Protein AF-0000000072478598 (afdb_homodimer)

Structure (mmCIF, N/CA/C/O backbone):
data_AF-0000000072478598-model_v1
#
loop_
_entity.id
_entity.type
_entity.pdbx_description
1 polymer 'Membrane-associated protein'
#
loop_
_atom_site.group_PDB
_atom_site.id
_atom_site.type_symbol
_atom_site.label_atom_id
_atom_site.label_alt_id
_atom_site.label_comp_id
_atom_site.label_asym_id
_atom_site.label_entity_id
_atom_site.label_seq_id
_atom_site.pdbx_PDB_ins_code
_atom_site.Cartn_x
_atom_site.Cartn_y
_atom_site.Cartn_z
_atom_site.occupancy
_atom_site.B_iso_or_equiv
_atom_site.auth_seq_id
_atom_site.auth_comp_id
_atom_site.auth_asym_id
_atom_site.auth_atom_id
_atom_site.pdbx_PDB_model_num
ATOM 1 N N . MET A 1 1 ? 16.234 22.516 2.055 1 81.19 1 MET A N 1
ATOM 2 C CA . MET A 1 1 ? 16.641 22.328 0.666 1 81.19 1 MET A CA 1
ATOM 3 C C . MET A 1 1 ? 17.406 21.031 0.493 1 81.19 1 MET A C 1
ATOM 5 O O . MET A 1 1 ? 17.125 20.234 -0.407 1 81.19 1 MET A O 1
ATOM 9 N N . LEU A 1 2 ? 18.25 20.688 1.484 1 88.19 2 LEU A N 1
ATOM 10 C CA . LEU A 1 2 ? 19.094 19.516 1.339 1 88.19 2 LEU A CA 1
ATOM 11 C C . LEU A 1 2 ? 18.25 18.234 1.327 1 88.19 2 LEU A C 1
ATOM 13 O O . LEU A 1 2 ? 18.422 17.391 0.451 1 88.19 2 LEU A O 1
ATOM 17 N N . PHE A 1 3 ? 17.344 18.141 2.213 1 93.06 3 PHE A N 1
ATOM 18 C CA . PHE A 1 3 ? 16.5 16.953 2.287 1 93.06 3 PHE A CA 1
ATOM 19 C C . PHE A 1 3 ? 15.719 16.766 0.992 1 93.06 3 PHE A C 1
ATOM 21 O O . PHE A 1 3 ? 15.641 15.656 0.467 1 93.06 3 PHE A O 1
ATOM 28 N N . THR A 1 4 ? 15.273 17.812 0.487 1 92.06 4 THR A N 1
ATOM 29 C CA . THR A 1 4 ? 14.453 17.781 -0.721 1 92.06 4 THR A CA 1
ATOM 30 C C . THR A 1 4 ? 15.289 17.344 -1.924 1 92.06 4 THR A C 1
ATOM 32 O O . THR A 1 4 ? 14.836 16.547 -2.744 1 92.06 4 THR A O 1
ATOM 35 N N . PHE A 1 5 ? 16.406 17.906 -1.977 1 94.06 5 PHE A N 1
ATOM 36 C CA . PHE A 1 5 ? 17.266 17.609 -3.109 1 94.06 5 PHE A CA 1
ATOM 37 C C . PHE A 1 5 ? 17.672 16.141 -3.098 1 94.06 5 PHE A C 1
ATOM 39 O O . PHE A 1 5 ? 17.609 15.461 -4.129 1 94.06 5 PHE A O 1
ATOM 46 N N . ILE A 1 6 ? 18.047 15.625 -2.006 1 96.31 6 ILE A N 1
ATOM 47 C CA . ILE A 1 6 ? 18.484 14.234 -1.904 1 96.31 6 ILE A CA 1
ATOM 48 C C . ILE A 1 6 ? 17.312 13.305 -2.191 1 96.31 6 ILE A C 1
ATOM 50 O O . ILE A 1 6 ? 17.453 12.312 -2.912 1 96.31 6 ILE A O 1
ATOM 54 N N . ALA A 1 7 ? 16.172 13.602 -1.598 1 96.44 7 ALA A N 1
ATOM 55 C CA . ALA A 1 7 ? 14.984 12.797 -1.851 1 96.44 7 ALA A CA 1
ATOM 56 C C . ALA A 1 7 ? 14.656 12.75 -3.34 1 96.44 7 ALA A C 1
ATOM 58 O O . ALA A 1 7 ? 14.297 11.695 -3.875 1 96.44 7 ALA A O 1
ATOM 59 N N . PHE A 1 8 ? 14.828 13.883 -3.98 1 96.25 8 PHE A N 1
ATOM 60 C CA . PHE A 1 8 ? 14.531 13.977 -5.402 1 96.25 8 PHE A CA 1
ATOM 61 C C . PHE A 1 8 ? 15.469 13.078 -6.211 1 96.25 8 PHE A C 1
ATOM 63 O O . PHE A 1 8 ? 15.023 12.336 -7.082 1 96.25 8 PHE A O 1
ATOM 70 N N . ILE A 1 9 ? 16.703 13.156 -5.906 1 96.12 9 ILE A N 1
ATOM 71 C CA . ILE A 1 9 ? 17.703 12.367 -6.629 1 96.12 9 ILE A CA 1
ATOM 72 C C . ILE A 1 9 ? 17.422 10.875 -6.422 1 96.12 9 ILE A C 1
ATOM 74 O O . ILE A 1 9 ? 17.484 10.086 -7.367 1 96.12 9 ILE A O 1
ATOM 78 N N . ILE A 1 10 ? 17.156 10.477 -5.223 1 96.81 10 ILE A N 1
ATOM 79 C CA . ILE A 1 10 ? 16.891 9.078 -4.898 1 96.81 10 ILE A CA 1
ATOM 80 C C . ILE A 1 10 ? 15.68 8.586 -5.691 1 96.81 10 ILE A C 1
ATOM 82 O O . ILE A 1 10 ? 15.711 7.504 -6.277 1 96.81 10 ILE A O 1
ATOM 86 N N . LEU A 1 11 ? 14.656 9.398 -5.824 1 95.88 11 LEU A N 1
ATOM 87 C CA . LEU A 1 11 ? 13.438 9 -6.523 1 95.88 11 LEU A CA 1
ATOM 88 C C . LEU A 1 11 ? 13.688 8.867 -8.023 1 95.88 11 LEU A C 1
ATOM 90 O O . LEU A 1 11 ? 13.18 7.949 -8.664 1 95.88 11 LEU A O 1
ATOM 94 N N . VAL A 1 12 ? 14.477 9.758 -8.508 1 94.38 12 VAL A N 1
ATOM 95 C CA . VAL A 1 12 ? 14.82 9.68 -9.93 1 94.38 12 VAL A CA 1
ATOM 96 C C . VAL A 1 12 ? 15.609 8.406 -10.203 1 94.38 12 VAL A C 1
ATOM 98 O O . VAL A 1 12 ? 15.352 7.703 -11.18 1 94.38 12 VAL A O 1
ATOM 101 N N . PHE A 1 13 ? 16.516 8.117 -9.328 1 93.69 13 PHE A N 1
ATOM 102 C CA . PHE A 1 13 ? 17.312 6.906 -9.484 1 93.69 13 PHE A CA 1
ATOM 103 C C . PHE A 1 13 ? 16.438 5.664 -9.383 1 93.69 13 PHE A C 1
ATOM 105 O O . PHE A 1 13 ? 16.672 4.676 -10.078 1 93.69 13 PHE A O 1
ATOM 112 N N . LEU A 1 14 ? 15.523 5.699 -8.523 1 93.94 14 LEU A N 1
ATOM 113 C CA . LEU A 1 14 ? 14.586 4.59 -8.391 1 93.94 14 LEU A CA 1
ATOM 114 C C . LEU A 1 14 ? 13.805 4.375 -9.68 1 93.94 14 LEU A C 1
ATOM 116 O O . LEU A 1 14 ? 13.594 3.238 -10.109 1 93.94 14 LEU A O 1
ATOM 120 N N . LEU A 1 15 ? 13.43 5.438 -10.367 1 93 15 LEU A N 1
ATOM 121 C CA . LEU A 1 15 ? 12.664 5.359 -11.602 1 93 15 LEU A CA 1
ATOM 122 C C . LEU A 1 15 ? 13.531 4.855 -12.75 1 93 15 LEU A C 1
ATOM 124 O O . LEU A 1 15 ? 13.039 4.168 -13.648 1 93 15 LEU A O 1
ATOM 128 N N . LEU A 1 16 ? 14.727 5.168 -12.609 1 92.06 16 LEU A N 1
ATOM 129 C CA . LEU A 1 16 ? 15.633 4.809 -13.695 1 92.06 16 LEU A CA 1
ATOM 130 C C . LEU A 1 16 ? 16.25 3.439 -13.453 1 92.06 16 LEU A C 1
ATOM 132 O O . LEU A 1 16 ? 17.047 2.967 -14.266 1 92.06 16 LEU A O 1
ATOM 136 N N . GLY A 1 17 ? 15.906 2.795 -12.367 1 91.94 17 GLY A N 1
ATOM 137 C CA . GLY A 1 17 ? 16.375 1.438 -12.148 1 91.94 17 GLY A CA 1
ATOM 138 C C . GLY A 1 17 ? 16.016 0.491 -13.281 1 91.94 17 GLY A C 1
ATOM 139 O O . GLY A 1 17 ? 14.891 0.534 -13.789 1 91.94 17 GLY A O 1
ATOM 140 N N . GLN A 1 18 ? 17 -0.318 -13.711 1 92.81 18 GLN A N 1
ATOM 141 C CA . GLN A 1 18 ? 16.828 -1.372 -14.703 1 92.81 18 GLN A CA 1
ATOM 142 C C . GLN A 1 18 ? 16.672 -0.787 -16.109 1 92.81 18 GLN A C 1
ATOM 144 O O . GLN A 1 18 ? 16.141 -1.448 -17 1 92.81 18 GLN A O 1
ATOM 149 N N . CYS A 1 19 ? 16.953 0.55 -16.297 1 90.06 19 CYS A N 1
ATOM 150 C CA . CYS A 1 19 ? 16.844 1.161 -17.609 1 90.06 19 CYS A CA 1
ATOM 151 C C . CYS A 1 19 ? 18.156 1.045 -18.375 1 90.06 19 CYS A C 1
ATOM 153 O O . CYS A 1 19 ? 18.219 1.382 -19.562 1 90.06 19 CYS A O 1
ATOM 155 N N . HIS A 1 20 ? 19.156 0.624 -17.734 1 91.5 20 HIS A N 1
ATOM 156 C CA . HIS A 1 20 ? 20.469 0.483 -18.359 1 91.5 20 HIS A CA 1
ATOM 157 C C . HIS A 1 20 ? 21.234 -0.701 -17.781 1 91.5 20 HIS A C 1
ATOM 159 O O . HIS A 1 20 ? 21.047 -1.048 -16.609 1 91.5 20 HIS A O 1
ATOM 165 N N . THR A 1 21 ? 22.156 -1.268 -18.609 1 91.94 21 THR A N 1
ATOM 166 C CA . THR A 1 21 ? 22.859 -2.484 -18.219 1 91.94 21 THR A CA 1
ATOM 167 C C . THR A 1 21 ? 23.953 -2.18 -17.203 1 91.94 21 THR A C 1
ATOM 169 O O . THR A 1 21 ? 24.422 -3.078 -16.5 1 91.94 21 THR A O 1
ATOM 172 N N . ASN A 1 22 ? 24.25 -0.976 -17.109 1 92.44 22 ASN A N 1
ATOM 173 C CA . ASN A 1 22 ? 25.25 -0.607 -16.125 1 92.44 22 ASN A CA 1
ATOM 174 C C . ASN A 1 22 ? 24.828 -1.017 -14.711 1 92.44 22 ASN A C 1
ATOM 176 O O . ASN A 1 22 ? 23.656 -0.875 -14.352 1 92.44 22 ASN A O 1
ATOM 180 N N . SER A 1 23 ? 25.781 -1.518 -13.898 1 90.31 23 SER A N 1
ATOM 181 C CA . SER A 1 23 ? 25.531 -2.068 -12.57 1 90.31 23 SER A CA 1
ATOM 182 C C . SER A 1 23 ? 24.891 -1.024 -11.656 1 90.31 23 SER A C 1
ATOM 184 O O . SER A 1 23 ? 24.141 -1.366 -10.75 1 90.31 23 SER A O 1
ATOM 186 N N . THR A 1 24 ? 25.234 0.254 -11.859 1 88.31 24 THR A N 1
ATOM 187 C CA . THR A 1 24 ? 24.656 1.343 -11.086 1 88.31 24 THR A CA 1
ATOM 188 C C . THR A 1 24 ? 23.141 1.36 -11.219 1 88.31 24 THR A C 1
ATOM 190 O O . THR A 1 24 ? 22.422 1.641 -10.258 1 88.31 24 THR A O 1
ATOM 193 N N . PHE A 1 25 ? 22.656 0.998 -12.328 1 90.69 25 PHE A N 1
ATOM 194 C CA . PHE A 1 25 ? 21.234 1.042 -12.609 1 90.69 25 PHE A CA 1
ATOM 195 C C . PHE A 1 25 ? 20.609 -0.346 -12.492 1 90.69 25 PHE A C 1
ATOM 197 O O . PHE A 1 25 ? 19.547 -0.505 -11.906 1 90.69 25 PHE A O 1
ATOM 204 N N . SER A 1 26 ? 21.328 -1.357 -12.938 1 91.69 26 SER A N 1
ATOM 205 C CA . SER A 1 26 ? 20.781 -2.707 -12.992 1 91.69 26 SER A CA 1
ATOM 206 C C . SER A 1 26 ? 20.719 -3.332 -11.602 1 91.69 26 SER A C 1
ATOM 208 O O . SER A 1 26 ? 20 -4.316 -11.391 1 91.69 26 SER A O 1
ATOM 210 N N . ASN A 1 27 ? 21.375 -2.727 -10.633 1 92.62 27 ASN A N 1
ATOM 211 C CA . ASN A 1 27 ? 21.344 -3.254 -9.273 1 92.62 27 ASN A CA 1
ATOM 212 C C . ASN A 1 27 ? 20.234 -2.623 -8.453 1 92.62 27 ASN A C 1
ATOM 214 O O . ASN A 1 27 ? 20 -3.016 -7.305 1 92.62 27 ASN A O 1
ATOM 218 N N . VAL A 1 28 ? 19.562 -1.73 -9.016 1 95.06 28 VAL A N 1
ATOM 219 C CA . VAL A 1 28 ? 18.391 -1.12 -8.375 1 95.06 28 VAL A CA 1
ATOM 220 C C . VAL A 1 28 ? 17.109 -1.715 -8.953 1 95.06 28 VAL A C 1
ATOM 222 O O . VAL A 1 28 ? 16.594 -1.229 -9.961 1 95.06 28 VAL A O 1
ATOM 225 N N . TYR A 1 29 ? 16.703 -2.758 -8.352 1 96.19 29 TYR A N 1
ATOM 226 C CA . TYR A 1 29 ? 15.484 -3.439 -8.797 1 96.19 29 TYR A CA 1
ATOM 227 C C . TYR A 1 29 ? 14.516 -3.623 -7.633 1 96.19 29 TYR A C 1
ATOM 229 O O . TYR A 1 29 ? 14.93 -3.717 -6.477 1 96.19 29 TYR A O 1
ATOM 237 N N . LEU A 1 30 ? 13.281 -3.602 -7.93 1 96.12 30 LEU A N 1
ATOM 238 C CA . LEU A 1 30 ? 12.234 -3.746 -6.918 1 96.12 30 LEU A CA 1
ATOM 239 C C . LEU A 1 30 ? 12.094 -5.203 -6.488 1 96.12 30 LEU A C 1
ATOM 241 O O . LEU A 1 30 ? 11.906 -5.488 -5.305 1 96.12 30 LEU A O 1
ATOM 245 N N . ALA A 1 31 ? 12.133 -6.078 -7.418 1 96.56 31 ALA A N 1
ATOM 246 C CA . ALA A 1 31 ? 11.992 -7.512 -7.176 1 96.56 31 ALA A CA 1
ATOM 247 C C . ALA A 1 31 ? 12.773 -8.32 -8.211 1 96.56 31 ALA A C 1
ATOM 249 O O . ALA A 1 31 ? 13.078 -7.828 -9.297 1 96.56 31 ALA A O 1
ATOM 250 N N . GLU A 1 32 ? 13.125 -9.484 -7.812 1 96.19 32 GLU A N 1
ATOM 251 C CA . GLU A 1 32 ? 13.805 -10.43 -8.688 1 96.19 32 GLU A CA 1
ATOM 252 C C . GLU A 1 32 ? 13.086 -11.773 -8.719 1 96.19 32 GLU A C 1
ATOM 254 O O . GLU A 1 32 ? 12.742 -12.328 -7.668 1 96.19 32 GLU A O 1
ATOM 259 N N . VAL A 1 33 ? 12.805 -12.188 -9.938 1 93.94 33 VAL A N 1
ATOM 260 C CA . VAL A 1 33 ? 12.172 -13.5 -10.094 1 93.94 33 VAL A CA 1
ATOM 261 C C . VAL A 1 33 ? 13.156 -14.477 -10.727 1 93.94 33 VAL A C 1
ATOM 263 O O . VAL A 1 33 ? 13.883 -14.117 -11.656 1 93.94 33 VAL A O 1
ATOM 266 N N . HIS A 1 34 ? 13.211 -15.648 -10.188 1 90.44 34 HIS A N 1
ATOM 267 C CA . HIS A 1 34 ? 14.102 -16.688 -10.703 1 90.44 34 HIS A CA 1
ATOM 268 C C . HIS A 1 34 ? 13.492 -18.078 -10.531 1 90.44 34 HIS A C 1
ATOM 270 O O . HIS A 1 34 ? 12.562 -18.25 -9.742 1 90.44 34 HIS A O 1
ATOM 276 N N . TYR A 1 35 ? 13.953 -19.016 -11.258 1 87.5 35 TYR A N 1
ATOM 277 C CA . TYR A 1 35 ? 13.539 -20.406 -11.102 1 87.5 35 TYR A CA 1
ATOM 278 C C . TYR A 1 35 ? 14.164 -21.031 -9.859 1 87.5 35 TYR A C 1
ATOM 280 O O . TYR A 1 35 ? 15.328 -20.766 -9.547 1 87.5 35 TYR A O 1
ATOM 288 N N . ASN A 1 36 ? 13.266 -21.828 -9.188 1 82 36 ASN A N 1
ATOM 289 C CA . ASN A 1 36 ? 13.789 -22.547 -8.023 1 82 36 ASN A CA 1
ATOM 290 C C . ASN A 1 36 ? 14.617 -23.766 -8.438 1 82 36 ASN A C 1
ATOM 292 O O . ASN A 1 36 ? 14.266 -24.469 -9.383 1 82 36 ASN A O 1
ATOM 296 N N . GLN A 1 37 ? 15.867 -23.922 -8.055 1 67.19 37 GLN A N 1
ATOM 297 C CA . GLN A 1 37 ? 16.844 -24.953 -8.391 1 67.19 37 GLN A CA 1
ATOM 298 C C . GLN A 1 37 ? 16.281 -26.359 -8.164 1 67.19 37 GLN A C 1
ATOM 300 O O . GLN A 1 37 ? 16.641 -27.297 -8.883 1 67.19 37 GLN A O 1
ATOM 305 N N . THR A 1 38 ? 15.531 -26.453 -7.09 1 59.94 38 THR A N 1
ATOM 306 C CA . THR A 1 38 ? 15.164 -27.828 -6.715 1 59.94 38 THR A CA 1
ATOM 307 C C . THR A 1 38 ? 14.211 -28.422 -7.742 1 59.94 38 THR A C 1
ATOM 309 O O . THR A 1 38 ? 14.094 -29.656 -7.836 1 59.94 38 THR A O 1
ATOM 312 N N . THR A 1 39 ? 13.461 -27.672 -8.312 1 54.19 39 THR A N 1
ATOM 313 C CA . THR A 1 39 ? 12.438 -28.312 -9.133 1 54.19 39 THR A CA 1
ATOM 314 C C . THR A 1 39 ? 12.906 -28.438 -10.578 1 54.19 39 THR A C 1
ATOM 316 O O . THR A 1 39 ? 12.383 -29.25 -11.336 1 54.19 39 THR A O 1
ATOM 319 N N . THR A 1 40 ? 13.586 -27.359 -11.086 1 53.84 40 THR A N 1
ATOM 320 C CA . THR A 1 40 ? 13.883 -27.516 -12.508 1 53.84 40 THR A CA 1
ATOM 321 C C . THR A 1 40 ? 15.164 -28.328 -12.703 1 53.84 40 THR A C 1
ATOM 323 O O . THR A 1 40 ? 16.156 -28.094 -12.008 1 53.84 40 THR A O 1
ATOM 326 N N . ALA A 1 41 ? 14.945 -29.438 -13.109 1 49.31 41 ALA A N 1
ATOM 327 C CA . ALA A 1 41 ? 16.047 -30.188 -13.688 1 49.31 41 ALA A CA 1
ATOM 328 C C . ALA A 1 41 ? 17.047 -29.266 -14.375 1 49.31 41 ALA A C 1
ATOM 330 O O . ALA A 1 41 ? 18.094 -29.734 -14.867 1 49.31 41 ALA A O 1
ATOM 331 N N . LEU A 1 42 ? 16.641 -28.062 -14.633 1 49.47 42 LEU A N 1
ATOM 332 C CA . LEU A 1 42 ? 17.422 -27.203 -15.492 1 49.47 42 LEU A CA 1
ATOM 333 C C . LEU A 1 42 ? 18.562 -26.547 -14.719 1 49.47 42 LEU A C 1
ATOM 335 O O . LEU A 1 42 ? 18.391 -26.141 -13.562 1 49.47 42 LEU A O 1
ATOM 339 N N . ASN A 1 43 ? 19.625 -26.969 -14.828 1 49.09 43 ASN A N 1
ATOM 340 C CA . ASN A 1 43 ? 20.875 -26.25 -14.539 1 49.09 43 ASN A CA 1
ATOM 341 C C . ASN A 1 43 ? 20.75 -24.766 -14.82 1 49.09 43 ASN A C 1
ATOM 343 O O . ASN A 1 43 ? 21.75 -24.062 -14.953 1 49.09 43 ASN A O 1
ATOM 347 N N . ASP A 1 44 ? 19.594 -24.297 -15.336 1 54.19 44 ASP A N 1
ATOM 348 C CA . ASP A 1 44 ? 19.5 -22.922 -15.805 1 54.19 44 ASP A CA 1
ATOM 349 C C . ASP A 1 44 ? 19.266 -21.969 -14.633 1 54.19 44 ASP A C 1
ATOM 351 O O . ASP A 1 44 ? 18.562 -20.953 -14.781 1 54.19 44 ASP A O 1
ATOM 355 N N . THR A 1 45 ? 19.594 -22.312 -13.414 1 59.81 45 THR A N 1
ATOM 356 C CA . THR A 1 45 ? 19.5 -21.594 -12.156 1 59.81 45 THR A CA 1
ATOM 357 C C . THR A 1 45 ? 20.234 -20.25 -12.258 1 59.81 45 THR A C 1
ATOM 359 O O . THR A 1 45 ? 20.109 -19.406 -11.367 1 59.81 45 THR A O 1
ATOM 362 N N . ALA A 1 46 ? 20.766 -20.031 -13.547 1 72.94 46 ALA A N 1
ATOM 363 C CA . ALA A 1 46 ? 21.594 -18.828 -13.562 1 72.94 46 ALA A CA 1
ATOM 364 C C . ALA A 1 46 ? 20.844 -17.656 -14.18 1 72.94 46 ALA A C 1
ATOM 366 O O . ALA A 1 46 ? 21.328 -16.516 -14.148 1 72.94 46 ALA A O 1
ATOM 367 N N . THR A 1 47 ? 19.547 -17.969 -14.539 1 83.19 47 THR A N 1
ATOM 368 C CA . THR A 1 47 ? 18.844 -16.875 -15.195 1 83.19 47 THR A CA 1
ATOM 369 C C . THR A 1 47 ? 17.781 -16.281 -14.266 1 83.19 47 THR A C 1
ATOM 371 O O . THR A 1 47 ? 16.984 -17.016 -13.672 1 83.19 47 THR A O 1
ATOM 374 N N . SER A 1 48 ? 17.891 -15.039 -14.078 1 91.25 48 SER A N 1
ATOM 375 C CA . SER A 1 48 ? 16.922 -14.312 -13.281 1 91.25 48 SER A CA 1
ATOM 376 C C . SER A 1 48 ? 16.453 -13.047 -14 1 91.25 48 SER A C 1
ATOM 378 O O . SER A 1 48 ? 17.078 -12.617 -14.977 1 91.25 48 SER A O 1
ATOM 380 N N . LEU A 1 49 ? 15.383 -12.648 -13.602 1 94.12 49 LEU A N 1
ATOM 381 C CA . LEU A 1 49 ? 14.82 -11.414 -14.133 1 94.12 49 LEU A CA 1
ATOM 382 C C . LEU A 1 49 ? 14.609 -10.391 -13.023 1 94.12 49 LEU A C 1
ATOM 384 O O . LEU A 1 49 ? 13.906 -10.664 -12.055 1 94.12 49 LEU A O 1
ATOM 388 N N . ARG A 1 50 ? 15.258 -9.297 -13.164 1 96.19 50 ARG A N 1
ATOM 389 C CA . ARG A 1 50 ? 15.125 -8.195 -12.219 1 96.19 50 ARG A CA 1
ATOM 390 C C . ARG A 1 50 ? 14.164 -7.137 -12.75 1 96.19 50 ARG A C 1
ATOM 392 O O . ARG A 1 50 ? 14.273 -6.707 -13.898 1 96.19 50 ARG A O 1
ATOM 399 N N . MET A 1 51 ? 13.297 -6.777 -11.875 1 95.94 51 MET A N 1
ATOM 400 C CA . MET A 1 51 ? 12.195 -5.91 -12.289 1 95.94 51 MET A CA 1
ATOM 401 C C . MET A 1 51 ? 12.289 -4.551 -11.602 1 95.94 51 MET A C 1
ATOM 403 O O . MET A 1 51 ? 12.461 -4.48 -10.383 1 95.94 51 MET A O 1
ATOM 407 N N . GLY A 1 52 ? 12.188 -3.525 -12.414 1 94.94 52 GLY A N 1
ATOM 408 C CA . GLY A 1 52 ? 12.094 -2.16 -11.922 1 94.94 52 GLY A CA 1
ATOM 409 C C . GLY A 1 52 ? 10.781 -1.484 -12.281 1 94.94 52 GLY A C 1
ATOM 410 O O . GLY A 1 52 ? 9.82 -2.15 -12.664 1 94.94 52 GLY A O 1
ATOM 411 N N . PHE A 1 53 ? 10.648 -0.163 -12.102 1 93.62 53 PHE A N 1
ATOM 412 C CA . PHE A 1 53 ? 9.43 0.584 -12.383 1 93.62 53 PHE A CA 1
ATOM 413 C C . PHE A 1 53 ? 9.219 0.711 -13.891 1 93.62 53 PHE A C 1
ATOM 415 O O . PHE A 1 53 ? 8.102 0.537 -14.375 1 93.62 53 PHE A O 1
ATOM 422 N N . ARG A 1 54 ? 10.297 0.935 -14.539 1 90.5 54 ARG A N 1
ATOM 423 C CA . ARG A 1 54 ? 10.109 1.239 -15.953 1 90.5 54 ARG A CA 1
ATOM 424 C C . ARG A 1 54 ? 10.617 0.101 -16.828 1 90.5 54 ARG A C 1
ATOM 426 O O . ARG A 1 54 ? 10.195 -0.038 -17.984 1 90.5 54 ARG A O 1
ATOM 433 N N . GLY A 1 55 ? 11.5 -0.674 -16.266 1 92.31 55 GLY A N 1
ATOM 434 C CA . GLY A 1 55 ? 12.078 -1.741 -17.078 1 92.31 55 GLY A CA 1
ATOM 435 C C . GLY A 1 55 ? 12.484 -2.949 -16.25 1 92.31 55 GLY A C 1
ATOM 436 O O . GLY A 1 55 ? 12.281 -2.979 -15.039 1 92.31 55 GLY A O 1
ATOM 437 N N . ALA A 1 56 ? 12.945 -3.941 -17.016 1 95.69 56 ALA A N 1
ATOM 438 C CA . ALA A 1 56 ? 13.43 -5.18 -16.406 1 95.69 56 ALA A CA 1
ATOM 439 C C . ALA A 1 56 ? 14.711 -5.66 -17.078 1 95.69 56 ALA A C 1
ATOM 441 O O . ALA A 1 56 ? 14.961 -5.34 -18.25 1 95.69 56 ALA A O 1
ATOM 442 N N . CYS A 1 57 ? 15.5 -6.352 -16.328 1 95.19 57 CYS A N 1
ATOM 443 C CA . CYS A 1 57 ? 16.75 -6.871 -16.859 1 95.19 57 CYS A CA 1
ATOM 444 C C . CYS A 1 57 ? 16.828 -8.383 -16.703 1 95.19 57 CYS A C 1
ATOM 446 O O . CYS A 1 57 ? 16.578 -8.906 -15.609 1 95.19 57 CYS A O 1
ATOM 448 N N . ILE A 1 58 ? 17.141 -9.039 -17.812 1 92.75 58 ILE A N 1
ATOM 449 C CA . ILE A 1 58 ? 17.438 -10.469 -17.781 1 92.75 58 ILE A CA 1
ATOM 450 C C . ILE A 1 58 ? 18.891 -10.695 -17.375 1 92.75 58 ILE A C 1
ATOM 452 O O . ILE A 1 58 ? 19.812 -10.172 -18.016 1 92.75 58 ILE A O 1
ATOM 456 N N . ILE A 1 59 ? 19.078 -11.344 -16.281 1 92.06 59 ILE A N 1
ATOM 457 C CA . ILE A 1 59 ? 20.406 -11.625 -15.773 1 92.06 59 ILE A CA 1
ATOM 458 C C . ILE A 1 59 ? 20.75 -13.094 -16.016 1 92.06 59 ILE A C 1
ATOM 460 O O . ILE A 1 59 ? 20.078 -13.992 -15.508 1 92.06 59 ILE A O 1
ATOM 464 N N . THR A 1 60 ? 21.734 -13.336 -16.828 1 87.25 60 THR A N 1
ATOM 465 C CA . THR A 1 60 ? 22.266 -14.672 -17.047 1 87.25 60 THR A CA 1
ATOM 466 C C . THR A 1 60 ? 23.703 -14.766 -16.562 1 87.25 60 THR A C 1
ATOM 468 O O . THR A 1 60 ? 24.266 -13.789 -16.031 1 87.25 60 THR A O 1
ATOM 471 N N . ALA A 1 61 ? 24.297 -15.977 -16.531 1 82.94 61 ALA A N 1
ATOM 472 C CA . ALA A 1 61 ? 25.688 -16.172 -16.156 1 82.94 61 ALA A CA 1
ATOM 473 C C . ALA A 1 61 ? 26.625 -15.359 -17.047 1 82.94 61 ALA A C 1
ATOM 475 O O . ALA A 1 61 ? 27.703 -14.945 -16.625 1 82.94 61 ALA A O 1
ATOM 476 N N . LYS A 1 62 ? 26.234 -14.992 -18.25 1 82.56 62 LYS A N 1
ATOM 477 C CA . LYS A 1 62 ? 27.125 -14.414 -19.25 1 82.56 62 LYS A CA 1
ATOM 478 C C . LYS A 1 62 ? 26.875 -12.914 -19.391 1 82.56 62 LYS A C 1
ATOM 480 O O . LYS A 1 62 ? 27.812 -12.148 -19.609 1 82.56 62 LYS A O 1
ATOM 485 N N . GLU A 1 63 ? 25.609 -12.602 -19.312 1 85.94 63 GLU A N 1
ATOM 486 C CA . GLU A 1 63 ? 25.344 -11.203 -19.656 1 85.94 63 GLU A CA 1
ATOM 487 C C . GLU A 1 63 ? 24.078 -10.703 -18.953 1 85.94 63 GLU A C 1
ATOM 489 O O . GLU A 1 63 ? 23.266 -11.508 -18.469 1 85.94 63 GLU A O 1
ATOM 494 N N . THR A 1 64 ? 24.016 -9.383 -18.906 1 91.19 64 THR A N 1
ATOM 495 C CA . THR A 1 64 ? 22.844 -8.656 -18.453 1 91.19 64 THR A CA 1
ATOM 496 C C . THR A 1 64 ? 22.219 -7.875 -19.609 1 91.19 64 THR A C 1
ATOM 498 O O . THR A 1 64 ? 22.891 -7.098 -20.281 1 91.19 64 THR A O 1
ATOM 501 N N . ASN A 1 65 ? 20.969 -8.156 -19.875 1 92.31 65 ASN A N 1
ATOM 502 C CA . ASN A 1 65 ? 20.234 -7.441 -20.906 1 92.31 65 ASN A CA 1
ATOM 503 C C . ASN A 1 65 ? 18.969 -6.777 -20.344 1 92.31 65 ASN A C 1
ATOM 505 O O . ASN A 1 65 ? 18.125 -7.449 -19.75 1 92.31 65 ASN A O 1
ATOM 509 N N . CYS A 1 66 ? 18.891 -5.48 -20.562 1 94.12 66 CYS A N 1
ATOM 510 C CA . CYS A 1 66 ? 17.766 -4.73 -20.016 1 94.12 66 CYS A CA 1
ATOM 511 C C . CYS A 1 66 ? 16.844 -4.254 -21.125 1 94.12 66 CYS A C 1
ATOM 513 O O . CYS A 1 66 ? 17.281 -3.982 -22.234 1 94.12 66 CYS A O 1
ATOM 515 N N . SER A 1 67 ? 15.523 -4.211 -20.875 1 92.62 67 SER A N 1
ATOM 516 C CA . SER A 1 67 ? 14.516 -3.744 -21.812 1 92.62 67 SER A CA 1
ATOM 517 C C . SER A 1 67 ? 13.289 -3.205 -21.094 1 92.62 67 SER A C 1
ATOM 519 O O . SER A 1 67 ? 13.148 -3.387 -19.875 1 92.62 67 SER A O 1
ATOM 521 N N . ASP A 1 68 ? 12.469 -2.457 -21.828 1 93.06 68 ASP A N 1
ATOM 522 C CA . ASP A 1 68 ? 11.164 -2.064 -21.297 1 93.06 68 ASP A CA 1
ATOM 523 C C . ASP A 1 68 ? 10.219 -3.262 -21.219 1 93.06 68 ASP A C 1
ATOM 525 O O . ASP A 1 68 ? 10.461 -4.289 -21.859 1 93.06 68 ASP A O 1
ATOM 529 N N . TYR A 1 69 ? 9.188 -3.178 -20.453 1 93.12 69 TYR A N 1
ATOM 530 C CA . TYR A 1 69 ? 8.258 -4.289 -20.266 1 93.12 69 TYR A CA 1
ATOM 531 C C . TYR A 1 69 ? 7.531 -4.621 -21.562 1 93.12 69 TYR A C 1
ATOM 533 O O . TYR A 1 69 ? 7.152 -5.77 -21.797 1 93.12 69 TYR A O 1
ATOM 541 N N . GLY A 1 70 ? 7.371 -3.689 -22.438 1 90.94 70 GLY A N 1
ATOM 542 C CA . GLY A 1 70 ? 6.727 -3.938 -23.719 1 90.94 70 GLY A CA 1
ATOM 543 C C . GLY A 1 70 ? 7.508 -4.883 -24.609 1 90.94 70 GLY A C 1
ATOM 544 O O . GLY A 1 70 ? 6.926 -5.633 -25.391 1 90.94 70 GLY A O 1
ATOM 545 N N . SER A 1 71 ? 8.812 -4.953 -24.484 1 92.19 71 SER A N 1
ATOM 546 C CA . SER A 1 71 ? 9.672 -5.773 -25.344 1 92.19 71 SER A CA 1
ATOM 547 C C . SER A 1 71 ? 10.258 -6.949 -24.562 1 92.19 71 SER A C 1
ATOM 549 O O . SER A 1 71 ? 11 -7.758 -25.125 1 92.19 71 SER A O 1
ATOM 551 N N . LEU A 1 72 ? 9.914 -7.039 -23.359 1 92.19 72 LEU A N 1
ATOM 552 C CA . LEU A 1 72 ? 10.531 -8.023 -22.484 1 92.19 72 LEU A CA 1
ATOM 553 C C . LEU A 1 72 ? 10.195 -9.445 -22.922 1 92.19 72 LEU A C 1
ATOM 555 O O . LEU A 1 72 ? 11.062 -10.312 -22.969 1 92.19 72 LEU A O 1
ATOM 559 N N . GLN A 1 73 ? 8.984 -9.672 -23.281 1 87.94 73 GLN A N 1
ATOM 560 C CA . GLN A 1 73 ? 8.531 -11 -23.672 1 87.94 73 GLN A CA 1
ATOM 561 C C . GLN A 1 73 ? 9.234 -11.469 -24.953 1 87.94 73 GLN A C 1
ATOM 563 O O . GLN A 1 73 ? 9.539 -12.648 -25.094 1 87.94 73 GLN A O 1
ATOM 568 N N . GLN A 1 74 ? 9.492 -10.594 -25.844 1 87.19 74 GLN A N 1
ATOM 569 C CA . GLN A 1 74 ? 10.164 -10.922 -27.094 1 87.19 74 GLN A CA 1
ATOM 570 C C . GLN A 1 74 ? 11.633 -11.258 -26.844 1 87.19 74 GLN A C 1
ATOM 572 O O . GLN A 1 74 ? 12.219 -12.07 -27.578 1 87.19 74 GLN A O 1
ATOM 577 N N . ARG A 1 75 ? 12.148 -10.734 -25.844 1 83.81 75 ARG A N 1
ATOM 578 C CA . ARG A 1 75 ? 13.57 -10.906 -25.562 1 83.81 75 ARG A CA 1
ATOM 579 C C . ARG A 1 75 ? 13.812 -12.117 -24.672 1 83.81 75 ARG A C 1
ATOM 581 O O . ARG A 1 75 ? 14.938 -12.625 -24.594 1 83.81 75 ARG A O 1
ATOM 588 N N . TRP A 1 76 ? 12.766 -12.461 -24.094 1 83.69 76 TRP A N 1
ATOM 589 C CA . TRP A 1 76 ? 12.867 -13.594 -23.172 1 83.69 76 TRP A CA 1
ATOM 590 C C . TRP A 1 76 ? 12.93 -14.914 -23.953 1 83.69 76 TRP A C 1
ATOM 592 O O . TRP A 1 76 ? 12.07 -15.18 -24.797 1 83.69 76 TRP A O 1
ATOM 602 N N . THR A 1 77 ? 13.93 -15.672 -23.828 1 71.56 77 THR A N 1
ATOM 603 C CA . THR A 1 77 ? 14.047 -17.016 -24.391 1 71.56 77 THR A CA 1
ATOM 604 C C . THR A 1 77 ? 13.812 -18.078 -23.328 1 71.56 77 THR A C 1
ATOM 606 O O . THR A 1 77 ? 14.586 -18.188 -22.375 1 71.56 77 THR A O 1
ATOM 609 N N . ALA A 1 78 ? 12.531 -18.562 -23.359 1 64.62 78 ALA A N 1
ATOM 610 C CA . ALA A 1 78 ? 12.141 -19.578 -22.375 1 64.62 78 ALA A CA 1
ATOM 611 C C . ALA A 1 78 ? 12.883 -20.891 -22.625 1 64.62 78 ALA A C 1
ATOM 613 O O . ALA A 1 78 ? 13.195 -21.234 -23.766 1 64.62 78 ALA A O 1
ATOM 614 N N . THR A 1 79 ? 13.344 -21.375 -21.578 1 61.84 79 THR A N 1
ATOM 615 C CA . THR A 1 79 ? 13.789 -22.75 -21.734 1 61.84 79 THR A CA 1
ATOM 616 C C . THR A 1 79 ? 12.602 -23.703 -21.859 1 61.84 79 THR A C 1
ATOM 618 O O . THR A 1 79 ? 11.617 -23.562 -21.125 1 61.84 79 THR A O 1
ATOM 621 N N . PRO A 1 80 ? 12.609 -24.562 -22.844 1 59.34 80 PRO A N 1
ATOM 622 C CA . PRO A 1 80 ? 11.523 -25.516 -23.094 1 59.34 80 PRO A CA 1
ATOM 623 C C . PRO A 1 80 ? 11.117 -26.297 -21.859 1 59.34 80 PRO A C 1
ATOM 625 O O . PRO A 1 80 ? 10.008 -26.844 -21.797 1 59.34 80 PRO A O 1
ATOM 628 N N . LEU A 1 81 ? 11.906 -26.234 -20.844 1 58.47 81 LEU A N 1
ATOM 629 C CA . LEU A 1 81 ? 11.688 -27.156 -19.719 1 58.47 81 LEU A CA 1
ATOM 630 C C . LEU A 1 81 ? 10.812 -26.5 -18.656 1 58.47 81 LEU A C 1
ATOM 632 O O . LEU A 1 81 ? 10.352 -27.172 -17.734 1 58.47 81 LEU A O 1
ATOM 636 N N . THR A 1 82 ? 10.531 -25.172 -18.953 1 64.81 82 THR A N 1
ATOM 637 C CA . THR A 1 82 ? 9.773 -24.562 -17.859 1 64.81 82 THR A CA 1
ATOM 638 C C . THR A 1 82 ? 8.367 -24.203 -18.312 1 64.81 82 THR A C 1
ATOM 640 O O . THR A 1 82 ? 8.172 -23.766 -19.453 1 64.81 82 THR A O 1
ATOM 643 N N . GLN A 1 83 ? 7.465 -24.562 -17.469 1 72.44 83 GLN A N 1
ATOM 644 C CA . GLN A 1 83 ? 6.07 -24.281 -17.781 1 72.44 83 GLN A CA 1
ATOM 645 C C . GLN A 1 83 ? 5.738 -22.812 -17.5 1 72.44 83 GLN A C 1
ATOM 647 O O . GLN A 1 83 ? 4.797 -22.266 -18.078 1 72.44 83 GLN A O 1
ATOM 652 N N . VAL A 1 84 ? 6.609 -22.25 -16.75 1 83.31 84 VAL A N 1
ATOM 653 C CA . VAL A 1 84 ? 6.293 -20.875 -16.344 1 83.31 84 VAL A CA 1
ATOM 654 C C . VAL A 1 84 ? 7.309 -19.906 -16.953 1 83.31 84 VAL A C 1
ATOM 656 O O . VAL A 1 84 ? 8.516 -20.109 -16.828 1 83.31 84 VAL A O 1
ATOM 659 N N . SER A 1 85 ? 6.82 -18.938 -17.672 1 88.75 85 SER A N 1
ATOM 660 C CA . SER A 1 85 ? 7.66 -17.875 -18.234 1 88.75 85 SER A CA 1
ATOM 661 C C . SER A 1 85 ? 7.918 -16.781 -17.219 1 88.75 85 SER A C 1
ATOM 663 O O . SER A 1 85 ? 6.984 -16.109 -16.766 1 88.75 85 SER A O 1
ATOM 665 N N . LEU A 1 86 ? 9.18 -16.516 -16.922 1 91.31 86 LEU A N 1
ATOM 666 C CA . LEU A 1 86 ? 9.523 -15.453 -16 1 91.31 86 LEU A CA 1
ATOM 667 C C . LEU A 1 86 ? 9.125 -14.094 -16.562 1 91.31 86 LEU A C 1
ATOM 669 O O . LEU A 1 86 ? 8.727 -13.195 -15.82 1 91.31 86 LEU A O 1
ATOM 673 N N . ALA A 1 87 ? 9.25 -13.969 -17.844 1 92.69 87 ALA A N 1
ATOM 674 C CA . ALA A 1 87 ? 8.891 -12.703 -18.484 1 92.69 87 ALA A CA 1
ATOM 675 C C . ALA A 1 87 ? 7.398 -12.422 -18.344 1 92.69 87 ALA A C 1
ATOM 677 O O . ALA A 1 87 ? 6.996 -11.281 -18.094 1 92.69 87 ALA A O 1
ATOM 678 N N . ASP A 1 88 ? 6.574 -13.438 -18.469 1 92.31 88 ASP A N 1
ATOM 679 C CA . ASP A 1 88 ? 5.133 -13.25 -18.328 1 92.31 88 ASP A CA 1
ATOM 680 C C . ASP A 1 88 ? 4.766 -12.852 -16.906 1 92.31 88 ASP A C 1
ATOM 682 O O . ASP A 1 88 ? 3.914 -11.984 -16.688 1 92.31 88 ASP A O 1
ATOM 686 N N . VAL A 1 89 ? 5.449 -13.523 -15.992 1 92.81 89 VAL A N 1
ATOM 687 C CA . VAL A 1 89 ? 5.219 -13.203 -14.586 1 92.81 89 VAL A CA 1
ATOM 688 C C . VAL A 1 89 ? 5.641 -11.766 -14.305 1 92.81 89 VAL A C 1
ATOM 690 O O . VAL A 1 89 ? 4.914 -11.016 -13.648 1 92.81 89 VAL A O 1
ATOM 693 N N . ALA A 1 90 ? 6.742 -11.359 -14.852 1 94 90 ALA A N 1
ATOM 694 C CA . ALA A 1 90 ? 7.27 -10.008 -14.648 1 94 90 ALA A CA 1
ATOM 695 C C . ALA A 1 90 ? 6.34 -8.961 -15.242 1 94 90 ALA A C 1
ATOM 697 O O . ALA A 1 90 ? 6.023 -7.961 -14.586 1 94 90 ALA A O 1
ATOM 698 N N . VAL A 1 91 ? 5.934 -9.18 -16.438 1 93.38 91 VAL A N 1
ATOM 699 C CA . VAL A 1 91 ? 5.062 -8.227 -17.125 1 93.38 91 VAL A CA 1
ATOM 700 C C . VAL A 1 91 ? 3.736 -8.109 -16.375 1 93.38 91 VAL A C 1
ATOM 702 O O . VAL A 1 91 ? 3.211 -7.008 -16.203 1 93.38 91 VAL A O 1
ATOM 705 N N . SER A 1 92 ? 3.24 -9.195 -15.961 1 92.75 92 SER A N 1
ATOM 706 C CA . SER A 1 92 ? 1.981 -9.188 -15.219 1 92.75 92 SER A CA 1
ATOM 707 C C . SER A 1 92 ? 2.129 -8.477 -13.883 1 92.75 92 SER A C 1
ATOM 709 O O . SER A 1 92 ? 1.271 -7.676 -13.5 1 92.75 92 SER A O 1
ATOM 711 N N . TRP A 1 93 ? 3.164 -8.781 -13.18 1 92.56 93 TRP A N 1
ATOM 712 C CA . TRP A 1 93 ? 3.428 -8.125 -11.906 1 92.56 93 TRP A CA 1
ATOM 713 C C . TRP A 1 93 ? 3.549 -6.617 -12.086 1 92.56 93 TRP A C 1
ATOM 715 O O . TRP A 1 93 ? 3.098 -5.844 -11.234 1 92.56 93 TRP A O 1
ATOM 725 N N . HIS A 1 94 ? 4.152 -6.18 -13.148 1 92.94 94 HIS A N 1
ATOM 726 C CA . HIS A 1 94 ? 4.355 -4.762 -13.43 1 92.94 94 HIS A CA 1
ATOM 727 C C . HIS A 1 94 ? 3.029 -4.012 -13.461 1 92.94 94 HIS A C 1
ATOM 729 O O . HIS A 1 94 ? 2.959 -2.85 -13.055 1 92.94 94 HIS A O 1
ATOM 735 N N . LYS A 1 95 ? 2.002 -4.641 -13.836 1 89.19 95 LYS A N 1
ATOM 736 C CA . LYS A 1 95 ? 0.683 -4.02 -13.906 1 89.19 95 LYS A CA 1
ATOM 737 C C . LYS A 1 95 ? 0.187 -3.615 -12.523 1 89.19 95 LYS A C 1
ATOM 739 O O . LYS A 1 95 ? -0.667 -2.736 -12.398 1 89.19 95 LYS A O 1
ATOM 744 N N . SER A 1 96 ? 0.782 -4.203 -11.562 1 87.5 96 SER A N 1
ATOM 745 C CA . SER A 1 96 ? 0.337 -3.941 -10.195 1 87.5 96 SER A CA 1
ATOM 746 C C . SER A 1 96 ? 1.15 -2.822 -9.555 1 87.5 96 SER A C 1
ATOM 748 O O . SER A 1 96 ? 0.806 -2.338 -8.477 1 87.5 96 SER A O 1
ATOM 750 N N . THR A 1 97 ? 2.314 -2.295 -10.008 1 84.62 97 THR A N 1
ATOM 751 C CA . THR A 1 97 ? 3.248 -1.388 -9.352 1 84.62 97 THR A CA 1
ATOM 752 C C . THR A 1 97 ? 2.789 0.06 -9.5 1 84.62 97 THR A C 1
ATOM 754 O O . THR A 1 97 ? 3.277 0.946 -8.797 1 84.62 97 THR A O 1
ATOM 757 N N . HIS A 1 98 ? 1.774 0.339 -10.055 1 81.06 98 HIS A N 1
ATOM 758 C CA . HIS A 1 98 ? 1.28 1.703 -10.203 1 81.06 98 HIS A CA 1
ATOM 759 C C . HIS A 1 98 ? 2.432 2.697 -10.32 1 81.06 98 HIS A C 1
ATOM 761 O O . HIS A 1 98 ? 2.457 3.709 -9.617 1 81.06 98 HIS A O 1
ATOM 767 N N . TYR A 1 99 ? 3.398 2.492 -11.156 1 85.75 99 TYR A N 1
ATOM 768 C CA . TYR A 1 99 ? 4.609 3.301 -11.25 1 85.75 99 TYR A CA 1
ATOM 769 C C . TYR A 1 99 ? 4.27 4.758 -11.539 1 85.75 99 TYR A C 1
ATOM 771 O O . TYR A 1 99 ? 5.043 5.66 -11.211 1 85.75 99 TYR A O 1
ATOM 779 N N . HIS A 1 100 ? 3.084 5.098 -12 1 90.75 100 HIS A N 1
ATOM 780 C CA . HIS A 1 100 ? 2.684 6.465 -12.312 1 90.75 100 HIS A CA 1
ATOM 781 C C . HIS A 1 100 ? 2.582 7.312 -11.047 1 90.75 100 HIS A C 1
ATOM 783 O O . HIS A 1 100 ? 2.787 8.523 -11.094 1 90.75 100 HIS A O 1
ATOM 789 N N . VAL A 1 101 ? 2.244 6.727 -9.992 1 91.75 101 VAL A N 1
ATOM 790 C CA . VAL A 1 101 ? 2.148 7.469 -8.742 1 91.75 101 VAL A CA 1
ATOM 791 C C . VAL A 1 101 ? 3.531 7.961 -8.328 1 91.75 101 VAL A C 1
ATOM 793 O O . VAL A 1 101 ? 3.678 9.094 -7.863 1 91.75 101 VAL A O 1
ATOM 796 N N . VAL A 1 102 ? 4.523 7.141 -8.531 1 92.25 102 VAL A N 1
ATOM 797 C CA . VAL A 1 102 ? 5.895 7.543 -8.234 1 92.25 102 VAL A CA 1
ATOM 798 C C . VAL A 1 102 ? 6.32 8.664 -9.172 1 92.25 102 VAL A C 1
ATOM 800 O O . VAL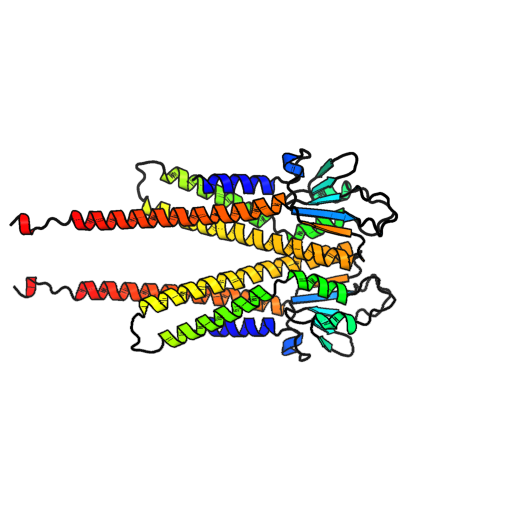 A 1 102 ? 6.938 9.641 -8.75 1 92.25 102 VAL A O 1
ATOM 803 N N . LEU A 1 103 ? 5.941 8.555 -10.398 1 94.5 103 LEU A N 1
ATOM 804 C CA . LEU A 1 103 ? 6.281 9.57 -11.391 1 94.5 103 LEU A CA 1
ATOM 805 C C . LEU A 1 103 ? 5.684 10.922 -11.008 1 94.5 103 LEU A C 1
ATOM 807 O O . LEU A 1 103 ? 6.367 11.945 -11.07 1 94.5 103 LEU A O 1
ATOM 811 N N . VAL A 1 104 ? 4.48 10.914 -10.617 1 95.69 104 VAL A N 1
ATOM 812 C CA . VAL A 1 104 ? 3.834 12.148 -10.195 1 95.69 104 VAL A CA 1
ATOM 813 C C . VAL A 1 104 ? 4.523 12.695 -8.945 1 95.69 104 VAL A C 1
ATOM 815 O O . VAL A 1 104 ? 4.703 13.906 -8.805 1 95.69 104 VAL A O 1
ATOM 818 N N . GLY A 1 105 ? 4.902 11.766 -8.023 1 94.81 105 GLY A N 1
ATOM 819 C CA . GLY A 1 105 ? 5.664 12.195 -6.855 1 94.81 105 GLY A CA 1
ATOM 820 C C . GLY A 1 105 ? 6.945 12.922 -7.215 1 94.81 105 GLY A C 1
ATOM 821 O O . GLY A 1 105 ? 7.281 13.938 -6.605 1 94.81 105 GLY A O 1
ATOM 822 N N . VAL A 1 106 ? 7.598 12.438 -8.195 1 95.5 106 VAL A N 1
ATOM 823 C CA . VAL A 1 106 ? 8.844 13.055 -8.656 1 95.5 106 VAL A CA 1
ATOM 824 C C . VAL A 1 106 ? 8.547 14.43 -9.25 1 95.5 106 VAL A C 1
ATOM 826 O O . VAL A 1 106 ? 9.266 15.391 -8.977 1 95.5 106 VAL A O 1
ATOM 829 N N . LEU A 1 107 ? 7.492 14.555 -10 1 97 107 LEU A N 1
ATOM 830 C CA . LEU A 1 107 ? 7.129 15.828 -10.617 1 97 107 LEU A CA 1
ATOM 831 C C . LEU A 1 107 ? 6.758 16.859 -9.555 1 97 107 LEU A C 1
ATOM 833 O O . LEU A 1 107 ? 7.152 18.016 -9.648 1 97 107 LEU A O 1
ATOM 837 N N . VAL A 1 108 ? 6.035 16.438 -8.648 1 96.38 108 VAL A N 1
ATOM 838 C CA . VAL A 1 108 ? 5.676 17.328 -7.543 1 96.38 108 VAL A CA 1
ATOM 839 C C . VAL A 1 108 ? 6.934 17.75 -6.793 1 96.38 108 VAL A C 1
ATOM 841 O O . VAL A 1 108 ? 7.047 18.906 -6.367 1 96.38 108 VAL A O 1
ATOM 844 N N . GLY A 1 109 ? 7.828 16.797 -6.609 1 94.62 109 GLY A N 1
ATOM 845 C CA . GLY A 1 109 ? 9.102 17.141 -6 1 94.62 109 GLY A CA 1
ATOM 846 C C . GLY A 1 109 ? 9.867 18.203 -6.77 1 94.62 109 GLY A C 1
ATOM 847 O O . GLY A 1 109 ? 10.477 19.094 -6.176 1 94.62 109 GLY A O 1
ATOM 848 N N . LEU A 1 110 ? 9.773 18.156 -8.047 1 95.12 110 LEU A N 1
ATOM 849 C CA . LEU A 1 110 ? 10.43 19.141 -8.891 1 95.12 110 LEU A CA 1
ATOM 850 C C . LEU A 1 110 ? 9.797 20.516 -8.703 1 95.12 110 LEU A C 1
ATOM 852 O O . LEU A 1 110 ? 10.5 21.516 -8.594 1 95.12 110 LEU A O 1
ATOM 856 N N . VAL A 1 111 ? 8.5 20.516 -8.68 1 94.19 111 VAL A N 1
ATOM 857 C CA . VAL A 1 111 ? 7.77 21.766 -8.461 1 94.19 111 VAL A CA 1
ATOM 858 C C . VAL A 1 111 ? 8.148 22.344 -7.102 1 94.19 111 VAL A C 1
ATOM 860 O O . VAL A 1 111 ? 8.398 23.547 -6.98 1 94.19 111 VAL A O 1
ATOM 863 N N . LYS A 1 112 ? 8.203 21.484 -6.141 1 93.56 112 LYS A N 1
ATOM 864 C CA . LYS A 1 112 ? 8.57 21.922 -4.793 1 93.56 112 LYS A CA 1
ATOM 865 C C . LYS A 1 112 ? 9.969 22.531 -4.77 1 93.56 112 LYS A C 1
ATOM 867 O O . LYS A 1 112 ? 10.195 23.547 -4.109 1 93.56 112 LYS A O 1
ATOM 872 N N . MET A 1 113 ? 10.883 21.922 -5.43 1 92.25 113 MET A N 1
ATOM 873 C CA . MET A 1 113 ? 12.242 22.453 -5.488 1 92.25 113 MET A CA 1
ATOM 874 C C . MET A 1 113 ? 12.266 23.828 -6.141 1 92.25 113 MET A C 1
ATOM 876 O O . MET A 1 113 ? 12.969 24.734 -5.672 1 92.25 113 MET A O 1
ATOM 880 N N . GLY A 1 114 ? 11.492 24.047 -7.121 1 90.25 114 GLY A N 1
ATOM 881 C CA . GLY A 1 114 ? 11.375 25.344 -7.758 1 90.25 114 GLY A CA 1
ATOM 882 C C . GLY A 1 114 ? 10.805 26.406 -6.836 1 90.25 114 GLY A C 1
ATOM 883 O O . GLY A 1 114 ? 11.289 27.547 -6.816 1 90.25 114 GLY A O 1
ATOM 884 N N . LEU A 1 115 ? 9.82 26.031 -6.09 1 88.75 115 LEU A N 1
ATOM 885 C CA . LEU A 1 115 ? 9.195 26.953 -5.156 1 88.75 115 LEU A CA 1
ATOM 886 C C . LEU A 1 115 ? 10.172 27.359 -4.055 1 88.75 115 LEU A C 1
ATOM 888 O O . LEU A 1 115 ? 10.211 28.531 -3.654 1 88.75 115 LEU A O 1
ATOM 892 N N . ILE A 1 116 ? 10.914 26.375 -3.578 1 85.94 116 ILE A N 1
ATOM 893 C CA . ILE A 1 116 ? 11.891 26.672 -2.533 1 85.94 116 ILE A CA 1
ATOM 894 C C . ILE A 1 116 ? 12.945 27.641 -3.066 1 85.94 116 ILE A C 1
ATOM 896 O O . ILE A 1 116 ? 13.336 28.578 -2.377 1 85.94 116 ILE A O 1
ATOM 900 N N . LEU A 1 117 ? 13.391 27.438 -4.266 1 84.12 117 LEU A N 1
ATOM 901 C CA . LEU A 1 117 ? 14.359 28.328 -4.883 1 84.12 117 LEU A CA 1
ATOM 902 C C . LEU A 1 117 ? 13.781 29.734 -5.051 1 84.12 117 LEU A C 1
ATOM 904 O O . LEU A 1 117 ? 14.492 30.734 -4.887 1 84.12 117 LEU A O 1
ATOM 908 N N . TYR A 1 118 ? 12.5 29.812 -5.273 1 81.62 118 TYR A N 1
ATOM 909 C CA . TYR A 1 118 ? 11.82 31.094 -5.426 1 81.62 118 TYR A CA 1
ATOM 910 C C . TYR A 1 118 ? 11.773 31.844 -4.102 1 81.62 118 TYR A C 1
ATOM 912 O O . TYR A 1 118 ? 11.953 33.062 -4.066 1 81.62 118 TYR A O 1
ATOM 920 N N . THR A 1 119 ? 11.555 31.125 -3.072 1 77.94 119 THR A N 1
ATOM 921 C CA . THR A 1 119 ? 11.438 31.781 -1.771 1 77.94 119 THR A CA 1
ATOM 922 C C . THR A 1 119 ? 12.805 32.25 -1.281 1 77.94 119 THR A C 1
ATOM 924 O O . THR A 1 119 ? 12.891 33.094 -0.373 1 77.94 119 THR A O 1
ATOM 927 N N . MET A 1 120 ? 13.836 31.688 -1.807 1 75.69 120 MET A N 1
ATOM 928 C CA . MET A 1 120 ? 15.18 32.094 -1.405 1 75.69 120 MET A CA 1
ATOM 929 C C . MET A 1 120 ? 15.539 33.438 -2.01 1 75.69 120 MET A C 1
ATOM 931 O O . MET A 1 120 ? 16.484 34.094 -1.57 1 75.69 120 MET A O 1
ATOM 935 N N . VAL A 1 121 ? 14.789 33.844 -2.996 1 69.81 121 VAL A N 1
ATOM 936 C CA . VAL A 1 121 ? 15.062 35.156 -3.594 1 69.81 121 VAL A CA 1
ATOM 937 C C . VAL A 1 121 ? 14.5 36.281 -2.709 1 69.81 121 VAL A C 1
ATOM 939 O O . VAL A 1 121 ? 13.289 36.312 -2.457 1 69.81 121 VAL A O 1
ATOM 942 N N . PRO A 1 122 ? 15.414 37.156 -1.94 1 61.97 122 PRO A N 1
ATOM 943 C CA . PRO A 1 122 ? 15.102 38.312 -1.111 1 61.97 122 PRO A CA 1
ATOM 944 C C . PRO A 1 122 ? 14.312 39.375 -1.868 1 61.97 122 PRO A C 1
ATOM 946 O O . PRO A 1 122 ? 14.469 39.531 -3.084 1 61.97 122 PRO A O 1
ATOM 949 N N . ARG A 1 123 ? 13.008 39.781 -1.679 1 62.38 123 ARG A N 1
ATOM 950 C CA . ARG A 1 123 ? 12.289 40.938 -2.164 1 62.38 123 ARG A CA 1
ATOM 951 C C . ARG A 1 123 ? 10.938 40.562 -2.748 1 62.38 123 ARG A C 1
ATOM 953 O O . ARG A 1 123 ? 10.266 41.375 -3.375 1 62.38 123 ARG A O 1
ATOM 960 N N . LEU A 1 124 ? 10.805 39.25 -2.773 1 59.75 124 LEU A N 1
ATOM 961 C CA . LEU A 1 124 ? 9.531 39.031 -3.445 1 59.75 124 LEU A CA 1
ATOM 962 C C . LEU A 1 124 ? 8.367 39.156 -2.465 1 59.75 124 LEU A C 1
ATOM 964 O O . LEU A 1 124 ? 8.461 38.688 -1.323 1 59.75 124 LEU A O 1
ATOM 968 N N . PRO A 1 125 ? 7.301 40 -2.76 1 60.38 125 PRO A N 1
ATOM 969 C CA . PRO A 1 125 ? 6.078 40.188 -1.976 1 60.38 125 PRO A CA 1
ATOM 970 C C . PRO A 1 125 ? 5.332 38.875 -1.736 1 60.38 125 PRO A C 1
ATOM 972 O O . PRO A 1 125 ? 5.445 37.938 -2.533 1 60.38 125 PRO A O 1
ATOM 975 N N . ARG A 1 126 ? 4.781 38.562 -0.491 1 64.88 126 ARG A N 1
ATOM 976 C CA . ARG A 1 126 ? 3.852 37.5 -0.134 1 64.88 126 ARG A CA 1
ATOM 977 C C . ARG A 1 126 ? 4.602 36.219 0.303 1 64.88 126 ARG A C 1
ATOM 979 O O . ARG A 1 126 ? 4.266 35.125 -0.12 1 64.88 126 ARG A O 1
ATOM 986 N N . HIS A 1 127 ? 5.695 36.344 0.988 1 69.19 127 HIS A N 1
ATOM 987 C CA . HIS A 1 127 ? 6.582 35.281 1.452 1 69.19 127 HIS A CA 1
ATOM 988 C C . HIS A 1 127 ? 5.82 34.25 2.285 1 69.19 127 HIS A C 1
ATOM 990 O O . HIS A 1 127 ? 6.008 33.031 2.109 1 69.19 127 HIS A O 1
ATOM 996 N N . PHE A 1 128 ? 4.906 34.844 2.977 1 72.56 128 PHE A N 1
ATOM 997 C CA . PHE A 1 128 ? 4.188 33.938 3.873 1 72.56 128 PHE A CA 1
ATOM 998 C C . PHE A 1 128 ? 3.234 33.062 3.09 1 72.56 128 PHE A C 1
ATOM 1000 O O . PHE A 1 128 ? 3.139 31.859 3.361 1 72.56 128 PHE A O 1
ATOM 1007 N N . GLN A 1 129 ? 2.668 33.625 2.01 1 77 129 GLN A N 1
ATOM 1008 C CA . GLN A 1 129 ? 1.728 32.844 1.211 1 77 129 GLN A CA 1
ATOM 1009 C C . GLN A 1 129 ? 2.445 31.734 0.435 1 77 129 GLN A C 1
ATOM 1011 O O . GLN A 1 129 ? 1.953 30.609 0.348 1 77 129 GLN A O 1
ATOM 1016 N N . VAL A 1 130 ? 3.574 32.125 -0.042 1 78.62 130 VAL A N 1
ATOM 1017 C CA . VAL A 1 130 ? 4.332 31.156 -0.837 1 78.62 130 VAL A CA 1
ATOM 1018 C C . VAL A 1 130 ? 4.883 30.062 0.068 1 78.62 130 VAL A C 1
ATOM 1020 O O . VAL A 1 130 ? 4.941 28.891 -0.327 1 78.62 130 VAL A O 1
ATOM 1023 N N . SER A 1 131 ? 5.152 30.438 1.268 1 82.25 131 SER A N 1
ATOM 1024 C CA . SER A 1 131 ? 5.656 29.453 2.217 1 82.25 131 SER A CA 1
ATOM 1025 C C . SER A 1 131 ? 4.578 28.438 2.582 1 82.25 131 SER A C 1
ATOM 1027 O O . SER A 1 131 ? 4.863 27.234 2.725 1 82.25 131 SER A O 1
ATOM 1029 N N . LEU A 1 132 ? 3.461 28.969 2.58 1 83.44 132 LEU A N 1
ATOM 1030 C CA . LEU A 1 132 ? 2.35 28.094 2.902 1 83.44 132 LEU A CA 1
ATOM 1031 C C . LEU A 1 132 ? 2.059 27.141 1.744 1 83.44 132 LEU A C 1
ATOM 1033 O O . LEU A 1 132 ? 1.771 25.953 1.958 1 83.44 132 LEU A O 1
ATOM 1037 N N . VAL A 1 133 ? 2.135 27.672 0.604 1 88.06 133 VAL A N 1
ATOM 1038 C CA . VAL A 1 133 ? 1.933 26.844 -0.582 1 88.06 133 VAL A CA 1
ATOM 1039 C C . VAL A 1 133 ? 3.018 25.781 -0.654 1 88.06 133 VAL A C 1
ATOM 1041 O O . VAL A 1 133 ? 2.74 24.625 -1.003 1 88.06 133 VAL A O 1
ATOM 1044 N N . CYS A 1 134 ? 4.18 26.125 -0.275 1 89.19 134 CYS A N 1
ATOM 1045 C CA . CYS A 1 134 ? 5.293 25.172 -0.288 1 89.19 134 CYS A CA 1
ATOM 1046 C C . CYS A 1 134 ? 5.055 24.047 0.701 1 89.19 134 CYS A C 1
ATOM 1048 O O . CYS A 1 134 ? 5.336 22.875 0.399 1 89.19 134 CYS A O 1
ATOM 1050 N N . VAL A 1 135 ? 4.57 24.406 1.774 1 89.81 135 VAL A N 1
ATOM 1051 C CA . VAL A 1 135 ? 4.27 23.391 2.777 1 89.81 135 VAL A CA 1
ATOM 1052 C C . VAL A 1 135 ? 3.186 22.453 2.254 1 89.81 135 VAL A C 1
ATOM 1054 O O . VAL A 1 135 ? 3.273 21.234 2.426 1 89.81 135 VAL A O 1
ATOM 1057 N N . GLY A 1 136 ? 2.189 23.016 1.619 1 92.31 136 GLY A N 1
ATOM 1058 C CA . GLY A 1 136 ? 1.135 22.203 1.031 1 92.31 136 GLY A CA 1
ATOM 1059 C C . GLY A 1 136 ? 1.64 21.25 -0.032 1 92.31 136 GLY A C 1
ATOM 1060 O O . GLY A 1 136 ? 1.276 20.062 -0.036 1 92.31 136 GLY A O 1
ATOM 1061 N N . VAL A 1 137 ? 2.43 21.75 -0.899 1 94.19 137 VAL A N 1
ATOM 1062 C CA . VAL A 1 137 ? 2.996 20.938 -1.975 1 94.19 137 VAL A CA 1
ATOM 1063 C C . VAL A 1 137 ? 3.875 19.828 -1.387 1 94.19 137 VAL A C 1
ATOM 1065 O O . VAL A 1 137 ? 3.846 18.688 -1.852 1 94.19 137 VAL A O 1
ATOM 1068 N N . ALA A 1 138 ? 4.605 20.172 -0.361 1 95.06 138 ALA A N 1
ATOM 1069 C CA . ALA A 1 138 ? 5.469 19.203 0.296 1 95.06 138 ALA A CA 1
ATOM 1070 C C . ALA A 1 138 ? 4.648 18.094 0.95 1 95.06 138 ALA A C 1
ATOM 1072 O O . ALA A 1 138 ? 5.016 16.922 0.89 1 95.06 138 ALA A O 1
ATOM 1073 N N . ALA A 1 139 ? 3.598 18.5 1.521 1 93.56 139 ALA A N 1
ATOM 1074 C CA . ALA A 1 139 ? 2.723 17.516 2.152 1 93.56 139 ALA A CA 1
ATOM 1075 C C . ALA A 1 139 ? 2.129 16.562 1.117 1 93.56 139 ALA A C 1
ATOM 1077 O O . ALA A 1 139 ? 2.064 15.352 1.343 1 93.56 139 ALA A O 1
ATOM 1078 N N . VAL A 1 140 ? 1.732 17.078 0.04 1 94.62 140 VAL A N 1
ATOM 1079 C CA . VAL A 1 140 ? 1.188 16.266 -1.043 1 94.62 140 VAL A CA 1
ATOM 1080 C C . VAL A 1 140 ? 2.256 15.305 -1.552 1 94.62 140 VAL A C 1
ATOM 1082 O O . VAL A 1 140 ? 1.97 14.133 -1.81 1 94.62 140 VAL A O 1
ATOM 1085 N N . GLU A 1 141 ? 3.408 15.805 -1.687 1 96.5 141 GLU A N 1
ATOM 1086 C CA . GLU A 1 141 ? 4.508 14.969 -2.146 1 96.5 141 GLU A CA 1
ATOM 1087 C C . GLU A 1 141 ? 4.727 13.781 -1.209 1 96.5 141 GLU A C 1
ATOM 1089 O O . GLU A 1 141 ? 4.879 12.648 -1.661 1 96.5 141 GLU A O 1
ATOM 1094 N N . VAL A 1 142 ? 4.719 14.047 0.063 1 95.56 142 VAL A N 1
ATOM 1095 C CA . VAL A 1 142 ? 4.953 12.992 1.043 1 95.56 142 VAL A CA 1
ATOM 1096 C C . VAL A 1 142 ? 3.828 11.961 0.97 1 95.56 142 VAL A C 1
ATOM 1098 O O . VAL A 1 142 ? 4.07 10.758 1.078 1 95.56 142 VAL A O 1
ATOM 1101 N N . ILE A 1 143 ? 2.666 12.383 0.742 1 94.31 143 ILE A N 1
ATOM 1102 C CA . ILE A 1 143 ? 1.526 11.477 0.645 1 94.31 143 ILE A CA 1
ATOM 1103 C C . ILE A 1 143 ? 1.679 10.586 -0.586 1 94.31 143 ILE A C 1
ATOM 1105 O O . ILE A 1 143 ? 1.486 9.367 -0.508 1 94.31 143 ILE A O 1
ATOM 1109 N N . LEU A 1 144 ? 2.045 11.164 -1.666 1 95.31 144 LEU A N 1
ATOM 1110 C CA . LEU A 1 144 ? 2.184 10.422 -2.916 1 95.31 144 LEU A CA 1
ATOM 1111 C C . LEU A 1 144 ? 3.316 9.406 -2.824 1 95.31 144 LEU A C 1
ATOM 1113 O O . LEU A 1 144 ? 3.125 8.227 -3.127 1 95.31 144 LEU A O 1
ATOM 1117 N N . VAL A 1 145 ? 4.449 9.883 -2.375 1 95.38 145 VAL A N 1
ATOM 1118 C CA . VAL A 1 145 ? 5.617 9.008 -2.318 1 95.38 145 VAL A CA 1
ATOM 1119 C C . VAL A 1 145 ? 5.422 7.961 -1.224 1 95.38 145 VAL A C 1
ATOM 1121 O O . VAL A 1 145 ? 5.828 6.805 -1.38 1 95.38 145 VAL A O 1
ATOM 1124 N N . GLY A 1 146 ? 4.836 8.344 -0.136 1 95.69 146 GLY A N 1
ATOM 1125 C CA . GLY A 1 146 ? 4.531 7.391 0.917 1 95.69 146 GLY A CA 1
ATOM 1126 C C . GLY A 1 146 ? 3.533 6.332 0.491 1 95.69 146 GLY A C 1
ATOM 1127 O O . GLY A 1 146 ? 3.732 5.145 0.752 1 95.69 146 GLY A O 1
ATOM 1128 N N . ALA A 1 147 ? 2.488 6.758 -0.146 1 94.56 147 ALA A N 1
ATOM 1129 C CA . ALA A 1 147 ? 1.489 5.82 -0.655 1 94.56 147 ALA A CA 1
ATOM 1130 C C . ALA A 1 147 ? 2.111 4.84 -1.647 1 94.56 147 ALA A C 1
ATOM 1132 O O . ALA A 1 147 ? 1.801 3.648 -1.628 1 94.56 147 ALA A O 1
ATOM 1133 N N . SER A 1 148 ? 2.934 5.355 -2.441 1 94.44 148 SER A N 1
ATOM 1134 C CA . SER A 1 148 ? 3.588 4.5 -3.426 1 94.44 148 SER A CA 1
ATOM 1135 C C . SER A 1 148 ? 4.5 3.479 -2.752 1 94.44 148 SER A C 1
ATOM 1137 O O . SER A 1 148 ? 4.574 2.326 -3.184 1 94.44 148 SER A O 1
ATOM 1139 N N . ALA A 1 149 ? 5.188 3.922 -1.749 1 95.38 149 ALA A N 1
ATOM 1140 C CA . ALA A 1 149 ? 6.078 3.025 -1.016 1 95.38 149 ALA A CA 1
ATOM 1141 C C . ALA A 1 149 ? 5.297 1.895 -0.354 1 95.38 149 ALA A C 1
ATOM 1143 O O . ALA A 1 149 ? 5.695 0.73 -0.428 1 95.38 149 ALA A O 1
ATOM 1144 N N . ILE A 1 150 ? 4.223 2.232 0.267 1 94.62 150 ILE A N 1
ATOM 1145 C CA . ILE A 1 150 ? 3.383 1.231 0.918 1 94.62 150 ILE A CA 1
ATOM 1146 C C . ILE A 1 150 ? 2.826 0.267 -0.127 1 94.62 150 ILE A C 1
ATOM 1148 O O . ILE A 1 150 ? 2.846 -0.95 0.068 1 94.62 150 ILE A O 1
ATOM 1152 N N . ALA A 1 151 ? 2.375 0.799 -1.192 1 93.88 151 ALA A N 1
ATOM 1153 C CA . ALA A 1 151 ? 1.796 -0.011 -2.262 1 93.88 151 ALA A CA 1
ATOM 1154 C C . ALA A 1 151 ? 2.824 -0.985 -2.83 1 93.88 151 ALA A C 1
ATOM 1156 O O . ALA A 1 151 ? 2.543 -2.178 -2.979 1 93.88 151 ALA A O 1
ATOM 1157 N N . HIS A 1 152 ? 3.957 -0.493 -3.084 1 92.62 152 HIS A N 1
ATOM 1158 C CA . HIS A 1 152 ? 4.969 -1.354 -3.686 1 92.62 152 HIS A CA 1
ATOM 1159 C C . HIS A 1 152 ? 5.445 -2.418 -2.701 1 92.62 152 HIS A C 1
ATOM 1161 O O . HIS A 1 152 ? 5.691 -3.562 -3.088 1 92.62 152 HIS A O 1
ATOM 1167 N N . HIS A 1 153 ? 5.629 -2.002 -1.532 1 93.31 153 HIS A N 1
ATOM 1168 C CA . HIS A 1 153 ? 6.035 -2.961 -0.511 1 93.31 153 HIS A CA 1
ATOM 1169 C C . HIS A 1 153 ? 5.027 -4.098 -0.393 1 93.31 153 HIS A C 1
ATOM 1171 O O . HIS A 1 153 ? 5.406 -5.273 -0.381 1 93.31 153 HIS A O 1
ATOM 1177 N N . ALA A 1 154 ? 3.797 -3.756 -0.346 1 93.25 154 ALA A N 1
ATOM 1178 C CA . ALA A 1 154 ? 2.74 -4.754 -0.211 1 93.25 154 ALA A CA 1
ATOM 1179 C C . ALA A 1 154 ? 2.637 -5.617 -1.465 1 93.25 154 ALA A C 1
ATOM 1181 O O . ALA A 1 154 ? 2.463 -6.836 -1.376 1 93.25 154 ALA A O 1
ATOM 1182 N N . ALA A 1 155 ? 2.705 -4.984 -2.584 1 93.88 155 ALA A N 1
ATOM 1183 C CA . ALA A 1 155 ? 2.625 -5.715 -3.846 1 93.88 155 ALA A CA 1
ATOM 1184 C C . ALA A 1 155 ? 3.762 -6.727 -3.967 1 93.88 155 ALA A C 1
ATOM 1186 O O . ALA A 1 155 ? 3.541 -7.871 -4.367 1 93.88 155 ALA A O 1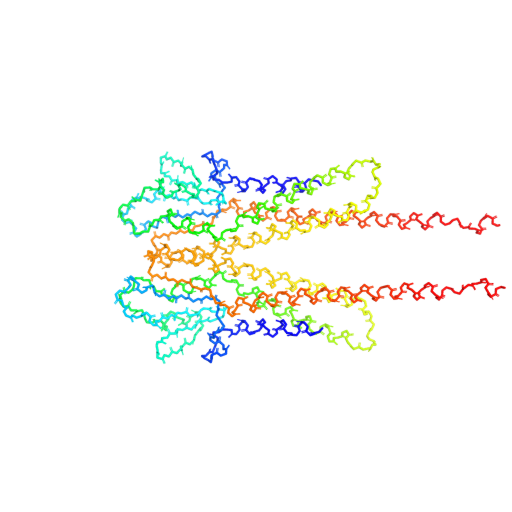
ATOM 1187 N N . THR A 1 156 ? 4.922 -6.289 -3.641 1 94.62 156 THR A N 1
ATOM 1188 C CA . THR A 1 156 ? 6.078 -7.18 -3.719 1 94.62 156 THR A CA 1
ATOM 1189 C C . THR A 1 156 ? 5.945 -8.328 -2.721 1 94.62 156 THR A C 1
ATOM 1191 O O . THR A 1 156 ? 6.215 -9.484 -3.057 1 94.62 156 THR A O 1
ATOM 1194 N N . SER A 1 157 ? 5.508 -8.008 -1.551 1 93.62 157 SER A N 1
ATOM 1195 C CA . SER A 1 157 ? 5.301 -9.055 -0.555 1 93.62 157 SER A CA 1
ATOM 1196 C C . SER A 1 157 ? 4.273 -10.07 -1.029 1 93.62 157 SER A C 1
ATOM 1198 O O . SER A 1 157 ? 4.488 -11.281 -0.909 1 93.62 157 SER A O 1
ATOM 1200 N N . ALA A 1 158 ? 3.225 -9.602 -1.568 1 94.25 158 ALA A N 1
ATOM 1201 C CA . ALA A 1 158 ? 2.186 -10.5 -2.061 1 94.25 158 ALA A CA 1
ATOM 1202 C C . ALA A 1 158 ? 2.717 -11.391 -3.184 1 94.25 158 ALA A C 1
ATOM 1204 O O . ALA A 1 158 ? 2.406 -12.578 -3.24 1 94.25 158 ALA A O 1
ATOM 1205 N N . ALA A 1 159 ? 3.453 -10.781 -4.035 1 94.25 159 ALA A N 1
ATOM 1206 C CA . ALA A 1 159 ? 4.035 -11.555 -5.129 1 94.25 159 ALA A CA 1
ATOM 1207 C C . ALA A 1 159 ? 4.977 -12.633 -4.602 1 94.25 159 ALA A C 1
ATOM 1209 O O . ALA A 1 159 ? 4.953 -13.773 -5.074 1 94.25 159 ALA A O 1
ATOM 1210 N N . ILE A 1 160 ? 5.758 -12.297 -3.635 1 92.81 160 ILE A N 1
ATOM 1211 C CA . ILE A 1 160 ? 6.715 -13.219 -3.035 1 92.81 160 ILE A CA 1
ATOM 1212 C C . ILE A 1 160 ? 5.973 -14.414 -2.438 1 92.81 160 ILE A C 1
ATOM 1214 O O . ILE A 1 160 ? 6.332 -15.57 -2.691 1 92.81 160 ILE A O 1
ATOM 1218 N N . TYR A 1 161 ? 4.949 -14.164 -1.814 1 91.75 161 TYR A N 1
ATOM 1219 C CA . TYR A 1 161 ? 4.258 -15.219 -1.079 1 91.75 161 TYR A CA 1
ATOM 1220 C C . TYR A 1 161 ? 3.346 -16.016 -2 1 91.75 161 TYR A C 1
ATOM 1222 O O . TYR A 1 161 ? 3.191 -17.234 -1.834 1 91.75 161 TYR A O 1
ATOM 1230 N N . THR A 1 162 ? 2.801 -15.445 -3.023 1 91.88 162 THR A N 1
ATOM 1231 C CA . THR A 1 162 ? 1.791 -16.109 -3.844 1 91.88 162 THR A CA 1
ATOM 1232 C C . THR A 1 162 ? 2.441 -16.844 -5.012 1 91.88 162 THR A C 1
ATOM 1234 O O . THR A 1 162 ? 1.994 -17.922 -5.398 1 91.88 162 THR A O 1
ATOM 1237 N N . ALA A 1 163 ? 3.496 -16.297 -5.566 1 91.12 163 ALA A N 1
ATOM 1238 C CA . ALA A 1 163 ? 4.098 -16.859 -6.773 1 91.12 163 ALA A CA 1
ATOM 1239 C C . ALA A 1 163 ? 4.652 -18.25 -6.512 1 91.12 163 ALA A C 1
ATOM 1241 O O . ALA A 1 163 ? 4.504 -19.141 -7.344 1 91.12 163 ALA A O 1
ATOM 1242 N N . GLY A 1 164 ? 5.293 -18.469 -5.363 1 87.88 164 GLY A N 1
ATOM 1243 C CA . GLY A 1 164 ? 5.844 -19.781 -5.051 1 87.88 164 GLY A CA 1
ATOM 1244 C C . GLY A 1 164 ? 4.789 -20.859 -4.945 1 87.88 164 GLY A C 1
ATOM 1245 O O . GLY A 1 164 ? 4.91 -21.922 -5.57 1 87.88 164 GLY A O 1
ATOM 1246 N N . GLU A 1 165 ? 3.77 -20.562 -4.227 1 89.56 165 GLU A N 1
ATOM 1247 C CA . GLU A 1 165 ? 2.697 -21.547 -4.039 1 89.56 165 GLU A CA 1
ATOM 1248 C C . GLU A 1 165 ? 1.902 -21.75 -5.324 1 89.56 165 GLU A C 1
ATOM 1250 O O . GLU A 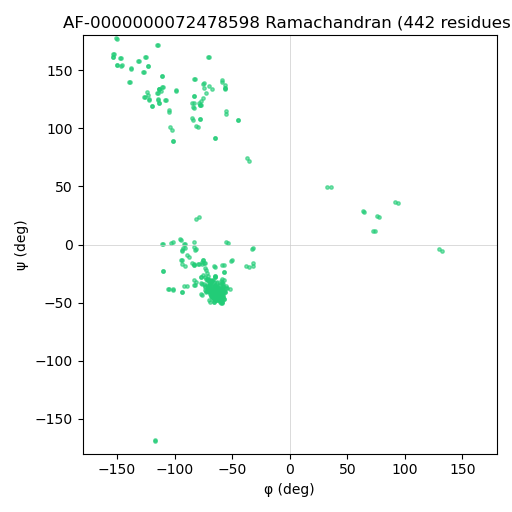1 165 ? 1.509 -22.859 -5.648 1 89.56 165 GLU A O 1
ATOM 1255 N N . ALA A 1 166 ? 1.723 -20.734 -6.051 1 90.81 166 ALA A N 1
ATOM 1256 C CA . ALA A 1 166 ? 0.931 -20.812 -7.277 1 90.81 166 ALA A CA 1
ATOM 1257 C C . ALA A 1 166 ? 1.671 -21.594 -8.359 1 90.81 166 ALA A C 1
ATOM 1259 O O . ALA A 1 166 ? 1.046 -22.234 -9.211 1 90.81 166 ALA A O 1
ATOM 1260 N N . SER A 1 167 ? 2.99 -21.562 -8.352 1 88.88 167 SER A N 1
ATOM 1261 C CA . SER A 1 167 ? 3.783 -22.234 -9.367 1 88.88 167 SER A CA 1
ATOM 1262 C C . SER A 1 167 ? 4.219 -23.625 -8.891 1 88.88 167 SER A C 1
ATOM 1264 O O . SER A 1 167 ? 4.977 -24.312 -9.578 1 88.88 167 SER A O 1
ATOM 1266 N N . GLY A 1 168 ? 3.756 -24.062 -7.695 1 85.5 168 GLY A N 1
ATOM 1267 C CA . GLY A 1 168 ? 4.25 -25.312 -7.129 1 85.5 168 GLY A CA 1
ATOM 1268 C C . GLY A 1 168 ? 5.73 -25.266 -6.801 1 85.5 168 GLY A C 1
ATOM 1269 O O . GLY A 1 168 ? 6.453 -26.234 -7.031 1 85.5 168 GLY A O 1
ATOM 1270 N N . ASP A 1 169 ? 6.223 -24.016 -6.5 1 84.56 169 ASP A N 1
ATOM 1271 C CA . ASP A 1 169 ? 7.59 -23.766 -6.066 1 84.56 169 ASP A CA 1
ATOM 1272 C C . ASP A 1 169 ? 8.562 -23.812 -7.246 1 84.56 169 ASP A C 1
ATOM 1274 O O . ASP A 1 169 ? 9.742 -24.125 -7.074 1 84.56 169 ASP A O 1
ATOM 1278 N N . GLN A 1 170 ? 8.086 -23.578 -8.453 1 85.25 170 GLN A N 1
ATOM 1279 C CA . GLN A 1 170 ? 8.945 -23.547 -9.625 1 85.25 170 GLN A CA 1
ATOM 1280 C C . GLN A 1 170 ? 9.719 -22.234 -9.711 1 85.25 170 GLN A C 1
ATOM 1282 O O . GLN A 1 170 ? 10.828 -22.188 -10.25 1 85.25 170 GLN A O 1
ATOM 1287 N N . ILE A 1 171 ? 9.047 -21.234 -9.25 1 88.94 171 ILE A N 1
ATOM 1288 C CA . ILE A 1 171 ? 9.703 -19.922 -9.305 1 88.94 171 ILE A CA 1
ATOM 1289 C C . ILE A 1 171 ? 9.719 -19.297 -7.918 1 88.94 171 ILE A C 1
ATOM 1291 O O . ILE A 1 171 ? 8.969 -19.703 -7.031 1 88.94 171 ILE A O 1
ATOM 1295 N N . ALA A 1 172 ? 10.586 -18.344 -7.77 1 91.56 172 ALA A N 1
ATOM 1296 C CA . ALA A 1 172 ? 10.703 -17.562 -6.539 1 91.56 172 ALA A CA 1
ATOM 1297 C C . ALA A 1 172 ? 10.938 -16.078 -6.852 1 91.56 172 ALA A C 1
ATOM 1299 O O . ALA A 1 172 ? 11.633 -15.742 -7.812 1 91.56 172 ALA A O 1
ATOM 1300 N N . ILE A 1 173 ? 10.305 -15.281 -6.094 1 94.19 173 ILE A N 1
ATOM 1301 C CA . ILE A 1 173 ? 10.484 -13.836 -6.184 1 94.19 173 ILE A CA 1
ATOM 1302 C C . ILE A 1 173 ? 11.141 -13.32 -4.906 1 94.19 173 ILE A C 1
ATOM 1304 O O . ILE A 1 173 ? 10.789 -13.742 -3.803 1 94.19 173 ILE A O 1
ATOM 1308 N N . THR A 1 174 ? 12.086 -12.523 -5.047 1 95.06 174 THR A N 1
ATOM 1309 C CA . THR A 1 174 ? 12.75 -11.883 -3.916 1 95.06 174 THR A CA 1
ATOM 1310 C C . THR A 1 174 ? 12.711 -10.367 -4.043 1 95.06 174 THR A C 1
ATOM 1312 O O . THR A 1 174 ? 12.609 -9.836 -5.152 1 95.06 174 THR A O 1
ATOM 1315 N N . ARG A 1 175 ? 12.773 -9.781 -2.91 1 96.31 175 ARG A N 1
ATOM 1316 C CA . ARG A 1 175 ? 12.734 -8.32 -2.871 1 96.31 175 ARG A CA 1
ATOM 1317 C C . ARG A 1 175 ? 14.117 -7.73 -3.113 1 96.31 175 ARG A C 1
ATOM 1319 O O . ARG A 1 175 ? 15.117 -8.234 -2.59 1 96.31 175 ARG A O 1
ATOM 1326 N N . GLY A 1 176 ? 14.141 -6.594 -3.855 1 96.5 176 GLY A N 1
ATOM 1327 C CA . GLY A 1 176 ? 15.383 -5.855 -4.004 1 96.5 176 GLY A CA 1
ATOM 1328 C C . GLY A 1 176 ? 15.734 -5.02 -2.787 1 96.5 176 GLY A C 1
ATOM 1329 O O . GLY A 1 176 ? 15.008 -4.082 -2.447 1 96.5 176 GLY A O 1
ATOM 1330 N N . GLY A 1 177 ? 16.766 -5.258 -2.225 1 95.88 177 GLY A N 1
ATOM 1331 C CA . GLY A 1 177 ? 17.156 -4.574 -1.001 1 95.88 177 GLY A CA 1
ATOM 1332 C C . GLY A 1 177 ? 17.5 -3.117 -1.219 1 95.88 177 GLY A C 1
ATOM 1333 O O . GLY A 1 177 ? 17.062 -2.246 -0.467 1 95.88 177 GLY A O 1
ATOM 1334 N N . ARG A 1 178 ? 18.312 -2.879 -2.172 1 95.5 178 ARG A N 1
ATOM 1335 C CA . ARG A 1 178 ? 18.75 -1.517 -2.465 1 95.5 178 ARG A CA 1
ATOM 1336 C C . ARG A 1 178 ? 17.547 -0.618 -2.789 1 95.5 178 ARG A C 1
ATOM 1338 O O . ARG A 1 178 ? 17.422 0.474 -2.232 1 95.5 178 ARG A O 1
ATOM 1345 N N . ALA A 1 179 ? 16.703 -1.048 -3.666 1 96.06 179 ALA A N 1
ATOM 1346 C CA . ALA A 1 179 ? 15.531 -0.262 -4.043 1 96.06 179 ALA A CA 1
ATOM 1347 C C . ALA A 1 179 ? 14.609 -0.052 -2.85 1 96.06 179 ALA A C 1
ATOM 1349 O O . ALA A 1 179 ? 14.039 1.029 -2.682 1 96.06 179 ALA A O 1
ATOM 1350 N N . ASN A 1 180 ? 14.445 -1.052 -2.053 1 96.19 180 ASN A N 1
ATOM 1351 C CA . ASN A 1 180 ? 13.617 -0.934 -0.858 1 96.19 180 ASN A CA 1
ATOM 1352 C C . ASN A 1 180 ? 14.156 0.129 0.095 1 96.19 180 ASN A C 1
ATOM 1354 O O . ASN A 1 180 ? 13.406 0.969 0.588 1 96.19 180 ASN A O 1
ATOM 1358 N N . GLY A 1 181 ? 15.398 0.044 0.337 1 96.44 181 GLY A N 1
ATOM 1359 C CA . GLY A 1 181 ? 16.016 1.049 1.182 1 96.44 181 GLY A CA 1
ATOM 1360 C C . GLY A 1 181 ? 15.898 2.455 0.626 1 96.44 181 GLY A C 1
ATOM 1361 O O . GLY A 1 181 ? 15.602 3.396 1.365 1 96.44 181 GLY A O 1
ATOM 1362 N N . MET A 1 182 ? 16.172 2.594 -0.604 1 96.38 182 MET A N 1
ATOM 1363 C CA . MET A 1 182 ? 16.062 3.891 -1.269 1 96.38 182 MET A CA 1
ATOM 1364 C C . MET A 1 182 ? 14.648 4.441 -1.162 1 96.38 182 MET A C 1
ATOM 1366 O O . MET A 1 182 ? 14.461 5.637 -0.934 1 96.38 182 MET A O 1
ATOM 1370 N N . THR A 1 183 ? 13.695 3.598 -1.347 1 96.06 183 THR A N 1
ATOM 1371 C CA . THR A 1 183 ? 12.297 4.004 -1.284 1 96.06 183 THR A CA 1
ATOM 1372 C C . THR A 1 183 ? 11.969 4.605 0.079 1 96.06 183 THR A C 1
ATOM 1374 O O . THR A 1 183 ? 11.453 5.723 0.162 1 96.06 183 THR A O 1
ATOM 1377 N N . TRP A 1 184 ? 12.312 3.984 1.146 1 97.12 184 TRP A N 1
ATOM 1378 C CA . TRP A 1 184 ? 11.953 4.445 2.484 1 97.12 184 TRP A CA 1
ATOM 1379 C C . TRP A 1 184 ? 12.836 5.613 2.912 1 97.12 184 TRP A C 1
ATOM 1381 O O . TRP A 1 184 ? 12.406 6.473 3.684 1 97.12 184 TRP A O 1
ATOM 1391 N N . ALA A 1 185 ? 14.023 5.617 2.367 1 97.62 185 ALA A N 1
ATOM 1392 C CA . ALA A 1 185 ? 14.859 6.797 2.598 1 97.62 185 ALA A CA 1
ATOM 1393 C C . ALA A 1 185 ? 14.234 8.039 1.974 1 97.62 185 ALA A C 1
ATOM 1395 O O . ALA A 1 185 ? 14.219 9.109 2.592 1 97.62 185 ALA A O 1
ATOM 1396 N N . ALA A 1 186 ? 13.758 7.859 0.794 1 97.25 186 ALA A N 1
ATOM 1397 C CA . ALA A 1 186 ? 13.117 8.984 0.112 1 97.25 186 ALA A CA 1
ATOM 1398 C C . ALA A 1 186 ? 11.891 9.469 0.877 1 97.25 186 ALA A C 1
ATOM 1400 O O . ALA A 1 186 ? 11.688 10.672 1.038 1 97.25 186 ALA A O 1
ATOM 1401 N N . VAL A 1 187 ? 11.117 8.57 1.364 1 97 187 VAL A N 1
ATOM 1402 C CA . VAL A 1 187 ? 9.922 8.922 2.129 1 97 187 VAL A CA 1
ATOM 1403 C C . VAL A 1 187 ? 10.32 9.672 3.396 1 97 187 VAL A C 1
ATOM 1405 O O . VAL A 1 187 ? 9.711 10.688 3.74 1 97 187 VAL A O 1
ATOM 1408 N N . THR A 1 188 ? 11.289 9.148 4.047 1 97.5 188 THR A N 1
ATOM 1409 C CA . THR A 1 188 ? 11.742 9.758 5.289 1 97.5 188 THR A CA 1
ATOM 1410 C C . THR A 1 188 ? 12.258 11.172 5.043 1 97.5 188 THR A C 1
ATOM 1412 O O . THR A 1 188 ? 11.898 12.109 5.762 1 97.5 188 THR A O 1
ATOM 1415 N N . LEU A 1 189 ? 13.062 11.32 4.059 1 97.69 189 LEU A N 1
ATOM 1416 C CA . LEU A 1 189 ? 13.633 12.625 3.746 1 97.69 189 LEU A CA 1
ATOM 1417 C C . LEU A 1 189 ? 12.547 13.609 3.309 1 97.69 189 LEU A C 1
ATOM 1419 O O . LEU A 1 189 ? 12.578 14.781 3.678 1 97.69 189 LEU A O 1
ATOM 1423 N N . ALA A 1 190 ? 11.625 13.117 2.51 1 96.31 190 ALA A N 1
ATOM 1424 C CA . ALA A 1 190 ? 10.508 13.961 2.107 1 96.31 190 ALA A CA 1
ATOM 1425 C C . ALA A 1 190 ? 9.688 14.398 3.318 1 96.31 190 ALA A C 1
ATOM 1427 O O . ALA A 1 190 ? 9.258 15.555 3.402 1 96.31 190 ALA A O 1
ATOM 1428 N N . SER A 1 191 ? 9.484 13.531 4.25 1 95.81 191 SER A N 1
ATOM 1429 C CA . SER A 1 191 ? 8.742 13.844 5.465 1 95.81 191 SER A CA 1
ATOM 1430 C C . SER A 1 191 ? 9.484 14.867 6.32 1 95.81 191 SER A C 1
ATOM 1432 O O . SER A 1 191 ? 8.883 15.805 6.848 1 95.81 191 SER A O 1
ATOM 1434 N N . LEU A 1 192 ? 10.742 14.633 6.438 1 96.06 192 LEU A N 1
ATOM 1435 C CA . LEU A 1 192 ? 11.57 15.562 7.211 1 96.06 192 LEU A CA 1
ATOM 1436 C C . LEU A 1 192 ? 11.539 16.953 6.59 1 96.06 192 LEU A C 1
ATOM 1438 O O . LEU A 1 192 ? 11.594 17.953 7.301 1 96.06 192 LEU A O 1
ATOM 1442 N N . SER A 1 193 ? 11.477 17 5.297 1 94.06 193 SER A N 1
ATOM 1443 C CA . SER A 1 193 ? 11.398 18.297 4.621 1 94.06 193 SER A CA 1
ATOM 1444 C C . SER A 1 193 ? 10.133 19.047 5 1 94.06 193 SER A C 1
ATOM 1446 O O . SER A 1 193 ? 10.148 20.266 5.152 1 94.06 193 SER A O 1
ATOM 1448 N N . VAL A 1 194 ? 9.07 18.359 5.074 1 93.06 194 VAL A N 1
ATOM 1449 C CA . VAL A 1 194 ? 7.82 19 5.48 1 93.06 194 VAL A CA 1
ATOM 1450 C C . VAL A 1 194 ? 7.953 19.547 6.902 1 93.06 194 VAL A C 1
ATOM 1452 O O . VAL A 1 194 ? 7.559 20.672 7.18 1 93.06 194 VAL A O 1
ATOM 1455 N N . VAL A 1 195 ? 8.5 18.703 7.777 1 92.44 195 VAL A N 1
ATOM 1456 C CA . VAL A 1 195 ? 8.68 19.109 9.164 1 92.44 195 VAL A CA 1
ATOM 1457 C C . VAL A 1 195 ? 9.547 20.359 9.227 1 92.44 195 VAL A C 1
ATOM 1459 O O . VAL A 1 195 ? 9.234 21.312 9.953 1 92.44 195 VAL A O 1
ATOM 1462 N N . ALA A 1 196 ? 10.578 20.344 8.484 1 92.19 196 ALA A N 1
ATOM 1463 C CA . ALA A 1 196 ? 11.484 21.484 8.453 1 92.19 196 ALA A CA 1
ATOM 1464 C C . ALA A 1 196 ? 10.773 22.734 7.938 1 92.19 196 ALA A C 1
ATOM 1466 O O . ALA A 1 196 ? 10.969 23.828 8.469 1 92.19 196 ALA A O 1
ATOM 1467 N N . MET A 1 197 ? 9.984 22.641 6.992 1 90.06 197 MET A N 1
ATOM 1468 C CA . MET A 1 197 ? 9.281 23.781 6.41 1 90.06 197 MET A CA 1
ATOM 1469 C C . MET A 1 197 ? 8.227 24.312 7.371 1 90.06 197 MET A C 1
ATOM 1471 O O . MET A 1 197 ? 8.062 25.531 7.504 1 90.06 197 MET A O 1
ATOM 1475 N N . VAL A 1 198 ? 7.578 23.422 7.996 1 87.75 198 VAL A N 1
ATOM 1476 C CA . VAL A 1 198 ? 6.582 23.844 8.977 1 87.75 198 VAL A CA 1
ATOM 1477 C C . VAL A 1 198 ? 7.27 24.562 10.141 1 87.75 198 VAL A C 1
ATOM 1479 O O . VAL A 1 198 ? 6.797 25.594 10.609 1 87.75 198 VAL A O 1
ATOM 1482 N N . ALA A 1 199 ? 8.336 24.047 10.609 1 89.31 199 ALA A N 1
ATOM 1483 C CA . ALA A 1 199 ? 9.094 24.672 11.688 1 89.31 199 ALA A CA 1
ATOM 1484 C C . ALA A 1 199 ? 9.547 26.078 11.297 1 89.31 199 ALA A C 1
ATOM 1486 O O . ALA A 1 199 ? 9.492 27 12.109 1 89.31 199 ALA A O 1
ATOM 1487 N N . SER A 1 200 ? 9.953 26.234 10.133 1 85.25 200 SER A N 1
ATOM 1488 C CA . SER A 1 200 ? 10.391 27.547 9.656 1 85.25 200 SER A CA 1
ATOM 1489 C C . SER A 1 200 ? 9.227 28.531 9.586 1 85.25 200 SER A C 1
ATOM 1491 O O . SER A 1 200 ? 9.383 29.703 9.906 1 85.25 200 SER A O 1
ATOM 1493 N N . CYS A 1 201 ? 8.125 28.062 9.133 1 83.25 201 CYS A N 1
ATOM 1494 C CA . CYS A 1 201 ? 6.941 28.906 9.062 1 83.25 201 CYS A CA 1
ATOM 1495 C C . CYS A 1 201 ? 6.496 29.344 10.445 1 83.25 201 CYS A C 1
ATOM 1497 O O . CYS A 1 201 ? 6.145 30.5 10.656 1 83.25 201 CYS A O 1
ATOM 1499 N N . VAL A 1 202 ? 6.57 28.422 11.383 1 83.44 202 VAL A N 1
ATOM 1500 C CA . VAL A 1 202 ? 6.18 28.734 12.758 1 83.44 202 VAL A CA 1
ATOM 1501 C C . VAL A 1 202 ? 7.172 29.719 13.359 1 83.44 202 VAL A C 1
ATOM 1503 O O . VAL A 1 202 ? 6.777 30.656 14.062 1 83.44 202 VAL A O 1
ATOM 1506 N N . ALA A 1 203 ? 8.383 29.547 13.117 1 85.12 203 ALA A N 1
ATOM 1507 C CA . ALA A 1 203 ? 9.406 30.469 13.609 1 85.12 203 ALA A CA 1
ATOM 1508 C C . ALA A 1 203 ? 9.203 31.875 13.047 1 85.12 203 ALA A C 1
ATOM 1510 O O . ALA A 1 203 ? 9.359 32.875 13.766 1 85.12 203 ALA A O 1
ATOM 1511 N N . ASP A 1 204 ? 8.844 31.922 11.852 1 81 204 ASP A N 1
ATOM 1512 C CA . ASP A 1 204 ? 8.602 33.219 11.227 1 81 204 ASP A CA 1
ATOM 1513 C C . ASP A 1 204 ? 7.367 33.906 11.828 1 81 204 ASP A C 1
ATOM 1515 O O . ASP A 1 204 ? 7.359 35.094 12.039 1 81 204 ASP A O 1
ATOM 1519 N N . LEU A 1 205 ? 6.367 33.156 12.078 1 79.44 205 LEU A N 1
ATOM 1520 C CA . LEU A 1 205 ? 5.16 33.688 12.688 1 79.44 205 LEU A CA 1
ATOM 1521 C C . LEU A 1 205 ? 5.441 34.188 14.109 1 79.44 205 LEU A C 1
ATOM 1523 O O . LEU A 1 205 ? 4.941 35.219 14.516 1 79.44 205 LEU A O 1
ATOM 1527 N N . ARG A 1 206 ? 6.234 33.5 14.805 1 82.12 206 ARG A N 1
ATOM 1528 C CA . ARG A 1 206 ? 6.586 33.906 16.156 1 82.12 206 ARG A CA 1
ATOM 1529 C C . ARG A 1 206 ? 7.438 35.156 16.141 1 82.12 206 ARG A C 1
ATOM 1531 O O . ARG A 1 206 ? 7.285 36.031 17 1 82.12 206 ARG A O 1
ATOM 1538 N N . ARG A 1 207 ? 8.234 35.312 15.242 1 81.06 207 ARG A N 1
ATOM 1539 C CA . ARG A 1 207 ? 9.062 36.5 15.117 1 81.06 207 ARG A CA 1
ATOM 1540 C C . ARG A 1 207 ? 8.219 37.719 14.781 1 81.06 207 ARG A C 1
ATOM 1542 O O . ARG A 1 207 ? 8.438 38.812 15.336 1 81.06 207 ARG A O 1
ATOM 1549 N N . GLN A 1 208 ? 7.266 37.5 13.953 1 77.06 208 GLN A N 1
ATOM 1550 C CA . GLN A 1 208 ? 6.391 38.625 13.578 1 77.06 208 GLN A CA 1
ATOM 1551 C C . GLN A 1 208 ? 5.539 39.062 14.766 1 77.06 208 GLN A C 1
ATOM 1553 O O . GLN A 1 208 ? 5.305 40.281 14.945 1 77.06 208 GLN A O 1
ATOM 1558 N N . GLN A 1 209 ? 5.078 38.156 15.547 1 76.44 209 GLN A N 1
ATOM 1559 C CA . GLN A 1 209 ? 4.281 38.469 16.719 1 76.44 209 GLN A CA 1
ATOM 1560 C C . GLN A 1 209 ? 5.121 39.219 17.766 1 76.44 209 GLN A C 1
ATOM 1562 O O . GLN A 1 209 ? 4.645 40.156 18.406 1 76.44 209 GLN A O 1
ATOM 1567 N N . ARG A 1 210 ? 6.305 38.875 17.875 1 77.19 210 ARG A N 1
ATOM 1568 C CA . ARG A 1 210 ? 7.203 39.531 18.828 1 77.19 210 ARG A CA 1
ATOM 1569 C C . ARG A 1 210 ? 7.52 40.969 18.391 1 77.19 210 ARG A C 1
ATOM 1571 O O . ARG A 1 210 ? 7.566 41.875 19.219 1 77.19 210 ARG A O 1
ATOM 1578 N N . ASP A 1 211 ? 7.66 41.188 17.156 1 74.88 211 ASP A N 1
ATOM 1579 C CA . ASP A 1 211 ? 7.969 42.5 16.641 1 74.88 211 ASP A CA 1
ATOM 1580 C C . ASP A 1 211 ? 6.75 43.438 16.719 1 74.88 211 ASP A C 1
ATOM 1582 O O . ASP A 1 211 ? 6.891 44.625 16.938 1 74.88 211 ASP A O 1
ATOM 1586 N N . SER A 1 212 ? 5.594 42.906 16.5 1 69.12 212 SER A N 1
ATOM 1587 C CA . SER A 1 212 ? 4.383 43.719 16.594 1 69.12 212 SER A CA 1
ATOM 1588 C C . SER A 1 212 ? 4.133 44.156 18.031 1 69.12 212 SER A C 1
ATOM 1590 O O . SER A 1 212 ? 3.623 45.281 18.266 1 69.12 212 SER A O 1
ATOM 1592 N N . HIS A 1 213 ? 4.492 43.406 18.984 1 66.31 213 HIS A N 1
ATOM 1593 C CA . HIS A 1 213 ? 4.34 43.781 20.391 1 66.31 213 HIS A CA 1
ATOM 1594 C C . HIS A 1 213 ? 5.367 44.844 20.797 1 66.31 213 HIS A C 1
ATOM 1596 O O . HIS A 1 213 ? 5.094 45.688 21.641 1 66.31 213 HIS A O 1
ATOM 1602 N N . GLU A 1 214 ? 6.426 44.844 20.172 1 63.16 214 GLU A N 1
ATOM 1603 C CA . GLU A 1 214 ? 7.453 45.812 20.5 1 63.16 214 GLU A CA 1
ATOM 1604 C C . GLU A 1 214 ? 7.176 47.156 19.828 1 63.16 214 GLU A C 1
ATOM 1606 O O . GLU A 1 214 ? 7.516 48.219 20.375 1 63.16 214 GLU A O 1
ATOM 1611 N N . THR A 1 215 ? 6.633 47.219 18.656 1 57.69 215 THR A N 1
ATOM 1612 C CA . THR A 1 215 ? 6.41 48.5 17.969 1 57.69 215 THR A CA 1
ATOM 1613 C C . THR A 1 215 ? 5.125 49.156 18.469 1 57.69 215 THR A C 1
ATOM 1615 O O . THR A 1 215 ? 4.762 50.25 18.016 1 57.69 215 THR A O 1
ATOM 1618 N N . LYS A 1 216 ? 4.23 48.688 19.312 1 57.03 216 LYS A N 1
ATOM 1619 C CA . LYS A 1 216 ? 3.217 49.531 19.938 1 57.03 216 LYS A CA 1
ATOM 1620 C C . LYS A 1 216 ? 3.854 50.562 20.875 1 57.03 216 LYS A C 1
ATOM 1622 O O . LYS A 1 216 ? 4.461 50.188 21.875 1 57.03 216 LYS A O 1
ATOM 1627 N N . PRO A 1 217 ? 4.18 51.75 20.438 1 49.88 217 PRO A N 1
ATOM 1628 C CA . PRO A 1 217 ? 4.738 52.812 21.266 1 49.88 217 PRO A CA 1
ATOM 1629 C C . PRO A 1 217 ? 4.004 52.969 22.594 1 49.88 217 PRO A C 1
ATOM 1631 O O . PRO A 1 217 ? 2.775 52.875 22.641 1 49.88 217 PRO A O 1
ATOM 1634 N N . SER A 1 218 ? 4.574 52.562 23.781 1 46.25 218 SER A N 1
ATOM 1635 C CA . SER A 1 218 ? 4.035 53.062 25.031 1 46.25 218 SER A CA 1
ATOM 1636 C C . SER A 1 218 ? 3.592 54.531 24.891 1 46.25 218 SER A C 1
ATOM 1638 O O . SER A 1 218 ? 4.418 55.406 24.672 1 46.25 218 SER A O 1
ATOM 1640 N N . LEU A 1 219 ? 2.58 54.812 24.297 1 48.28 219 LEU A N 1
ATOM 1641 C CA . LEU A 1 219 ? 2.002 56.156 24.359 1 48.28 219 LEU A CA 1
ATOM 1642 C C . LEU A 1 219 ? 2.15 56.75 25.766 1 48.28 219 LEU A C 1
ATOM 1644 O O . LEU A 1 219 ? 1.914 57.938 25.969 1 48.28 219 LEU A O 1
ATOM 1648 N N . ARG A 1 220 ? 2.408 55.906 26.812 1 50.25 220 ARG A N 1
ATOM 1649 C CA . ARG A 1 220 ? 2.684 56.5 28.125 1 50.25 220 ARG A CA 1
ATOM 1650 C C . ARG A 1 220 ? 4 57.281 28.125 1 50.25 220 ARG A C 1
ATOM 1652 O O . ARG A 1 220 ? 4.195 58.188 28.906 1 50.25 220 ARG A O 1
ATOM 1659 N N . ASP A 1 221 ? 4.93 56.875 27.344 1 48.59 221 ASP A N 1
ATOM 1660 C CA . ASP A 1 221 ? 6.199 57.594 27.469 1 48.59 221 ASP A CA 1
ATOM 1661 C C . ASP A 1 221 ? 6.195 58.875 26.609 1 48.59 221 ASP A C 1
ATOM 1663 O O . ASP A 1 221 ? 7.152 59.656 26.641 1 48.59 221 ASP A O 1
ATOM 1667 N N . ALA A 1 222 ? 5.199 58.906 25.656 1 49.56 222 ALA A N 1
ATOM 1668 C CA . ALA A 1 222 ? 5.113 60.188 24.969 1 49.56 222 ALA A CA 1
ATOM 1669 C C . ALA A 1 222 ? 4.297 61.219 25.766 1 49.56 222 ALA A C 1
ATOM 1671 O O . ALA A 1 222 ? 4.258 62.406 25.438 1 49.56 222 ALA A O 1
ATOM 1672 N N . LEU A 1 223 ?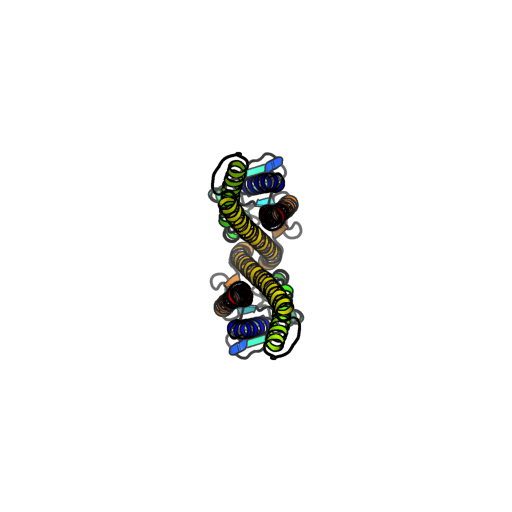 3.455 60.688 26.797 1 35.75 223 LEU A N 1
ATOM 1673 C CA . LEU A 1 223 ? 2.912 61.719 27.672 1 35.75 223 LEU A CA 1
ATOM 1674 C C . LEU A 1 223 ? 3.818 61.938 28.891 1 35.75 223 LEU A C 1
ATOM 1676 O O . LEU A 1 223 ? 4.301 61 29.484 1 35.75 223 LEU A O 1
ATOM 1680 N N . MET B 1 1 ? -19.156 12.742 15.367 1 81.06 1 MET B N 1
ATOM 1681 C CA . MET B 1 1 ? -19.438 11.484 16.047 1 81.06 1 MET B CA 1
ATOM 1682 C C . MET B 1 1 ? -20 10.453 15.078 1 81.06 1 MET B C 1
ATOM 1684 O O . MET B 1 1 ? -19.531 9.32 15.023 1 81.06 1 MET B O 1
ATOM 1688 N N . LEU B 1 2 ? -20.859 10.914 14.148 1 88.25 2 LEU B N 1
ATOM 1689 C CA . LEU B 1 2 ? -21.516 9.969 13.25 1 88.25 2 LEU B CA 1
ATOM 1690 C C . LEU B 1 2 ? -20.516 9.32 12.312 1 88.25 2 LEU B C 1
ATOM 1692 O O . LEU B 1 2 ? -20.5 8.102 12.156 1 88.25 2 LEU B O 1
ATOM 1696 N N . PHE B 1 3 ? -19.672 10.102 11.773 1 93.25 3 PHE B N 1
ATOM 1697 C CA . PHE B 1 3 ? -18.672 9.578 10.844 1 93.25 3 PHE B CA 1
ATOM 1698 C C . PHE B 1 3 ? -17.781 8.547 11.539 1 93.25 3 PHE B C 1
ATOM 1700 O O . PHE B 1 3 ? -17.5 7.488 10.977 1 93.25 3 PHE B O 1
ATOM 1707 N N . THR B 1 4 ? -17.453 8.844 12.703 1 92.25 4 THR B N 1
ATOM 1708 C CA . THR B 1 4 ? -16.547 7.98 13.461 1 92.25 4 THR B CA 1
ATOM 1709 C C . THR B 1 4 ? -17.234 6.652 13.789 1 92.25 4 THR B C 1
ATOM 1711 O O . THR B 1 4 ? -16.609 5.59 13.68 1 92.25 4 THR B O 1
ATOM 1714 N N . PHE B 1 5 ? -18.422 6.785 14.188 1 94.25 5 PHE B N 1
ATOM 1715 C CA . PHE B 1 5 ? -19.156 5.586 14.57 1 94.25 5 PHE B CA 1
ATOM 1716 C C . PHE B 1 5 ? -19.344 4.664 13.375 1 94.25 5 PHE B C 1
ATOM 1718 O O . PHE B 1 5 ? -19.125 3.455 13.469 1 94.25 5 PHE B O 1
ATOM 1725 N N . ILE B 1 6 ? -19.719 5.164 12.289 1 96.44 6 ILE B N 1
ATOM 1726 C CA . ILE B 1 6 ? -19.953 4.355 11.094 1 96.44 6 ILE B CA 1
ATOM 1727 C C . ILE B 1 6 ? -18.641 3.742 10.617 1 96.44 6 ILE B C 1
ATOM 1729 O O . ILE B 1 6 ? -18.594 2.562 10.258 1 96.44 6 ILE B O 1
ATOM 1733 N N . ALA B 1 7 ? -17.609 4.547 10.57 1 96.56 7 ALA B N 1
ATOM 1734 C CA . ALA B 1 7 ? -16.297 4.031 10.164 1 96.56 7 ALA B CA 1
ATOM 1735 C C . ALA B 1 7 ? -15.867 2.875 11.062 1 96.56 7 ALA B C 1
ATOM 1737 O O . ALA B 1 7 ? -15.328 1.877 10.57 1 96.56 7 ALA B O 1
ATOM 1738 N N . PHE B 1 8 ? -16.141 3.012 12.32 1 96.38 8 PHE B N 1
ATOM 1739 C CA . PHE B 1 8 ? -15.766 1.982 13.281 1 96.38 8 PHE B CA 1
ATOM 1740 C C . PHE B 1 8 ? -16.5 0.679 13 1 96.38 8 PHE B C 1
ATOM 1742 O O . PHE B 1 8 ? -15.891 -0.391 12.969 1 96.38 8 PHE B O 1
ATOM 1749 N N . ILE B 1 9 ? -17.75 0.792 12.805 1 96.25 9 ILE B N 1
ATOM 1750 C CA . ILE B 1 9 ? -18.562 -0.391 12.555 1 96.25 9 ILE B CA 1
ATOM 1751 C C . ILE B 1 9 ? -18.109 -1.07 11.266 1 96.25 9 ILE B C 1
ATOM 1753 O O . ILE B 1 9 ? -17.984 -2.297 11.211 1 96.25 9 ILE B O 1
ATOM 1757 N N . ILE B 1 10 ? -17.859 -0.325 10.234 1 96.94 10 ILE B N 1
ATOM 1758 C CA . ILE B 1 10 ? -17.438 -0.862 8.953 1 96.94 10 ILE B CA 1
ATOM 1759 C C . ILE B 1 10 ? -16.109 -1.611 9.125 1 96.94 10 ILE B C 1
ATOM 1761 O O . ILE B 1 10 ? -15.953 -2.723 8.609 1 96.94 10 ILE B O 1
ATOM 1765 N N . LEU B 1 11 ? -15.211 -1.087 9.914 1 96 11 LEU B N 1
ATOM 1766 C CA . LEU B 1 11 ? -13.898 -1.705 10.102 1 96 11 LEU B CA 1
ATOM 1767 C C . LEU B 1 11 ? -14.023 -3.008 10.891 1 96 11 LEU B C 1
ATOM 1769 O O . LEU B 1 11 ? -13.336 -3.986 10.586 1 96 11 LEU B O 1
ATOM 1773 N N . VAL B 1 12 ? -14.906 -2.982 11.828 1 94.56 12 VAL B N 1
ATOM 1774 C CA . VAL B 1 12 ? -15.125 -4.199 12.609 1 94.56 12 VAL B CA 1
ATOM 1775 C C . VAL B 1 12 ? -15.703 -5.285 11.711 1 94.56 12 VAL B C 1
ATOM 1777 O O . VAL B 1 12 ? -15.281 -6.441 11.766 1 94.56 12 VAL B O 1
ATOM 1780 N N . PHE B 1 13 ? -16.609 -4.887 10.891 1 93.88 13 PHE B N 1
ATOM 1781 C CA . PHE B 1 13 ? -17.219 -5.848 9.969 1 93.88 13 PHE B CA 1
ATOM 1782 C C . PHE B 1 13 ? -16.172 -6.371 8.984 1 93.88 13 PHE B C 1
ATOM 1784 O O . PHE B 1 13 ? -16.219 -7.543 8.602 1 93.88 13 PHE B O 1
ATOM 1791 N N . LEU B 1 14 ? -15.344 -5.543 8.562 1 94.19 14 LEU B N 1
ATOM 1792 C CA . LEU B 1 14 ? -14.273 -5.957 7.668 1 94.19 14 LEU B CA 1
ATOM 1793 C C . LEU B 1 14 ? -13.375 -6.996 8.336 1 94.19 14 LEU B C 1
ATOM 1795 O O . LEU B 1 14 ? -12.984 -7.977 7.699 1 94.19 14 LEU B O 1
ATOM 1799 N N . LEU B 1 15 ? -13.109 -6.859 9.609 1 93.19 15 LEU B N 1
ATOM 1800 C CA . LEU B 1 15 ? -12.258 -7.777 10.352 1 93.19 15 LEU B CA 1
ATOM 1801 C C . LEU B 1 15 ? -12.961 -9.109 10.578 1 93.19 15 LEU B C 1
ATOM 1803 O O . LEU B 1 15 ? -12.32 -10.164 10.617 1 93.19 15 LEU B O 1
ATOM 1807 N N . LEU B 1 16 ? -14.211 -8.977 10.664 1 92.31 16 LEU B N 1
ATOM 1808 C CA . LEU B 1 16 ? -14.977 -10.18 10.977 1 92.31 16 LEU B CA 1
ATOM 1809 C C . LEU B 1 16 ? -15.406 -10.891 9.695 1 92.31 16 LEU B C 1
ATOM 1811 O O . LEU B 1 16 ? -16.078 -11.93 9.75 1 92.31 16 LEU B O 1
ATOM 1815 N N . GLY B 1 17 ? -15.031 -10.359 8.555 1 92.25 17 GLY B N 1
ATOM 1816 C CA . GLY B 1 17 ? -15.312 -11.07 7.316 1 92.25 17 GLY B CA 1
ATOM 1817 C C . GLY B 1 17 ? -14.742 -12.469 7.285 1 92.25 17 GLY B C 1
ATOM 1818 O O . GLY B 1 17 ? -13.609 -12.695 7.727 1 92.25 17 GLY B O 1
ATOM 1819 N N . GLN B 1 18 ? -15.57 -13.438 6.82 1 93.25 18 GLN B N 1
ATOM 1820 C CA . GLN B 1 18 ? -15.188 -14.836 6.613 1 93.25 18 GLN B CA 1
ATOM 1821 C C . GLN B 1 18 ? -15.023 -15.562 7.941 1 93.25 18 GLN B C 1
ATOM 1823 O O . GLN B 1 18 ? -14.359 -16.594 8.008 1 93.25 18 GLN B O 1
ATOM 1828 N N . CYS B 1 19 ? -15.477 -14.945 9.102 1 90.44 19 CYS B N 1
ATOM 1829 C CA . CYS B 1 19 ? -15.367 -15.602 10.391 1 90.44 19 CYS B CA 1
ATOM 1830 C C . CYS B 1 19 ? -16.578 -16.484 10.656 1 90.44 19 CYS B C 1
ATOM 1832 O O . CYS B 1 19 ? -16.594 -17.25 11.625 1 90.44 19 CYS B O 1
ATOM 1834 N N . HIS B 1 20 ? -17.547 -16.359 9.867 1 91.69 20 HIS B N 1
ATOM 1835 C CA . HIS B 1 20 ? -18.781 -17.141 10.039 1 91.69 20 HIS B CA 1
ATOM 1836 C C . HIS B 1 20 ? -19.391 -17.484 8.688 1 91.69 20 HIS B C 1
ATOM 1838 O O . HIS B 1 20 ? -19.25 -16.734 7.723 1 91.69 20 HIS B O 1
ATOM 1844 N N . THR B 1 21 ? -20.172 -18.594 8.664 1 92.31 21 THR B N 1
ATOM 1845 C CA . THR B 1 21 ? -20.734 -19.109 7.414 1 92.31 21 THR B CA 1
ATOM 1846 C C . THR B 1 21 ? -21.922 -18.266 6.961 1 92.31 21 THR B C 1
ATOM 1848 O O . THR B 1 21 ? -22.297 -18.297 5.789 1 92.31 21 THR B O 1
ATOM 1851 N N . ASN B 1 22 ? -22.406 -17.531 7.836 1 92.75 22 ASN B N 1
ATOM 1852 C CA . ASN B 1 22 ? -23.516 -16.672 7.457 1 92.75 22 ASN B CA 1
ATOM 1853 C C . ASN B 1 22 ? -23.125 -15.734 6.316 1 92.75 22 ASN B C 1
ATOM 1855 O O . ASN B 1 22 ? -22.016 -15.188 6.297 1 92.75 22 ASN B O 1
ATOM 1859 N N . SER B 1 23 ? -24.062 -15.5 5.359 1 90.69 23 SER B N 1
ATOM 1860 C CA . SER B 1 23 ? -23.828 -14.734 4.145 1 90.69 23 SER B CA 1
ATOM 1861 C C . SER B 1 23 ? -23.406 -13.297 4.465 1 90.69 23 SER B C 1
ATOM 1863 O O . SER B 1 23 ? -22.672 -12.672 3.701 1 90.69 23 SER B O 1
ATOM 1865 N N . THR B 1 24 ? -23.891 -12.758 5.578 1 88.88 24 THR B N 1
ATOM 1866 C CA . THR B 1 24 ? -23.531 -11.422 6.016 1 88.88 24 THR B CA 1
ATOM 1867 C C . THR B 1 24 ? -22.016 -11.312 6.223 1 88.88 24 THR B C 1
ATOM 1869 O O . THR B 1 24 ? -21.422 -10.281 5.922 1 88.88 24 THR B O 1
ATOM 1872 N N . PHE B 1 25 ? -21.422 -12.352 6.637 1 91.25 25 PHE B N 1
ATOM 1873 C CA . PHE B 1 25 ? -20 -12.359 6.945 1 91.25 25 PHE B CA 1
ATOM 1874 C C . PHE B 1 25 ? -19.203 -13 5.812 1 91.25 25 PHE B C 1
ATOM 1876 O O . PHE B 1 25 ? -18.156 -12.484 5.414 1 91.25 25 PHE B O 1
ATOM 1883 N N . SER B 1 26 ? -19.75 -14.055 5.238 1 92.06 26 SER B N 1
ATOM 1884 C CA . SER B 1 26 ? -19 -14.82 4.242 1 92.06 26 SER B CA 1
ATOM 1885 C C . SER B 1 26 ? -18.938 -14.086 2.91 1 92.06 26 SER B C 1
ATOM 1887 O O . SER B 1 26 ? -18.109 -14.406 2.053 1 92.06 26 SER B O 1
ATOM 1889 N N . ASN B 1 27 ? -19.766 -13.047 2.748 1 93 27 ASN B N 1
ATOM 1890 C CA . ASN B 1 27 ? -19.75 -12.273 1.511 1 93 27 ASN B CA 1
ATOM 1891 C C . ASN B 1 27 ? -18.781 -11.094 1.6 1 93 27 ASN B C 1
ATOM 1893 O O . ASN B 1 27 ? -18.578 -10.383 0.617 1 93 27 ASN B O 1
ATOM 1897 N N . VAL B 1 28 ? -18.203 -10.922 2.715 1 95.38 28 VAL B N 1
ATOM 1898 C CA . VAL B 1 28 ? -17.188 -9.891 2.898 1 95.38 28 VAL B CA 1
ATOM 1899 C C . VAL B 1 28 ? -15.797 -10.523 2.863 1 95.38 28 VAL B C 1
ATOM 1901 O O . VAL B 1 28 ? -15.289 -10.961 3.895 1 95.38 28 VAL B O 1
ATOM 1904 N N . TYR B 1 29 ? -15.273 -10.602 1.694 1 96.38 29 TYR B N 1
ATOM 1905 C CA . TYR B 1 29 ? -13.945 -11.188 1.504 1 96.38 29 TYR B CA 1
ATOM 1906 C C . TYR B 1 29 ? -13.039 -10.234 0.723 1 96.38 29 TYR B C 1
ATOM 1908 O O . TYR B 1 29 ? -13.523 -9.43 -0.08 1 96.38 29 TYR B O 1
ATOM 1916 N N . LEU B 1 30 ? -11.82 -10.281 1 1 96.19 30 LEU B N 1
ATOM 1917 C CA . LEU B 1 30 ? -10.836 -9.422 0.344 1 96.19 30 LEU B CA 1
ATOM 1918 C C . LEU B 1 30 ? -10.531 -9.93 -1.061 1 96.19 30 LEU B C 1
ATOM 1920 O O . LEU B 1 30 ? -10.391 -9.133 -1.994 1 96.19 30 LEU B O 1
ATOM 1924 N N . ALA B 1 31 ? -10.375 -11.195 -1.197 1 96.62 31 ALA B N 1
ATOM 1925 C CA . ALA B 1 31 ? -10.047 -11.836 -2.471 1 96.62 31 ALA B CA 1
ATOM 1926 C C . ALA B 1 31 ? -10.625 -13.242 -2.539 1 96.62 31 ALA B C 1
ATOM 1928 O O . ALA B 1 31 ? -10.914 -13.852 -1.508 1 96.62 31 ALA B O 1
ATOM 1929 N N . GLU B 1 32 ? -10.844 -13.672 -3.711 1 96.25 32 GLU B N 1
ATOM 1930 C CA . GLU B 1 32 ? -11.32 -15.031 -3.979 1 96.25 32 GLU B CA 1
ATOM 1931 C C . GLU B 1 32 ? -10.406 -15.75 -4.965 1 96.25 32 GLU B C 1
ATOM 1933 O O . GLU B 1 32 ? -10.07 -15.203 -6.016 1 96.25 32 GLU B O 1
ATOM 1938 N N . VAL B 1 33 ? -9.984 -16.922 -4.531 1 94.06 33 VAL B N 1
ATOM 1939 C CA . VAL B 1 33 ? -9.156 -17.719 -5.422 1 94.06 33 VAL B CA 1
ATOM 1940 C C . VAL B 1 33 ? -9.938 -18.953 -5.879 1 94.06 33 VAL B C 1
ATOM 1942 O O . VAL B 1 33 ? -10.648 -19.578 -5.086 1 94.06 33 VAL B O 1
ATOM 1945 N N . HIS B 1 34 ? -9.852 -19.234 -7.141 1 90.62 34 HIS B N 1
ATOM 1946 C CA . HIS B 1 34 ? -10.539 -20.391 -7.715 1 90.62 34 HIS B CA 1
ATOM 1947 C C . HIS B 1 34 ? -9.75 -20.984 -8.883 1 90.62 34 HIS B C 1
ATOM 1949 O O . HIS B 1 34 ? -8.867 -20.328 -9.43 1 90.62 34 HIS B O 1
ATOM 1955 N N . TYR B 1 35 ? -10.023 -22.188 -9.227 1 87.88 35 TYR B N 1
ATOM 1956 C CA . TYR B 1 35 ? -9.414 -22.828 -10.391 1 87.88 35 TYR B CA 1
ATOM 1957 C C . TYR B 1 35 ? -10.039 -22.312 -11.68 1 87.88 35 TYR B C 1
ATOM 1959 O O . TYR B 1 35 ? -11.242 -22.062 -11.75 1 87.88 35 TYR B O 1
ATOM 1967 N N . ASN B 1 36 ? -9.086 -22.094 -12.648 1 81.88 36 ASN B N 1
ATOM 1968 C CA . ASN B 1 36 ? -9.586 -21.672 -13.953 1 81.88 36 ASN B CA 1
ATOM 1969 C C . ASN B 1 36 ? -10.211 -22.844 -14.719 1 81.88 36 ASN B C 1
ATOM 1971 O O . ASN B 1 36 ? -9.68 -23.953 -14.695 1 81.88 36 ASN B O 1
ATOM 1975 N N . GLN B 1 37 ? -11.422 -22.781 -15.203 1 67.44 37 GLN B N 1
ATOM 1976 C CA . GLN B 1 37 ? -12.234 -23.797 -15.867 1 67.44 37 GLN B CA 1
ATOM 1977 C C . GLN B 1 37 ? -11.5 -24.391 -17.078 1 67.44 37 GLN B C 1
ATOM 1979 O O . GLN B 1 37 ? -11.68 -25.562 -17.406 1 67.44 37 GLN B O 1
ATOM 1984 N N . THR B 1 38 ? -10.789 -23.516 -17.75 1 60.28 38 THR B N 1
ATOM 1985 C CA . THR B 1 38 ? -10.266 -23.984 -19.031 1 60.28 38 THR B CA 1
ATOM 1986 C C . THR B 1 38 ? -9.18 -25.047 -18.812 1 60.28 38 THR B C 1
ATOM 1988 O O . THR B 1 38 ? -8.867 -25.812 -19.719 1 60.28 38 THR B O 1
ATOM 1991 N N . THR B 1 39 ? -8.5 -24.953 -17.812 1 54.28 39 THR B N 1
ATOM 1992 C CA . THR B 1 39 ? -7.355 -25.844 -17.734 1 54.28 39 THR B CA 1
ATOM 1993 C C . THR B 1 39 ? -7.719 -27.125 -16.984 1 54.28 39 THR B C 1
ATOM 1995 O O . THR B 1 39 ? -7.02 -28.141 -17.094 1 54.28 39 THR B O 1
ATOM 1998 N N . THR B 1 40 ? -8.484 -26.969 -15.898 1 54 40 THR B N 1
ATOM 1999 C CA . THR B 1 40 ? -8.68 -28.219 -15.18 1 54 40 THR B CA 1
ATOM 2000 C C . THR B 1 40 ? -9.836 -29.016 -15.773 1 54 40 THR B C 1
ATOM 2002 O O . THR B 1 40 ? -10.867 -28.438 -16.141 1 54 40 THR B O 1
ATOM 2005 N N . ALA B 1 41 ? -9.453 -30 -16.359 1 49.25 41 ALA B N 1
ATOM 2006 C CA . ALA B 1 41 ? -10.414 -31.062 -16.688 1 49.25 41 ALA B CA 1
ATOM 2007 C C . ALA B 1 41 ? -11.508 -31.156 -15.625 1 49.25 41 ALA B C 1
ATOM 2009 O O . ALA B 1 41 ? -12.445 -31.938 -15.758 1 49.25 41 ALA B O 1
ATOM 2010 N N . LEU B 1 42 ? -11.227 -30.594 -14.469 1 49.22 42 LEU B N 1
ATOM 2011 C CA . LEU B 1 42 ? -12.086 -30.859 -13.32 1 49.22 42 LEU B CA 1
ATOM 2012 C C . LEU B 1 42 ? -13.352 -30 -13.383 1 49.22 42 LEU B C 1
ATOM 2014 O O . LEU B 1 42 ? -13.289 -28.828 -13.75 1 49.22 42 LEU B O 1
ATOM 2018 N N . ASN B 1 43 ? -14.297 -30.5 -13.75 1 49.25 43 ASN B N 1
ATOM 2019 C CA . ASN B 1 43 ? -15.641 -30.016 -13.453 1 49.25 43 ASN B CA 1
ATOM 2020 C C . ASN B 1 43 ? -15.703 -29.359 -12.07 1 49.25 43 ASN B C 1
ATOM 2022 O O . ASN B 1 43 ? -16.781 -29.203 -11.508 1 49.25 43 ASN B O 1
ATOM 2026 N N . ASP B 1 44 ? -14.602 -29.375 -11.297 1 54.12 44 ASP B N 1
ATOM 2027 C CA . ASP B 1 44 ? -14.688 -28.906 -9.922 1 54.12 44 ASP B CA 1
ATOM 2028 C C . ASP B 1 44 ? -14.664 -27.375 -9.867 1 54.12 44 ASP B C 1
ATOM 2030 O O . ASP B 1 44 ? -14.07 -26.797 -8.961 1 54.12 44 ASP B O 1
ATOM 2034 N N . THR B 1 45 ? -15.039 -26.688 -10.914 1 59.84 45 THR B N 1
ATOM 2035 C CA . THR B 1 45 ? -15.172 -25.25 -11.117 1 59.84 45 THR B CA 1
ATOM 2036 C C . THR B 1 45 ? -16.047 -24.641 -10.039 1 59.84 45 THR B C 1
ATOM 2038 O O . THR B 1 45 ? -16.109 -23.406 -9.914 1 59.84 45 THR B O 1
ATOM 2041 N N . ALA B 1 46 ? -16.5 -25.594 -9.078 1 73.44 46 ALA B N 1
ATOM 2042 C CA . ALA B 1 46 ? -17.469 -25 -8.172 1 73.44 46 ALA B CA 1
ATOM 2043 C C . ALA B 1 46 ? -16.844 -24.672 -6.82 1 73.44 46 ALA B C 1
ATOM 2045 O O . ALA B 1 46 ? -17.484 -24.047 -5.973 1 73.44 46 ALA B O 1
ATOM 2046 N N . THR B 1 47 ? -15.477 -24.984 -6.77 1 83.69 47 THR B N 1
ATOM 2047 C CA . THR B 1 47 ? -14.898 -24.734 -5.453 1 83.69 47 THR B CA 1
ATOM 2048 C C . THR B 1 47 ? -14 -23.5 -5.477 1 83.69 47 THR B C 1
ATOM 2050 O O . THR B 1 47 ? -13.164 -23.359 -6.367 1 83.69 47 THR B O 1
ATOM 2053 N N . SER B 1 48 ? -14.305 -22.609 -4.641 1 91.31 48 SER B N 1
ATOM 2054 C CA . SER B 1 48 ? -13.5 -21.406 -4.48 1 91.31 48 SER B CA 1
ATOM 2055 C C . SER B 1 48 ? -13.18 -21.156 -3.01 1 91.31 48 SER B C 1
ATOM 2057 O O . SER B 1 48 ? -13.789 -21.75 -2.123 1 91.31 48 SER B O 1
ATOM 2059 N N . LEU B 1 49 ? -12.203 -20.453 -2.861 1 94.19 49 LEU B N 1
ATOM 2060 C CA . LEU B 1 49 ? -11.789 -20.062 -1.52 1 94.19 49 LEU B CA 1
ATOM 2061 C C . LEU B 1 49 ? -11.805 -18.531 -1.368 1 94.19 49 LEU B C 1
ATOM 2063 O O . LEU B 1 49 ? -11.148 -17.828 -2.133 1 94.19 49 LEU B O 1
ATOM 2067 N N . ARG B 1 50 ? -12.594 -18.094 -0.47 1 96.31 50 ARG B N 1
ATOM 2068 C CA . ARG B 1 50 ? -12.68 -16.672 -0.162 1 96.31 50 ARG B CA 1
ATOM 2069 C C . ARG B 1 50 ? -11.844 -16.328 1.064 1 96.31 50 ARG B C 1
ATOM 2071 O O . ARG B 1 50 ? -11.945 -16.984 2.098 1 96.31 50 ARG B O 1
ATOM 2078 N N . MET B 1 51 ? -11.109 -15.297 0.876 1 96 51 MET B N 1
ATOM 2079 C CA . MET B 1 51 ? -10.125 -14.953 1.894 1 96 51 MET B CA 1
ATOM 2080 C C . MET B 1 51 ? -10.461 -13.609 2.543 1 96 51 MET B C 1
ATOM 2082 O O . MET B 1 51 ? -10.719 -12.625 1.851 1 96 51 MET B O 1
ATOM 2086 N N . GLY B 1 52 ? -10.453 -13.641 3.859 1 95 52 GLY B N 1
ATOM 2087 C CA . GLY B 1 52 ? -10.594 -12.422 4.648 1 95 52 GLY B CA 1
ATOM 2088 C C . GLY B 1 52 ? -9.375 -12.117 5.496 1 95 52 GLY B C 1
ATOM 2089 O O . GLY B 1 52 ? -8.305 -12.688 5.273 1 95 52 GLY B O 1
ATOM 2090 N N . PHE B 1 53 ? -9.453 -11.172 6.426 1 93.62 53 PHE B N 1
ATOM 2091 C CA . PHE B 1 53 ? -8.336 -10.781 7.277 1 93.62 53 PHE B CA 1
ATOM 2092 C C . PHE B 1 53 ? -8.039 -11.867 8.305 1 93.62 53 PHE B C 1
ATOM 2094 O O . PHE B 1 53 ? -6.879 -12.203 8.547 1 93.62 53 PHE B O 1
ATOM 2101 N N . ARG B 1 54 ? -9.094 -12.422 8.812 1 90.19 54 ARG B N 1
ATOM 2102 C CA . ARG B 1 54 ? -8.852 -13.328 9.93 1 90.19 54 ARG B CA 1
ATOM 2103 C C . ARG B 1 54 ? -9.117 -14.773 9.516 1 90.19 54 ARG B C 1
ATOM 2105 O O . ARG B 1 54 ? -8.602 -15.703 10.141 1 90.19 54 ARG B O 1
ATOM 2112 N N . GLY B 1 55 ? -9.906 -14.906 8.5 1 92.31 55 GLY B N 1
ATOM 2113 C CA . GLY B 1 55 ? -10.258 -16.266 8.102 1 92.31 55 GLY B CA 1
ATOM 2114 C C . GLY B 1 55 ? -10.555 -16.391 6.617 1 92.31 55 GLY B C 1
ATOM 2115 O O . GLY B 1 55 ? -10.438 -15.406 5.871 1 92.31 55 GLY B O 1
ATOM 2116 N N . ALA B 1 56 ? -10.82 -17.641 6.262 1 95.88 56 ALA B N 1
ATOM 2117 C CA . ALA B 1 56 ? -11.156 -17.969 4.879 1 95.88 56 ALA B CA 1
ATOM 2118 C C . ALA B 1 56 ? -12.305 -18.969 4.82 1 95.88 56 ALA B C 1
ATOM 2120 O O . ALA B 1 56 ? -12.516 -19.734 5.762 1 95.88 56 ALA B O 1
ATOM 2121 N N . CYS B 1 57 ? -13.031 -18.891 3.768 1 95.31 57 CYS B N 1
ATOM 2122 C CA . CYS B 1 57 ? -14.156 -19.812 3.592 1 95.31 57 CYS B CA 1
ATOM 2123 C C . CYS B 1 57 ? -14.023 -20.578 2.287 1 95.31 57 CYS B C 1
ATOM 2125 O O . CYS B 1 57 ? -13.766 -20 1.232 1 95.31 57 CYS B O 1
ATOM 2127 N N . ILE B 1 58 ? -14.188 -21.891 2.414 1 93 58 ILE B N 1
ATOM 2128 C CA . ILE B 1 58 ? -14.266 -22.766 1.246 1 93 58 ILE B CA 1
ATOM 2129 C C . ILE B 1 58 ? -15.703 -22.781 0.719 1 93 58 ILE B C 1
ATOM 2131 O O . ILE B 1 58 ? -16.625 -23.125 1.453 1 93 58 ILE B O 1
ATOM 2135 N N . ILE B 1 59 ? -15.852 -22.344 -0.456 1 92.25 59 ILE B N 1
ATOM 2136 C CA . ILE B 1 59 ? -17.172 -22.297 -1.094 1 92.25 59 ILE B CA 1
ATOM 2137 C C . ILE B 1 59 ? -17.281 -23.422 -2.125 1 92.25 59 ILE B C 1
ATOM 2139 O O . ILE B 1 59 ? -16.516 -23.453 -3.098 1 92.25 59 ILE B O 1
ATOM 2143 N N . THR B 1 60 ? -18.141 -24.344 -1.884 1 87.5 60 THR B N 1
ATOM 2144 C CA . THR B 1 60 ? -18.469 -25.391 -2.846 1 87.5 60 THR B CA 1
ATOM 2145 C C . THR B 1 60 ? -19.906 -25.266 -3.324 1 87.5 60 THR B C 1
ATOM 2147 O O . THR B 1 60 ? -20.625 -24.359 -2.902 1 87.5 60 THR B O 1
ATOM 2150 N N . ALA B 1 61 ? -20.312 -26.047 -4.344 1 83 61 ALA B N 1
ATOM 2151 C CA . ALA B 1 61 ? -21.688 -26.062 -4.824 1 83 61 ALA B CA 1
ATOM 2152 C C . ALA B 1 61 ? -22.656 -26.422 -3.707 1 83 61 ALA B C 1
ATOM 2154 O O . ALA B 1 61 ? -23.812 -26 -3.711 1 83 61 ALA B O 1
ATOM 2155 N N . LYS B 1 62 ? -22.234 -27.094 -2.67 1 82.81 62 LYS B N 1
ATOM 2156 C CA . LYS B 1 62 ? -23.125 -27.672 -1.668 1 82.81 62 LYS B CA 1
ATOM 2157 C C . LYS B 1 62 ? -23.109 -26.859 -0.375 1 82.81 62 LYS B C 1
ATOM 2159 O O . LYS B 1 62 ? -24.125 -26.703 0.286 1 82.81 62 LYS B O 1
ATOM 2164 N N . GLU B 1 63 ? -21.906 -26.422 -0.081 1 86.12 63 GLU B N 1
ATOM 2165 C CA . GLU B 1 63 ? -21.828 -25.812 1.243 1 86.12 63 GLU B CA 1
ATOM 2166 C C . GLU B 1 63 ? -20.688 -24.781 1.31 1 86.12 63 GLU B C 1
ATOM 2168 O O . GLU B 1 63 ? -19.828 -24.766 0.437 1 86.12 63 GLU B O 1
ATOM 2173 N N . THR B 1 64 ? -20.828 -23.953 2.322 1 91.44 64 THR B N 1
ATOM 2174 C CA . THR B 1 64 ? -19.797 -23 2.703 1 91.44 64 THR B CA 1
ATOM 2175 C C . THR B 1 64 ? -19.203 -23.344 4.07 1 91.44 64 THR B C 1
ATOM 2177 O O . THR B 1 64 ? -19.953 -23.516 5.039 1 91.44 64 THR B O 1
ATOM 2180 N N . ASN B 1 65 ? -17.922 -23.547 4.102 1 92.44 65 ASN B N 1
ATOM 2181 C CA . ASN B 1 65 ? -17.234 -23.828 5.355 1 92.44 65 ASN B CA 1
ATOM 2182 C C . ASN B 1 65 ? -16.125 -22.812 5.625 1 92.44 65 ASN B C 1
ATOM 2184 O O . ASN B 1 65 ? -15.242 -22.609 4.793 1 92.44 65 ASN B O 1
ATOM 2188 N N . CYS B 1 66 ? -16.219 -22.203 6.793 1 94.19 66 CYS B N 1
ATOM 2189 C CA . CYS B 1 66 ? -15.25 -21.156 7.133 1 94.19 66 CYS B CA 1
ATOM 2190 C C . CYS B 1 66 ? -14.32 -21.625 8.25 1 94.19 66 CYS B C 1
ATOM 2192 O O . CYS B 1 66 ? -14.727 -22.406 9.109 1 94.19 66 CYS B O 1
ATOM 2194 N N . SER B 1 67 ? -13.055 -21.219 8.211 1 92.75 67 SER B N 1
ATOM 2195 C CA . SER B 1 67 ? -12.055 -21.547 9.227 1 92.75 67 SER B CA 1
ATOM 2196 C C . SER B 1 67 ? -10.969 -20.469 9.297 1 92.75 67 SER B C 1
ATOM 2198 O O . SER B 1 67 ? -10.891 -19.594 8.43 1 92.75 67 SER B O 1
ATOM 2200 N N . ASP B 1 68 ? -10.211 -20.484 10.398 1 93.19 68 ASP B N 1
ATOM 2201 C CA . ASP B 1 68 ? -9.016 -19.656 10.477 1 93.19 68 ASP B CA 1
ATOM 2202 C C . ASP B 1 68 ? -7.918 -20.172 9.555 1 93.19 68 ASP B C 1
ATOM 2204 O O . ASP B 1 68 ? -7.965 -21.328 9.109 1 93.19 68 ASP B O 1
ATOM 2208 N N . TYR B 1 69 ? -6.969 -19.375 9.234 1 93.12 69 TYR B N 1
ATOM 2209 C CA . TYR B 1 69 ? -5.906 -19.75 8.305 1 93.12 69 TYR B CA 1
ATOM 2210 C C . TYR B 1 69 ? -5.055 -20.875 8.883 1 93.12 69 TYR B C 1
ATOM 2212 O O . TYR B 1 69 ? -4.504 -21.688 8.141 1 93.12 69 TYR B O 1
ATOM 2220 N N . GLY B 1 70 ? -4.953 -21 10.164 1 90.94 70 GLY B N 1
ATOM 2221 C CA . GLY B 1 70 ? -4.191 -22.062 10.797 1 90.94 70 GLY B CA 1
ATOM 2222 C C . GLY B 1 70 ? -4.766 -23.438 10.531 1 90.94 70 GLY B C 1
ATOM 2223 O O . GLY B 1 70 ? -4.027 -24.422 10.453 1 90.94 70 GLY B O 1
ATOM 2224 N N . SER B 1 71 ? -6.059 -23.562 10.297 1 92.38 71 SER B N 1
ATOM 2225 C CA . SER B 1 71 ? -6.727 -24.844 10.102 1 92.38 71 SER B CA 1
ATOM 2226 C C . SER B 1 71 ? -7.18 -25.016 8.656 1 92.38 71 SER B C 1
ATOM 2228 O O . SER B 1 71 ? -7.758 -26.047 8.297 1 92.38 71 SER B O 1
ATOM 2230 N N . LEU B 1 72 ? -6.918 -24.078 7.887 1 92.31 72 LEU B N 1
ATOM 2231 C CA . LEU B 1 72 ? -7.438 -24.047 6.523 1 92.31 72 LEU B CA 1
ATOM 2232 C C . LEU B 1 72 ? -6.863 -25.188 5.699 1 92.31 72 LEU B C 1
ATOM 2234 O O . LEU B 1 72 ? -7.594 -25.875 4.973 1 92.31 72 LEU B O 1
ATOM 2238 N N . GLN B 1 73 ? -5.602 -25.453 5.844 1 88.19 73 GLN B N 1
ATOM 2239 C CA . GLN B 1 73 ? -4.938 -26.484 5.059 1 88.19 73 GLN B CA 1
ATOM 2240 C C . GLN B 1 73 ? -5.48 -27.875 5.41 1 88.19 73 GLN B C 1
ATOM 2242 O O . GLN B 1 73 ? -5.602 -28.734 4.543 1 88.19 73 GLN B O 1
ATOM 2247 N N . GLN B 1 74 ? -5.82 -28.094 6.617 1 87.56 74 GLN B N 1
ATOM 2248 C CA . GLN B 1 74 ? -6.359 -29.375 7.062 1 87.56 74 GLN B CA 1
ATOM 2249 C C . GLN B 1 74 ? -7.773 -29.578 6.535 1 87.56 74 GLN B C 1
ATOM 2251 O O . GLN B 1 74 ? -8.188 -30.719 6.289 1 87.56 74 GLN B O 1
ATOM 2256 N N . ARG B 1 75 ? -8.406 -28.547 6.266 1 84 75 ARG B N 1
ATOM 2257 C CA . ARG B 1 75 ? -9.805 -28.625 5.855 1 84 75 ARG B CA 1
ATOM 2258 C C . ARG B 1 75 ? -9.93 -28.672 4.34 1 84 75 ARG B C 1
ATOM 2260 O O . ARG B 1 75 ? -10.977 -29.047 3.807 1 84 75 ARG B O 1
ATOM 2267 N N . TRP B 1 76 ? -8.883 -28.297 3.789 1 83.94 76 TRP B N 1
ATOM 2268 C CA . TRP B 1 76 ? -8.883 -28.25 2.33 1 83.94 76 TRP B CA 1
ATOM 2269 C C . TRP B 1 76 ? -8.688 -29.656 1.75 1 83.94 76 TRP B C 1
ATOM 2271 O O . TRP B 1 76 ? -7.746 -30.359 2.119 1 83.94 76 TRP B O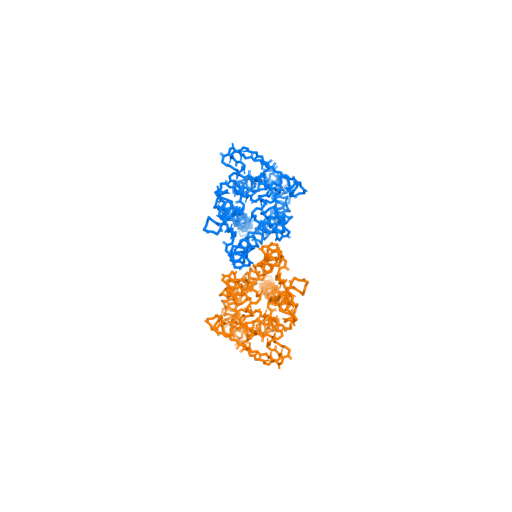 1
ATOM 2281 N N . THR B 1 77 ? -9.562 -30.125 0.976 1 72.56 77 THR B N 1
ATOM 2282 C CA . THR B 1 77 ? -9.438 -31.375 0.242 1 72.56 77 THR B CA 1
ATOM 2283 C C . THR B 1 77 ? -9.141 -31.109 -1.232 1 72.56 77 THR B C 1
ATOM 2285 O O . THR B 1 77 ? -9.977 -30.562 -1.947 1 72.56 77 THR B O 1
ATOM 2288 N N . ALA B 1 78 ? -7.816 -31.281 -1.524 1 65.44 78 ALA B N 1
ATOM 2289 C CA . ALA B 1 78 ? -7.379 -31.047 -2.898 1 65.44 78 ALA B CA 1
ATOM 2290 C C . ALA B 1 78 ? -7.906 -32.125 -3.832 1 65.44 78 ALA B C 1
ATOM 2292 O O . ALA B 1 78 ? -8.086 -33.281 -3.42 1 65.44 78 ALA B O 1
ATOM 2293 N N . THR B 1 79 ? -8.352 -31.672 -4.922 1 63.19 79 THR B N 1
ATOM 2294 C CA . THR B 1 79 ? -8.609 -32.688 -5.938 1 63.19 79 THR B CA 1
ATOM 2295 C C . THR B 1 79 ? -7.301 -33.188 -6.531 1 63.19 79 THR B C 1
ATOM 2297 O O . THR B 1 79 ? -6.375 -32.438 -6.77 1 63.19 79 THR B O 1
ATOM 2300 N N . PRO B 1 80 ? -7.16 -34.5 -6.684 1 60.56 80 PRO B N 1
ATOM 2301 C CA . PRO B 1 80 ? -5.945 -35.125 -7.219 1 60.56 80 PRO B CA 1
ATOM 2302 C C . PRO B 1 80 ? -5.508 -34.5 -8.547 1 60.56 80 PRO B C 1
ATOM 2304 O O . PRO B 1 80 ? -4.344 -34.656 -8.938 1 60.56 80 PRO B O 1
ATOM 2307 N N . LEU B 1 81 ? -6.359 -33.75 -9.156 1 59.84 81 LEU B N 1
ATOM 2308 C CA . LEU B 1 81 ? -6.078 -33.312 -10.523 1 59.84 81 LEU B CA 1
ATOM 2309 C C . LEU B 1 81 ? -5.387 -31.953 -10.531 1 59.84 81 LEU B C 1
ATOM 2311 O O . LEU B 1 81 ? -4.902 -31.5 -11.578 1 59.84 81 LEU B O 1
ATOM 2315 N N . THR B 1 82 ? -5.297 -31.406 -9.266 1 66.06 82 THR B N 1
ATOM 2316 C CA . THR B 1 82 ? -4.723 -30.062 -9.32 1 66.06 82 THR B CA 1
ATOM 2317 C C . THR B 1 82 ? -3.338 -30.047 -8.68 1 66.06 82 THR B C 1
ATOM 2319 O O . THR B 1 82 ? -3.105 -30.703 -7.668 1 66.06 82 THR B O 1
ATOM 2322 N N . GLN B 1 83 ? -2.461 -29.438 -9.422 1 72.88 83 GLN B N 1
ATOM 2323 C CA . GLN B 1 83 ? -1.096 -29.328 -8.914 1 72.88 83 GLN B CA 1
ATOM 2324 C C . GLN B 1 83 ? -0.974 -28.203 -7.891 1 72.88 83 GLN B C 1
ATOM 2326 O O . GLN B 1 83 ? -0.067 -28.203 -7.059 1 72.88 83 GLN B O 1
ATOM 2331 N N . VAL B 1 84 ? -1.956 -27.391 -7.945 1 83.5 84 VAL B N 1
ATOM 2332 C CA . VAL B 1 84 ? -1.857 -26.219 -7.078 1 83.5 84 VAL B CA 1
ATOM 2333 C C . VAL B 1 84 ? -2.951 -26.266 -6.016 1 83.5 84 VAL B C 1
ATOM 2335 O O . VAL B 1 84 ? -4.129 -26.453 -6.332 1 83.5 84 VAL B O 1
ATOM 2338 N N . SER B 1 85 ? -2.537 -26.172 -4.758 1 88.94 85 SER B N 1
ATOM 2339 C CA . SER B 1 85 ? -3.475 -26.125 -3.641 1 88.94 85 SER B CA 1
ATOM 2340 C C . SER B 1 85 ? -3.959 -24.688 -3.396 1 88.94 85 SER B C 1
ATOM 2342 O O . SER B 1 85 ? -3.164 -23.812 -3.082 1 88.94 85 SER B O 1
ATOM 2344 N N . LEU B 1 86 ? -5.258 -24.5 -3.473 1 91.5 86 LEU B N 1
ATOM 2345 C CA . LEU B 1 86 ? -5.816 -23.172 -3.209 1 91.5 86 LEU B CA 1
ATOM 2346 C C . LEU B 1 86 ? -5.578 -22.766 -1.761 1 91.5 86 LEU B C 1
ATOM 2348 O O . LEU B 1 86 ? -5.367 -21.578 -1.473 1 91.5 86 LEU B O 1
ATOM 2352 N N . ALA B 1 87 ? -5.629 -23.719 -0.902 1 92.94 87 ALA B N 1
ATOM 2353 C CA . ALA B 1 87 ? -5.418 -23.438 0.514 1 92.94 87 ALA B CA 1
ATOM 2354 C C . ALA B 1 87 ? -3.994 -22.938 0.766 1 92.94 87 ALA B C 1
ATOM 2356 O O . ALA B 1 87 ? -3.781 -22 1.546 1 92.94 87 ALA B O 1
ATOM 2357 N N . ASP B 1 88 ? -3.021 -23.5 0.096 1 92.56 88 ASP B N 1
ATOM 2358 C CA . ASP B 1 88 ? -1.636 -23.078 0.27 1 92.56 88 ASP B CA 1
ATOM 2359 C C . ASP B 1 88 ? -1.424 -21.672 -0.256 1 92.56 88 ASP B C 1
ATOM 2361 O O . ASP B 1 88 ? -0.725 -20.859 0.368 1 92.56 88 ASP B O 1
ATOM 2365 N N . VAL B 1 89 ? -2.064 -21.438 -1.387 1 92.88 89 VAL B N 1
ATOM 2366 C CA . VAL B 1 89 ? -1.982 -20.109 -1.968 1 92.88 89 VAL B CA 1
ATOM 2367 C C . VAL B 1 89 ? -2.627 -19.094 -1.025 1 92.88 89 VAL B C 1
ATOM 2369 O O . VAL B 1 89 ? -2.064 -18.016 -0.776 1 92.88 89 VAL B O 1
ATOM 2372 N N . ALA B 1 90 ? -3.732 -19.438 -0.454 1 94.19 90 ALA B N 1
ATOM 2373 C CA . ALA B 1 90 ? -4.465 -18.547 0.443 1 94.19 90 ALA B CA 1
ATOM 2374 C C . ALA B 1 90 ? -3.662 -18.266 1.709 1 94.19 90 ALA B C 1
ATOM 2376 O O . ALA B 1 90 ? -3.541 -17.109 2.127 1 94.19 90 ALA B O 1
ATOM 2377 N N . VAL B 1 91 ? -3.152 -19.281 2.293 1 93.5 91 VAL B N 1
ATOM 2378 C CA . VAL B 1 91 ? -2.389 -19.125 3.527 1 93.5 91 VAL B CA 1
ATOM 2379 C C . VAL B 1 91 ? -1.148 -18.281 3.268 1 93.5 91 VAL B C 1
ATOM 2381 O O . VAL B 1 91 ? -0.804 -17.406 4.07 1 93.5 91 VAL B O 1
ATOM 2384 N N . SER B 1 92 ? -0.518 -18.531 2.188 1 92.81 92 SER B N 1
ATOM 2385 C CA . SER B 1 92 ? 0.673 -17.75 1.84 1 92.81 92 SER B CA 1
ATOM 2386 C C . SER B 1 92 ? 0.332 -16.297 1.583 1 92.81 92 SER B C 1
ATOM 2388 O O . SER B 1 92 ? 1.034 -15.398 2.051 1 92.81 92 SER B O 1
ATOM 2390 N N . TRP B 1 93 ? -0.703 -16.062 0.839 1 92.56 93 TRP B N 1
ATOM 2391 C CA . TRP B 1 93 ? -1.148 -14.711 0.561 1 92.56 93 TRP B CA 1
ATOM 2392 C C . TRP B 1 93 ? -1.476 -13.969 1.854 1 92.56 93 TRP B C 1
ATOM 2394 O O . TRP B 1 93 ? -1.21 -12.766 1.974 1 92.56 93 TRP B O 1
ATOM 2404 N N . HIS B 1 94 ? -2.049 -14.648 2.809 1 92.94 94 HIS B N 1
ATOM 2405 C CA . HIS B 1 94 ? -2.441 -14.047 4.078 1 92.94 94 HIS B CA 1
ATOM 2406 C C . HIS B 1 94 ? -1.242 -13.43 4.789 1 92.94 94 HIS B C 1
ATOM 2408 O O . HIS B 1 94 ? -1.377 -12.406 5.465 1 92.94 94 HIS B O 1
ATOM 2414 N N . LYS B 1 95 ? -0.111 -13.93 4.598 1 89.25 95 LYS B N 1
ATOM 2415 C CA . LYS B 1 95 ? 1.104 -13.422 5.227 1 89.25 95 LYS B CA 1
ATOM 2416 C C . LYS B 1 95 ? 1.432 -12.016 4.738 1 89.25 95 LYS B C 1
ATOM 2418 O O . LYS B 1 95 ? 2.133 -11.258 5.414 1 89.25 95 LYS B O 1
ATOM 2423 N N . SER B 1 96 ? 0.863 -11.688 3.648 1 87.44 96 SER B N 1
ATOM 2424 C CA . SER B 1 96 ? 1.164 -10.391 3.053 1 87.44 96 SER B CA 1
ATOM 2425 C C . SER B 1 96 ? 0.149 -9.336 3.482 1 87.44 96 SER B C 1
ATOM 2427 O O . SER B 1 96 ? 0.336 -8.148 3.225 1 87.44 96 SER B O 1
ATOM 2429 N N . THR B 1 97 ? -1.024 -9.547 4.09 1 84.69 97 THR B N 1
ATOM 2430 C CA . THR B 1 97 ? -2.129 -8.625 4.328 1 84.69 97 THR B CA 1
ATOM 2431 C C . THR B 1 97 ? -1.878 -7.797 5.586 1 84.69 97 THR B C 1
ATOM 2433 O O . THR B 1 97 ? -2.521 -6.77 5.797 1 84.69 97 THR B O 1
ATOM 2436 N N . HIS B 1 98 ? -0.876 -7.98 6.258 1 81 98 HIS B N 1
ATOM 2437 C CA . HIS B 1 98 ? -0.575 -7.211 7.457 1 81 98 HIS B CA 1
ATOM 2438 C C . HIS B 1 98 ? -1.847 -6.875 8.227 1 81 98 HIS B C 1
ATOM 2440 O O . HIS B 1 98 ? -2.066 -5.719 8.602 1 81 98 HIS B O 1
ATOM 2446 N N . TYR B 1 99 ? -2.709 -7.816 8.492 1 85.75 99 TYR B N 1
ATOM 2447 C CA . TYR B 1 99 ? -4.016 -7.598 9.109 1 85.75 99 TYR B CA 1
ATOM 2448 C C . TYR B 1 99 ? -3.871 -6.906 10.461 1 85.75 99 TYR B C 1
ATOM 2450 O O . TYR B 1 99 ? -4.785 -6.215 10.906 1 85.75 99 TYR B O 1
ATOM 2458 N N . HIS B 1 100 ? -2.721 -6.891 11.086 1 90.75 100 HIS B N 1
ATOM 2459 C CA . HIS B 1 100 ? -2.502 -6.273 12.391 1 90.75 100 HIS B CA 1
ATOM 2460 C C . HIS B 1 100 ? -2.602 -4.754 12.305 1 90.75 100 HIS B C 1
ATOM 2462 O O . HIS B 1 100 ? -2.975 -4.094 13.273 1 90.75 100 HIS B O 1
ATOM 2468 N N . VAL B 1 101 ? -2.252 -4.219 11.227 1 91.88 101 VAL B N 1
ATOM 2469 C CA . VAL B 1 101 ? -2.346 -2.771 11.055 1 91.88 101 VAL B CA 1
ATOM 2470 C C . VAL B 1 101 ? -3.811 -2.342 11.094 1 91.88 101 VAL B C 1
ATOM 2472 O O . VAL B 1 101 ? -4.148 -1.319 11.695 1 91.88 101 VAL B O 1
ATOM 2475 N N . VAL B 1 102 ? -4.66 -3.125 10.5 1 92.31 102 VAL B N 1
ATOM 2476 C CA . VAL B 1 102 ? -6.094 -2.84 10.531 1 92.31 102 VAL B CA 1
ATOM 2477 C C . VAL B 1 102 ? -6.613 -2.977 11.961 1 92.31 102 VAL B C 1
ATOM 2479 O O . VAL B 1 102 ? -7.391 -2.141 12.43 1 92.31 102 VAL B O 1
ATOM 2482 N N . LEU B 1 103 ? -6.145 -3.969 12.641 1 94.56 103 LEU B N 1
ATOM 2483 C CA . LEU B 1 103 ? -6.562 -4.191 14.023 1 94.56 103 LEU B CA 1
ATOM 2484 C C . LEU B 1 103 ? -6.188 -3.004 14.898 1 94.56 103 LEU B C 1
ATOM 2486 O O . LEU B 1 103 ? -7.004 -2.535 15.695 1 94.56 103 LEU B O 1
ATOM 2490 N N . VAL B 1 104 ? -5.027 -2.531 14.75 1 95.69 104 VAL B N 1
ATOM 2491 C CA . VAL B 1 104 ? -4.59 -1.371 15.516 1 95.69 104 VAL B CA 1
ATOM 2492 C C . VAL B 1 104 ? -5.43 -0.154 15.141 1 95.69 104 VAL B C 1
ATOM 2494 O O . VAL B 1 104 ? -5.785 0.657 16 1 95.69 104 VAL B O 1
ATOM 2497 N N . GLY B 1 105 ? -5.73 -0.027 13.812 1 94.81 105 GLY B N 1
ATOM 2498 C CA . GLY B 1 105 ? -6.621 1.041 13.391 1 94.81 105 GLY B CA 1
ATOM 2499 C C . GLY B 1 105 ? -7.965 1.011 14.094 1 94.81 105 GLY B C 1
ATOM 2500 O O . GLY B 1 105 ? -8.484 2.053 14.5 1 94.81 105 GLY B O 1
ATOM 2501 N N . VAL B 1 106 ? -8.484 -0.14 14.25 1 95.5 106 VAL B N 1
ATOM 2502 C CA . VAL B 1 106 ? -9.766 -0.31 14.93 1 95.5 106 VAL B CA 1
ATOM 2503 C C . VAL B 1 106 ? -9.633 0.08 16.406 1 95.5 106 VAL B C 1
ATOM 2505 O O . VAL B 1 106 ? -10.5 0.766 16.953 1 95.5 106 VAL B O 1
ATOM 2508 N N . LEU B 1 107 ? -8.555 -0.294 17.031 1 97 107 LEU B N 1
ATOM 2509 C CA . LEU B 1 107 ? -8.328 0.026 18.438 1 97 107 LEU B CA 1
ATOM 2510 C C . LEU B 1 107 ? -8.188 1.53 18.641 1 97 107 LEU B C 1
ATOM 2512 O O . LEU B 1 107 ? -8.734 2.092 19.594 1 97 107 LEU B O 1
ATOM 2516 N N . VAL B 1 108 ? -7.469 2.104 17.812 1 96.44 108 VAL B N 1
ATOM 2517 C CA . VAL B 1 108 ? -7.312 3.553 17.875 1 96.44 108 VAL B CA 1
ATOM 2518 C C . VAL B 1 108 ? -8.664 4.227 17.672 1 96.44 108 VAL B C 1
ATOM 2520 O O . VAL B 1 108 ? -8.969 5.234 18.312 1 96.44 108 VAL B O 1
ATOM 2523 N N . GLY B 1 109 ? -9.422 3.678 16.734 1 94.62 109 GLY B N 1
ATOM 2524 C CA . GLY B 1 109 ? -10.773 4.188 16.547 1 94.62 109 GLY B CA 1
ATOM 2525 C C . GLY B 1 109 ? -11.625 4.098 17.797 1 94.62 109 GLY B C 1
ATOM 2526 O O . GLY B 1 109 ? -12.391 5.012 18.094 1 94.62 109 GLY B O 1
ATOM 2527 N N . LEU B 1 110 ? -11.445 3.07 18.547 1 95.31 110 LEU B N 1
ATOM 2528 C CA . LEU B 1 110 ? -12.18 2.9 19.797 1 95.31 110 LEU B CA 1
ATOM 2529 C C . LEU B 1 110 ? -11.758 3.953 20.812 1 95.31 110 LEU B C 1
ATOM 2531 O O . LEU B 1 110 ? -12.609 4.543 21.484 1 95.31 110 LEU B O 1
ATOM 2535 N N . VAL B 1 111 ? -10.492 4.16 20.891 1 94.31 111 VAL B N 1
ATOM 2536 C CA . VAL B 1 111 ? -9.969 5.18 21.781 1 94.31 111 VAL B CA 1
ATOM 2537 C C . VAL B 1 111 ? -10.523 6.551 21.391 1 94.31 111 VAL B C 1
ATOM 2539 O O . VAL B 1 111 ? -10.953 7.32 22.266 1 94.31 111 VAL B O 1
ATOM 2542 N N . LYS B 1 112 ? -10.516 6.785 20.141 1 93.62 112 LYS B N 1
ATOM 2543 C CA . LYS B 1 112 ? -11.039 8.055 19.625 1 93.62 112 LYS B CA 1
ATOM 2544 C C . LYS B 1 112 ? -12.508 8.234 20 1 93.62 112 LYS B C 1
ATOM 2546 O O . LYS B 1 112 ? -12.922 9.328 20.391 1 93.62 112 LYS B O 1
ATOM 2551 N N . MET B 1 113 ? -13.266 7.23 19.859 1 92.31 113 MET B N 1
ATOM 2552 C CA . MET B 1 113 ? -14.688 7.297 20.219 1 92.31 113 MET B CA 1
ATOM 25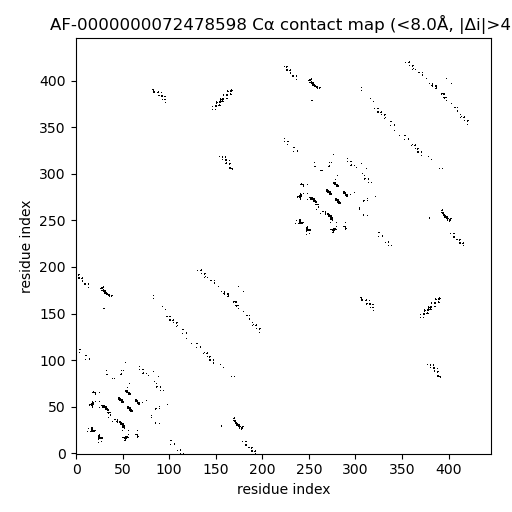53 C C . MET B 1 113 ? -14.859 7.598 21.703 1 92.31 113 MET B C 1
ATOM 2555 O O . MET B 1 113 ? -15.719 8.398 22.078 1 92.31 113 MET B O 1
ATOM 2559 N N . GLY B 1 114 ? -14.047 7.066 22.516 1 90.44 114 GLY B N 1
ATOM 2560 C CA . GLY B 1 114 ? -14.07 7.355 23.938 1 90.44 114 GLY B CA 1
ATOM 2561 C C . GLY B 1 114 ? -13.727 8.797 24.266 1 90.44 114 GLY B C 1
ATOM 2562 O O . GLY B 1 114 ? -14.367 9.422 25.109 1 90.44 114 GLY B O 1
ATOM 2563 N N . LEU B 1 115 ? -12.75 9.305 23.578 1 88.81 115 LEU B N 1
ATOM 2564 C CA . LEU B 1 115 ? -12.336 10.68 23.797 1 88.81 115 LEU B CA 1
ATOM 2565 C C . LEU B 1 115 ? -13.43 11.656 23.375 1 88.81 115 LEU B C 1
ATOM 2567 O O . LEU B 1 115 ? -13.664 12.664 24.047 1 88.81 115 LEU B O 1
ATOM 2571 N N . ILE B 1 116 ? -14.062 11.336 22.25 1 85.94 116 ILE B N 1
ATOM 2572 C CA . ILE B 1 116 ? -15.141 12.203 21.781 1 85.94 116 ILE B CA 1
ATOM 2573 C C . ILE B 1 116 ? -16.281 12.203 22.797 1 85.94 116 ILE B C 1
ATOM 2575 O O . ILE B 1 116 ? -16.859 13.258 23.078 1 85.94 116 ILE B O 1
ATOM 2579 N N . LEU B 1 117 ? -16.609 11.078 23.328 1 84.31 117 LEU B N 1
ATOM 2580 C CA . LEU B 1 117 ? -17.656 10.984 24.344 1 84.31 117 LEU B CA 1
ATOM 2581 C C . LEU B 1 117 ? -17.266 11.773 25.594 1 84.31 117 LEU B C 1
ATOM 2583 O O . LEU B 1 117 ? -18.125 12.398 26.234 1 84.31 117 LEU B O 1
ATOM 2587 N N . TYR B 1 118 ? -16 11.82 25.891 1 81.94 118 TYR B N 1
ATOM 2588 C CA . TYR B 1 118 ? -15.5 12.562 27.047 1 81.94 118 TYR B CA 1
ATOM 2589 C C . TYR B 1 118 ? -15.656 14.062 26.844 1 81.94 118 TYR B C 1
ATOM 2591 O O . TYR B 1 118 ? -16 14.797 27.766 1 81.94 118 TYR B O 1
ATOM 2599 N N . THR B 1 119 ? -15.414 14.484 25.656 1 77.88 119 THR B N 1
ATOM 2600 C CA . THR B 1 119 ? -15.484 15.914 25.391 1 77.88 119 THR B CA 1
ATOM 2601 C C . THR B 1 119 ? -16.938 16.391 25.375 1 77.88 119 THR B C 1
ATOM 2603 O O . THR B 1 119 ? -17.203 17.594 25.469 1 77.88 119 THR B O 1
ATOM 2606 N N . MET B 1 120 ? -17.844 15.484 25.156 1 75.81 120 MET B N 1
ATOM 2607 C CA . MET B 1 120 ? -19.25 15.844 25.141 1 75.81 120 MET B CA 1
ATOM 2608 C C . MET B 1 120 ? -19.766 16.125 26.562 1 75.81 120 MET B C 1
ATOM 2610 O O . MET B 1 120 ? -20.828 16.719 26.734 1 75.81 120 MET B O 1
ATOM 2614 N N . VAL B 1 121 ? -19 15.695 27.531 1 69.38 121 VAL B N 1
ATOM 2615 C CA . VAL B 1 121 ? -19.406 15.961 28.906 1 69.38 121 VAL B CA 1
ATOM 2616 C C . VAL B 1 121 ? -19.078 17.406 29.281 1 69.38 121 VAL B C 1
ATOM 2618 O O . VAL B 1 121 ? -17.906 17.797 29.25 1 69.38 121 VAL B O 1
ATOM 2621 N N . PRO B 1 122 ? -20.172 18.406 29.438 1 61.81 122 PRO B N 1
ATOM 2622 C CA . PRO B 1 122 ? -20.078 19.812 29.875 1 61.81 122 PRO B CA 1
ATOM 2623 C C . PRO B 1 122 ? -19.391 19.953 31.234 1 61.81 122 PRO B C 1
ATOM 2625 O O . PRO B 1 122 ? -19.484 19.078 32.094 1 61.81 122 PRO B O 1
ATOM 2628 N N . ARG B 1 123 ? -18.203 20.562 31.5 1 62.44 123 ARG B N 1
ATOM 2629 C CA . ARG B 1 123 ? -17.625 20.984 32.781 1 62.44 123 ARG B CA 1
ATOM 2630 C C . ARG B 1 123 ? -16.203 20.469 32.938 1 62.44 123 ARG B C 1
ATOM 2632 O O . ARG B 1 123 ? -15.625 20.562 34 1 62.44 123 ARG B O 1
ATOM 2639 N N . LEU B 1 124 ? -15.852 19.688 31.922 1 59.84 124 LEU B N 1
ATOM 2640 C CA . LEU B 1 124 ? -14.523 19.188 32.25 1 59.84 124 LEU B CA 1
ATOM 2641 C C . LEU B 1 124 ? -13.453 20.188 31.859 1 59.84 124 LEU B C 1
ATOM 2643 O O . LEU B 1 124 ? -13.547 20.812 30.797 1 59.84 124 LEU B O 1
ATOM 2647 N N . PRO B 1 125 ? -12.492 20.594 32.781 1 60.34 125 PRO B N 1
ATOM 2648 C CA . PRO B 1 125 ? -11.352 21.484 32.562 1 60.34 125 PRO B CA 1
ATOM 2649 C C . PRO B 1 125 ? -10.445 21 31.438 1 60.34 125 PRO B C 1
ATOM 2651 O O . PRO B 1 125 ? -10.367 19.797 31.188 1 60.34 125 PRO B O 1
ATOM 2654 N N . ARG B 1 126 ? -9.977 21.875 30.438 1 64.81 126 ARG B N 1
ATOM 2655 C CA . ARG B 1 126 ? -8.93 21.641 29.438 1 64.81 126 ARG B CA 1
ATOM 2656 C C . ARG B 1 126 ? -9.516 21.141 28.125 1 64.81 126 ARG B C 1
ATOM 2658 O O . ARG B 1 126 ? -9 20.203 27.531 1 64.81 126 ARG B O 1
ATOM 2665 N N . HIS B 1 127 ? -10.664 21.578 27.719 1 69.31 127 HIS B N 1
ATOM 2666 C CA . HIS B 1 127 ? -11.422 21.203 26.531 1 69.31 127 HIS B CA 1
ATOM 2667 C C . HIS B 1 127 ? -10.578 21.359 25.281 1 69.31 127 HIS B C 1
ATOM 2669 O O . HIS B 1 127 ? -10.57 20.484 24.406 1 69.31 127 HIS B O 1
ATOM 2675 N N . PHE B 1 128 ? -9.828 22.406 25.391 1 72.69 128 PHE B N 1
ATOM 2676 C CA . PHE B 1 128 ? -9.047 22.688 24.188 1 72.69 128 PHE B CA 1
ATOM 2677 C C . PHE B 1 128 ? -7.922 21.672 24.016 1 72.69 128 PHE B C 1
ATOM 2679 O O . PHE B 1 128 ? -7.672 21.203 22.906 1 72.69 128 PHE B O 1
ATOM 2686 N N . GLN B 1 129 ? -7.371 21.234 25.156 1 76.88 129 GLN B N 1
ATOM 2687 C CA . GLN B 1 129 ? -6.273 20.281 25.094 1 76.88 129 GLN B CA 1
ATOM 2688 C C . GLN B 1 129 ? -6.766 18.906 24.641 1 76.88 129 GLN B C 1
ATOM 2690 O O . GLN B 1 129 ? -6.113 18.234 23.844 1 76.88 129 GLN B O 1
ATOM 2695 N N . VAL B 1 130 ? -7.895 18.594 25.156 1 78.94 130 VAL B N 1
ATOM 2696 C CA . VAL B 1 130 ? -8.445 17.281 24.828 1 78.94 130 VAL B CA 1
ATOM 2697 C C . VAL B 1 130 ? -8.898 17.266 23.375 1 78.94 130 VAL B C 1
ATOM 2699 O O . VAL B 1 130 ? -8.758 16.25 22.688 1 78.94 130 VAL B O 1
ATOM 2702 N N . SER B 1 131 ? -9.305 18.391 22.906 1 82.38 131 SER B N 1
ATOM 2703 C CA . SER B 1 131 ? -9.727 18.484 21.516 1 82.38 131 SER B CA 1
ATOM 2704 C C . SER B 1 131 ? -8.547 18.328 20.562 1 82.38 131 SER B C 1
ATOM 2706 O O . SER B 1 131 ? -8.672 17.688 19.516 1 82.38 131 SER B O 1
ATOM 2708 N N . LEU B 1 132 ? -7.52 18.812 21.078 1 83.56 132 LEU B N 1
ATOM 2709 C CA . LEU B 1 132 ? -6.32 18.703 20.25 1 83.56 132 LEU B CA 1
ATOM 2710 C C . LEU B 1 132 ? -5.812 17.266 20.234 1 83.56 132 LEU B C 1
ATOM 2712 O O . LEU B 1 132 ? -5.375 16.766 19.188 1 83.56 132 LEU B O 1
ATOM 2716 N N . VAL B 1 133 ? -5.887 16.672 21.344 1 88.19 133 VAL B N 1
ATOM 2717 C CA . VAL B 1 133 ? -5.48 15.266 21.422 1 88.19 133 VAL B CA 1
ATOM 2718 C C . VAL B 1 133 ? -6.395 14.414 20.547 1 88.19 133 VAL B C 1
ATOM 2720 O O . VAL B 1 133 ? -5.93 13.492 19.875 1 88.19 133 VAL B O 1
ATOM 2723 N N . CYS B 1 134 ? -7.621 14.75 20.5 1 89.31 134 CYS B N 1
ATOM 2724 C CA . CYS B 1 134 ? -8.586 14.016 19.688 1 89.31 134 CYS B CA 1
ATOM 2725 C C . CYS B 1 134 ? -8.258 14.156 18.203 1 89.31 134 CYS B C 1
ATOM 2727 O O . CYS B 1 134 ? -8.344 13.18 17.453 1 89.31 134 CYS B O 1
ATOM 2729 N N . VAL B 1 135 ? -7.91 15.297 17.875 1 89.94 135 VAL B N 1
ATOM 2730 C CA . VAL B 1 135 ? -7.543 15.531 16.484 1 89.94 135 VAL B CA 1
ATOM 2731 C C . VAL B 1 135 ? -6.297 14.719 16.141 1 89.94 135 VAL B C 1
ATOM 2733 O O . VAL B 1 135 ? -6.219 14.117 15.062 1 89.94 135 VAL B O 1
ATOM 2736 N N . GLY B 1 136 ? -5.344 14.695 17.047 1 92.31 136 GLY B N 1
ATOM 2737 C CA . GLY B 1 136 ? -4.141 13.898 16.828 1 92.31 136 GLY B CA 1
ATOM 2738 C C . GLY B 1 136 ? -4.426 12.414 16.688 1 92.31 136 GLY B C 1
ATOM 2739 O O . GLY B 1 136 ? -3.898 11.766 15.773 1 92.31 136 GLY B O 1
ATOM 2740 N N . VAL B 1 137 ? -5.219 11.906 17.547 1 94.25 137 VAL B N 1
ATOM 2741 C CA . VAL B 1 137 ? -5.582 10.5 17.516 1 94.25 137 VAL B CA 1
ATOM 2742 C C . VAL B 1 137 ? -6.332 10.18 16.219 1 94.25 137 VAL B C 1
ATOM 2744 O O . VAL B 1 137 ? -6.105 9.133 15.609 1 94.25 137 VAL B O 1
ATOM 2747 N N . ALA B 1 138 ? -7.176 11.094 15.828 1 95.06 138 ALA B N 1
ATOM 2748 C CA . ALA B 1 138 ? -7.938 10.906 14.594 1 95.06 138 ALA B CA 1
ATOM 2749 C C . ALA B 1 138 ? -7.016 10.883 13.383 1 95.06 138 ALA B C 1
ATOM 2751 O O . ALA B 1 138 ? -7.207 10.078 12.461 1 95.06 138 ALA B O 1
ATOM 2752 N N . ALA B 1 139 ? -6.074 11.727 13.43 1 93.56 139 ALA B N 1
ATOM 2753 C CA . ALA B 1 139 ? -5.113 11.766 12.328 1 93.56 139 ALA B CA 1
ATOM 2754 C C . ALA B 1 139 ? -4.32 10.461 12.25 1 93.56 139 ALA B C 1
ATOM 2756 O O . ALA B 1 139 ? -4.102 9.93 11.156 1 93.56 139 ALA B O 1
ATOM 2757 N N . VAL B 1 140 ? -3.924 9.977 13.336 1 94.75 140 VAL B N 1
ATOM 2758 C CA . VAL B 1 140 ? -3.193 8.711 13.391 1 94.75 140 VAL B CA 1
ATOM 2759 C C . VAL B 1 140 ? -4.074 7.582 12.859 1 94.75 140 VAL B C 1
ATOM 2761 O O . VAL B 1 140 ? -3.607 6.723 12.109 1 94.75 140 VAL B O 1
ATOM 2764 N N . GLU B 1 141 ? -5.273 7.602 13.273 1 96.5 141 GLU B N 1
ATOM 2765 C CA . GLU B 1 141 ? -6.207 6.578 12.812 1 96.5 141 GLU B CA 1
ATOM 2766 C C . GLU B 1 141 ? -6.324 6.586 11.289 1 96.5 141 GLU B C 1
ATOM 2768 O O . GLU B 1 141 ? -6.281 5.531 10.648 1 96.5 141 GLU B O 1
ATOM 2773 N N . VAL B 1 142 ? -6.449 7.754 10.727 1 95.56 142 VAL B N 1
ATOM 2774 C CA . VAL B 1 142 ? -6.605 7.867 9.281 1 95.56 142 VAL B CA 1
ATOM 2775 C C . VAL B 1 142 ? -5.344 7.359 8.586 1 95.56 142 VAL B C 1
ATOM 2777 O O . VAL B 1 142 ? -5.426 6.695 7.547 1 95.56 142 VAL B O 1
ATOM 2780 N N . ILE B 1 143 ? -4.234 7.594 9.133 1 94.38 143 ILE B N 1
ATOM 2781 C CA . ILE B 1 143 ? -2.975 7.141 8.547 1 94.38 143 ILE B CA 1
ATOM 2782 C C . ILE B 1 143 ? -2.912 5.613 8.578 1 94.38 143 ILE B C 1
ATOM 2784 O O . ILE B 1 143 ? -2.555 4.98 7.586 1 94.38 143 ILE B O 1
ATOM 2788 N N . LEU B 1 144 ? -3.283 5.043 9.672 1 95.31 144 LEU B N 1
ATOM 2789 C CA . LEU B 1 144 ? -3.227 3.596 9.836 1 95.31 144 LEU B CA 1
ATOM 2790 C C . LEU B 1 144 ? -4.211 2.902 8.898 1 95.31 144 LEU B C 1
ATOM 2792 O O . LEU B 1 144 ? -3.832 1.987 8.156 1 95.31 144 LEU B O 1
ATOM 2796 N N . VAL B 1 145 ? -5.422 3.377 8.914 1 95.38 145 VAL B N 1
ATOM 2797 C CA . VAL B 1 145 ? -6.453 2.736 8.109 1 95.38 145 VAL B CA 1
ATOM 2798 C C . VAL B 1 145 ? -6.191 3.008 6.625 1 95.38 145 VAL B C 1
ATOM 2800 O O . VAL B 1 145 ? -6.422 2.141 5.781 1 95.38 145 VAL B O 1
ATOM 2803 N N . GLY B 1 146 ? -5.746 4.184 6.312 1 95.62 146 GLY B N 1
ATOM 2804 C CA . GLY B 1 146 ? -5.387 4.492 4.938 1 95.62 146 GLY B CA 1
ATOM 2805 C C . GLY B 1 146 ? -4.223 3.668 4.426 1 95.62 146 GLY B C 1
ATOM 2806 O O . GLY B 1 146 ? -4.27 3.141 3.312 1 95.62 146 GLY B O 1
ATOM 2807 N N . ALA B 1 147 ? -3.197 3.566 5.223 1 94.62 147 ALA B N 1
ATOM 2808 C CA . ALA B 1 147 ? -2.041 2.752 4.859 1 94.62 147 ALA B CA 1
ATOM 2809 C C . ALA B 1 147 ? -2.443 1.296 4.645 1 94.62 147 ALA B C 1
ATOM 2811 O O . ALA B 1 147 ? -1.967 0.645 3.711 1 94.62 147 ALA B O 1
ATOM 2812 N N . SER B 1 148 ? -3.275 0.857 5.477 1 94.44 148 SER B N 1
ATOM 2813 C CA . SER B 1 148 ? -3.729 -0.524 5.352 1 94.44 148 SER B CA 1
ATOM 2814 C C . SER B 1 148 ? -4.535 -0.728 4.074 1 94.44 148 SER B C 1
ATOM 2816 O O . SER B 1 148 ? -4.418 -1.764 3.416 1 94.44 148 SER B O 1
ATOM 2818 N N . ALA B 1 149 ? -5.352 0.227 3.771 1 95.38 149 ALA B N 1
ATOM 2819 C CA . ALA B 1 149 ? -6.156 0.149 2.555 1 95.38 149 ALA B CA 1
ATOM 2820 C C . ALA B 1 149 ? -5.273 0.111 1.312 1 95.38 149 ALA B C 1
ATOM 2822 O O . ALA B 1 149 ? -5.496 -0.698 0.408 1 95.38 149 ALA B O 1
ATOM 2823 N N . ILE B 1 150 ? -4.309 0.96 1.281 1 94.62 150 ILE B N 1
ATOM 2824 C CA . ILE B 1 150 ? -3.385 1 0.152 1 94.62 150 ILE B CA 1
ATOM 2825 C C . ILE B 1 150 ? -2.621 -0.319 0.064 1 94.62 150 ILE B C 1
ATOM 2827 O O . ILE B 1 150 ? -2.479 -0.891 -1.02 1 94.62 150 ILE B O 1
ATOM 2831 N N . ALA B 1 151 ? -2.174 -0.786 1.161 1 93.94 151 ALA B N 1
ATOM 2832 C CA . ALA B 1 151 ? -1.409 -2.029 1.213 1 93.94 151 ALA B CA 1
ATOM 2833 C C . ALA B 1 151 ? -2.242 -3.207 0.714 1 93.94 151 ALA B C 1
ATOM 2835 O O . ALA B 1 151 ? -1.783 -3.992 -0.119 1 93.94 151 ALA B O 1
ATOM 2836 N N . HIS B 1 152 ? -3.402 -3.281 1.174 1 92.69 152 HIS B N 1
ATOM 2837 C CA . HIS B 1 152 ? -4.234 -4.418 0.788 1 92.69 152 HIS B CA 1
ATOM 2838 C C . HIS B 1 152 ? -4.625 -4.336 -0.684 1 92.69 152 HIS B C 1
ATOM 2840 O O . HIS B 1 152 ? -4.68 -5.359 -1.372 1 92.69 152 HIS B O 1
ATOM 2846 N N . HIS B 1 153 ? -4.953 -3.197 -1.073 1 93.31 153 HIS B N 1
ATOM 2847 C CA . HIS B 1 153 ? -5.293 -3.02 -2.48 1 93.31 153 HIS B CA 1
ATOM 2848 C C . HIS B 1 153 ? -4.145 -3.455 -3.385 1 93.31 153 HIS B C 1
ATOM 2850 O O . HIS B 1 153 ? -4.352 -4.203 -4.344 1 93.31 153 HIS B O 1
ATOM 2856 N N . ALA B 1 154 ? -2.988 -3.031 -3.055 1 93.25 154 ALA B N 1
ATOM 2857 C CA . ALA B 1 154 ? -1.812 -3.363 -3.854 1 93.25 154 ALA B CA 1
ATOM 2858 C C . ALA B 1 154 ? -1.493 -4.855 -3.77 1 93.25 154 ALA B C 1
ATOM 2860 O O . ALA B 1 154 ? -1.15 -5.48 -4.773 1 93.25 154 ALA B O 1
ATOM 2861 N N . ALA B 1 155 ? -1.571 -5.371 -2.594 1 93.88 155 ALA B N 1
ATOM 2862 C CA . ALA B 1 155 ? -1.295 -6.793 -2.402 1 93.88 155 ALA B CA 1
ATOM 2863 C C . ALA B 1 155 ? -2.264 -7.652 -3.211 1 93.88 155 ALA B C 1
ATOM 2865 O O . ALA B 1 155 ? -1.852 -8.617 -3.861 1 93.88 155 ALA B O 1
ATOM 2866 N N . THR B 1 156 ? -3.49 -7.293 -3.143 1 94.56 156 THR B N 1
ATOM 2867 C CA . THR B 1 156 ? -4.496 -8.055 -3.877 1 94.56 156 THR B CA 1
ATOM 2868 C C . THR B 1 156 ? -4.277 -7.922 -5.383 1 94.56 156 THR B C 1
ATOM 2870 O O . THR B 1 156 ? -4.355 -8.914 -6.113 1 94.56 156 THR B O 1
ATOM 2873 N N . SER B 1 157 ? -3.979 -6.746 -5.809 1 93.62 157 SER B N 1
ATOM 2874 C CA . SER B 1 157 ? -3.697 -6.547 -7.227 1 93.62 157 SER B CA 1
ATOM 2875 C C . SER B 1 157 ? -2.498 -7.379 -7.676 1 93.62 157 SER B C 1
ATOM 2877 O O . SER B 1 157 ? -2.545 -8.031 -8.719 1 93.62 157 SER B O 1
ATOM 2879 N N . ALA B 1 158 ? -1.493 -7.379 -6.895 1 94.19 158 ALA B N 1
ATOM 2880 C CA . ALA B 1 158 ? -0.301 -8.156 -7.234 1 94.19 158 ALA B CA 1
ATOM 2881 C C . ALA B 1 158 ? -0.614 -9.648 -7.293 1 94.19 158 ALA B C 1
ATOM 2883 O O . ALA B 1 158 ? -0.127 -10.352 -8.18 1 94.19 158 ALA B O 1
ATOM 2884 N N . ALA B 1 159 ? -1.37 -10.062 -6.355 1 94.31 159 ALA B N 1
ATOM 2885 C CA . ALA B 1 159 ? -1.751 -11.477 -6.344 1 94.31 159 ALA B CA 1
ATOM 2886 C C . ALA B 1 159 ? -2.564 -11.836 -7.582 1 94.31 159 ALA B C 1
ATOM 2888 O O . ALA B 1 159 ? -2.344 -12.883 -8.195 1 94.31 159 ALA B O 1
ATOM 2889 N N . ILE B 1 160 ? -3.449 -10.984 -7.965 1 92.81 160 ILE B N 1
ATOM 2890 C CA . ILE B 1 160 ? -4.305 -11.195 -9.125 1 92.81 160 ILE B CA 1
ATOM 2891 C C . ILE B 1 160 ? -3.447 -11.328 -10.383 1 92.81 160 ILE B C 1
ATOM 2893 O O . ILE B 1 160 ? -3.615 -12.266 -11.164 1 92.81 160 ILE B O 1
ATOM 2897 N N . TYR B 1 161 ? -2.533 -10.523 -10.492 1 91.69 161 TYR B N 1
ATOM 2898 C CA . TYR B 1 161 ? -1.752 -10.477 -11.719 1 91.69 161 TYR B CA 1
ATOM 2899 C C . TYR B 1 161 ? -0.672 -11.555 -11.727 1 91.69 161 TYR B C 1
ATOM 2901 O O . TYR B 1 161 ? -0.38 -12.141 -12.766 1 91.69 161 TYR B O 1
ATOM 2909 N N . THR B 1 162 ? -0.111 -11.922 -10.609 1 91.75 162 THR B N 1
ATOM 2910 C CA . THR B 1 162 ? 1.037 -12.82 -10.562 1 91.75 162 THR B CA 1
ATOM 2911 C C . THR B 1 162 ? 0.582 -14.273 -10.484 1 91.75 162 THR B C 1
ATOM 2913 O O . THR B 1 162 ? 1.205 -15.156 -11.078 1 91.75 162 THR B O 1
ATOM 2916 N N . ALA B 1 163 ? -0.49 -14.531 -9.805 1 90.94 163 ALA B N 1
ATOM 2917 C CA . ALA B 1 163 ? -0.92 -15.906 -9.562 1 90.94 163 ALA B CA 1
ATOM 2918 C C . ALA B 1 163 ? -1.294 -16.609 -10.867 1 90.94 163 ALA B C 1
ATOM 2920 O O . ALA B 1 163 ? -0.967 -17.781 -11.062 1 90.94 163 ALA B O 1
ATOM 2921 N N . GLY B 1 164 ? -1.973 -15.922 -11.781 1 87.62 164 GLY B N 1
ATOM 2922 C CA . GLY B 1 164 ? -2.357 -16.516 -13.047 1 87.62 164 GLY B CA 1
ATOM 2923 C C . GLY B 1 164 ? -1.169 -16.938 -13.891 1 87.62 164 GLY B C 1
ATOM 2924 O O . GLY B 1 164 ? -1.099 -18.078 -14.352 1 87.62 164 GLY B O 1
ATOM 2925 N N . GLU B 1 165 ? -0.256 -16.062 -14.008 1 89.31 165 GLU B N 1
ATOM 2926 C CA . GLU B 1 165 ? 0.925 -16.344 -14.82 1 89.31 165 GLU B CA 1
ATOM 2927 C C . GLU B 1 165 ? 1.826 -17.375 -14.141 1 89.31 165 GLU B C 1
ATOM 2929 O O . GLU B 1 165 ? 2.391 -18.25 -14.805 1 89.31 165 GLU B O 1
ATOM 2934 N N . ALA B 1 166 ? 1.916 -17.312 -12.891 1 90.81 166 ALA B N 1
ATOM 2935 C CA . ALA B 1 166 ? 2.791 -18.219 -12.156 1 90.81 166 ALA B CA 1
ATOM 2936 C C . ALA B 1 166 ? 2.246 -19.656 -12.172 1 90.81 166 ALA B C 1
ATOM 2938 O O . ALA B 1 166 ? 3.01 -20.609 -12.109 1 90.81 166 ALA B O 1
ATOM 2939 N N . SER B 1 167 ? 0.944 -19.812 -12.227 1 88.94 167 SER B N 1
ATOM 2940 C CA . SER B 1 167 ? 0.326 -21.125 -12.203 1 88.94 167 SER B CA 1
ATOM 2941 C C . SER B 1 167 ? 0.056 -21.641 -13.617 1 88.94 167 SER B C 1
ATOM 2943 O O . SER B 1 167 ? -0.553 -22.703 -13.797 1 88.94 167 SER B O 1
ATOM 2945 N N . GLY B 1 168 ? 0.482 -20.891 -14.664 1 85.44 168 GLY B N 1
ATOM 2946 C CA . GLY B 1 168 ? 0.122 -21.25 -16.031 1 85.44 168 GLY B CA 1
ATOM 2947 C C . GLY B 1 168 ? -1.369 -21.172 -16.297 1 85.44 168 GLY B C 1
ATOM 2948 O O . GLY B 1 168 ? -1.93 -22.031 -16.969 1 85.44 168 GLY B O 1
ATOM 2949 N N . ASP B 1 169 ? -2.029 -20.25 -15.523 1 84.44 169 ASP B N 1
ATOM 2950 C CA . ASP B 1 169 ? -3.449 -19.938 -15.664 1 84.44 169 ASP B CA 1
ATOM 2951 C C . ASP B 1 169 ? -4.312 -21.047 -15.07 1 84.44 169 ASP B C 1
ATOM 2953 O O . ASP B 1 169 ? -5.445 -21.266 -15.508 1 84.44 169 ASP B O 1
ATOM 2957 N N . GLN B 1 170 ? -3.785 -21.812 -14.133 1 85.31 170 GLN B N 1
ATOM 2958 C CA . GLN B 1 170 ? -4.555 -22.844 -13.461 1 85.31 170 GLN B CA 1
ATOM 2959 C C . GLN B 1 170 ? -5.5 -22.25 -12.422 1 85.31 170 GLN B C 1
ATOM 2961 O O . GLN B 1 170 ? -6.555 -22.828 -12.133 1 85.31 170 GLN B O 1
ATOM 2966 N N . ILE B 1 171 ? -5.008 -21.203 -11.844 1 89.06 171 ILE B N 1
ATOM 2967 C CA . ILE B 1 171 ? -5.84 -20.562 -10.82 1 89.06 171 ILE B CA 1
ATOM 2968 C C . ILE B 1 171 ? -6.047 -19.094 -11.156 1 89.06 171 ILE B C 1
ATOM 2970 O O . ILE B 1 171 ? -5.309 -18.531 -11.961 1 89.06 171 ILE B O 1
ATOM 2974 N N . ALA B 1 172 ? -7.051 -18.531 -10.562 1 91.62 172 ALA B N 1
ATOM 2975 C CA . ALA B 1 172 ? -7.367 -17.109 -10.695 1 91.62 172 ALA B CA 1
ATOM 2976 C C . ALA B 1 172 ? -7.785 -16.516 -9.359 1 91.62 172 ALA B C 1
ATOM 2978 O O . ALA B 1 172 ? -8.445 -17.188 -8.547 1 91.62 172 ALA B O 1
ATOM 2979 N N . ILE B 1 173 ? -7.336 -15.352 -9.141 1 94.19 173 ILE B N 1
ATOM 2980 C CA . ILE B 1 173 ? -7.719 -14.586 -7.953 1 94.19 173 ILE B CA 1
ATOM 2981 C C . ILE B 1 173 ? -8.531 -13.367 -8.367 1 94.19 173 ILE B C 1
ATOM 2983 O O . ILE B 1 173 ? -8.203 -12.695 -9.352 1 94.19 173 ILE B O 1
ATOM 2987 N N . THR B 1 174 ? -9.57 -13.141 -7.727 1 95.06 174 THR B N 1
ATOM 2988 C CA . THR B 1 174 ? -10.398 -11.961 -7.965 1 95.06 174 THR B CA 1
ATOM 2989 C C . THR B 1 174 ? -10.57 -11.148 -6.68 1 95.06 174 THR B C 1
ATOM 2991 O O . THR B 1 174 ? -10.477 -11.695 -5.578 1 95.06 174 THR B O 1
ATOM 2994 N N . ARG B 1 175 ? -10.789 -9.914 -6.906 1 96.31 175 ARG B N 1
ATOM 2995 C CA . ARG B 1 175 ? -10.969 -9.008 -5.773 1 96.31 175 ARG B CA 1
ATOM 2996 C C . ARG B 1 175 ? -12.398 -9.055 -5.254 1 96.31 175 ARG B C 1
ATOM 2998 O O . ARG B 1 175 ? -13.352 -9.078 -6.039 1 96.31 175 ARG B O 1
ATOM 3005 N N . GLY B 1 176 ? -12.523 -8.969 -3.908 1 96.62 176 GLY B N 1
ATOM 3006 C CA . GLY B 1 176 ? -13.844 -8.828 -3.318 1 96.62 176 GLY B CA 1
ATOM 3007 C C . GLY B 1 176 ? -14.391 -7.41 -3.416 1 96.62 176 GLY B C 1
ATOM 3008 O O . GLY B 1 176 ? -13.828 -6.48 -2.834 1 96.62 176 GLY B O 1
ATOM 3009 N N . GLY B 1 177 ? -15.422 -7.258 -4.02 1 96.06 177 GLY B N 1
ATOM 3010 C CA . GLY B 1 177 ? -15.992 -5.938 -4.246 1 96.06 177 GLY B CA 1
ATOM 3011 C C . GLY B 1 177 ? -16.531 -5.297 -2.98 1 96.06 177 GLY B C 1
ATOM 3012 O O . GLY B 1 177 ? -16.266 -4.121 -2.717 1 96.06 177 GLY B O 1
ATOM 3013 N N . ARG B 1 178 ? -17.281 -6.035 -2.256 1 95.75 178 ARG B N 1
ATOM 3014 C CA . ARG B 1 178 ? -17.875 -5.523 -1.029 1 95.75 178 ARG B CA 1
ATOM 3015 C C . ARG B 1 178 ? -16.812 -5.07 -0.04 1 95.75 178 ARG B C 1
ATOM 3017 O O . ARG B 1 178 ? -16.875 -3.963 0.495 1 95.75 178 ARG B O 1
ATOM 3024 N N . ALA B 1 179 ? -15.852 -5.898 0.219 1 96.19 179 ALA B N 1
ATOM 3025 C CA . ALA B 1 179 ? -14.781 -5.562 1.151 1 96.19 179 ALA B CA 1
ATOM 3026 C C . ALA B 1 179 ? -13.984 -4.359 0.657 1 96.19 179 ALA B C 1
ATOM 3028 O O . ALA B 1 179 ? -13.586 -3.502 1.45 1 96.19 179 ALA B O 1
ATOM 3029 N N . ASN B 1 180 ? -13.742 -4.297 -0.612 1 96.31 180 ASN B N 1
ATOM 3030 C CA . ASN B 1 180 ? -13.031 -3.16 -1.187 1 96.31 180 ASN B CA 1
ATOM 3031 C C . ASN B 1 180 ? -13.781 -1.854 -0.962 1 96.31 180 ASN B C 1
ATOM 3033 O O . ASN B 1 180 ? -13.195 -0.856 -0.542 1 96.31 180 ASN B O 1
ATOM 3037 N N . GLY B 1 181 ? -15.008 -1.889 -1.274 1 96.56 181 GLY B N 1
ATOM 3038 C CA . GLY B 1 181 ? -15.836 -0.713 -1.036 1 96.56 181 GLY B CA 1
ATOM 3039 C C . GLY B 1 181 ? -15.875 -0.299 0.422 1 96.56 181 GLY B C 1
ATOM 3040 O O . GLY B 1 181 ? -15.766 0.888 0.739 1 96.56 181 GLY B O 1
ATOM 3041 N N . MET B 1 182 ? -16.078 -1.233 1.262 1 96.5 182 MET B N 1
ATOM 3042 C CA . MET B 1 182 ? -16.109 -0.971 2.697 1 96.5 182 MET B CA 1
ATOM 3043 C C . MET B 1 182 ? -14.797 -0.354 3.168 1 96.5 182 MET B C 1
ATOM 3045 O O . MET B 1 182 ? -14.797 0.563 3.992 1 96.5 182 MET B O 1
ATOM 3049 N N . THR B 1 183 ? -13.727 -0.856 2.68 1 96.19 183 THR B N 1
ATOM 3050 C CA . THR B 1 183 ? -12.406 -0.363 3.062 1 96.19 183 THR B CA 1
ATOM 3051 C C . THR B 1 183 ? -12.266 1.121 2.734 1 96.19 183 THR B C 1
ATOM 3053 O O . THR B 1 183 ? -11.922 1.925 3.604 1 96.19 183 THR B O 1
ATOM 3056 N N . TRP B 1 184 ? -12.594 1.547 1.569 1 97.12 184 TRP B N 1
ATOM 3057 C CA . TRP B 1 184 ? -12.406 2.93 1.147 1 97.12 184 TRP B CA 1
ATOM 3058 C C . TRP B 1 184 ? -13.477 3.834 1.746 1 97.12 184 TRP B C 1
ATOM 3060 O O . TRP B 1 184 ? -13.234 5.02 1.992 1 97.12 184 TRP B O 1
ATOM 3070 N N . ALA B 1 185 ? -14.609 3.234 1.99 1 97.62 185 ALA B N 1
ATOM 3071 C CA . ALA B 1 185 ? -15.617 3.996 2.721 1 97.62 185 ALA B CA 1
ATOM 3072 C C . ALA B 1 185 ? -15.141 4.332 4.129 1 97.62 185 ALA B C 1
ATOM 3074 O O . ALA B 1 185 ? -15.312 5.461 4.602 1 97.62 185 ALA B O 1
ATOM 3075 N N . ALA B 1 186 ? -14.562 3.355 4.742 1 97.31 186 ALA B N 1
ATOM 3076 C CA . ALA B 1 186 ? -14.047 3.576 6.09 1 97.31 186 ALA B CA 1
ATOM 3077 C C . ALA B 1 186 ? -12.961 4.641 6.094 1 97.31 186 ALA B C 1
ATOM 3079 O O . ALA B 1 186 ? -12.938 5.516 6.969 1 97.31 186 ALA B O 1
ATOM 3080 N N . VAL B 1 187 ? -12.094 4.609 5.148 1 97.06 187 VAL B N 1
ATOM 3081 C CA . VAL B 1 187 ? -11.016 5.59 5.043 1 97.06 187 VAL B CA 1
ATOM 3082 C C . VAL B 1 187 ? -11.609 6.984 4.84 1 97.06 187 VAL B C 1
ATOM 3084 O O . VAL B 1 187 ? -11.18 7.945 5.48 1 97.06 187 VAL B O 1
ATOM 3087 N N . THR B 1 188 ? -12.531 7.062 3.957 1 97.56 188 THR B N 1
ATOM 3088 C CA . THR B 1 188 ? -13.156 8.344 3.652 1 97.56 188 THR B CA 1
ATOM 3089 C C . THR B 1 188 ? -13.852 8.914 4.883 1 97.56 188 THR B C 1
ATOM 3091 O O . THR B 1 188 ? -13.68 10.094 5.211 1 97.56 188 THR B O 1
ATOM 3094 N N . LEU B 1 189 ? -14.602 8.109 5.547 1 97.75 189 LEU B N 1
ATOM 3095 C CA . LEU B 1 189 ? -15.328 8.555 6.727 1 97.75 189 LEU B CA 1
ATOM 3096 C C . LEU B 1 189 ? -14.367 8.945 7.844 1 97.75 189 LEU B C 1
ATOM 3098 O O . LEU B 1 189 ? -14.594 9.938 8.547 1 97.75 189 LEU B O 1
ATOM 3102 N N . ALA B 1 190 ? -13.328 8.148 8.016 1 96.31 190 ALA B N 1
ATOM 3103 C CA . ALA B 1 190 ? -12.312 8.492 9.008 1 96.31 190 ALA B CA 1
ATOM 3104 C C . ALA B 1 190 ? -11.656 9.828 8.68 1 96.31 190 ALA B C 1
ATOM 3106 O O . ALA B 1 190 ? -11.406 10.641 9.57 1 96.31 190 ALA B O 1
ATOM 3107 N N . SER B 1 191 ? -11.398 10.086 7.434 1 95.81 191 SER B N 1
ATOM 3108 C CA . SER B 1 191 ? -10.797 11.344 7 1 95.81 191 SER B CA 1
ATOM 3109 C C . SER B 1 191 ? -11.734 12.516 7.234 1 95.81 191 SER B C 1
ATOM 3111 O O . SER B 1 191 ? -11.312 13.578 7.695 1 95.81 191 SER B O 1
ATOM 3113 N N . LEU B 1 192 ? -12.945 12.297 6.883 1 96.06 192 LEU B N 1
ATOM 3114 C CA . LEU B 1 192 ? -13.945 13.336 7.09 1 96.06 192 LEU B CA 1
ATOM 3115 C C . LEU B 1 192 ? -14.078 13.68 8.57 1 96.06 192 LEU B C 1
ATOM 3117 O O . LEU B 1 192 ? -14.32 14.836 8.922 1 96.06 192 LEU B O 1
ATOM 3121 N N . SER B 1 193 ? -13.93 12.688 9.391 1 94 193 SER B N 1
ATOM 3122 C CA . SER B 1 193 ? -14 12.93 10.828 1 94 193 SER B CA 1
ATOM 3123 C C . SER B 1 193 ? -12.875 13.859 11.289 1 94 193 SER B C 1
ATOM 3125 O O . SER B 1 193 ? -13.078 14.703 12.156 1 94 193 SER B O 1
ATOM 3127 N N . VAL B 1 194 ? -11.734 13.672 10.773 1 92.94 194 VAL B N 1
ATOM 3128 C CA . VAL B 1 194 ? -10.617 14.547 11.117 1 92.94 194 VAL B CA 1
ATOM 3129 C C . VAL B 1 194 ? -10.922 15.969 10.672 1 92.94 194 VAL B C 1
ATOM 3131 O O . VAL B 1 194 ? -10.711 16.922 11.43 1 92.94 194 VAL B O 1
ATOM 3134 N N . VAL B 1 195 ? -11.406 16.094 9.438 1 92.38 195 VAL B N 1
ATOM 3135 C CA . VAL B 1 195 ? -11.734 17.406 8.906 1 92.38 195 VAL B CA 1
ATOM 3136 C C . VAL B 1 195 ? -12.773 18.094 9.789 1 92.38 195 VAL B C 1
ATOM 3138 O O . VAL B 1 195 ? -12.648 19.266 10.117 1 92.38 195 VAL B O 1
ATOM 3141 N N . ALA B 1 196 ? -13.742 17.328 10.156 1 92.19 196 ALA B N 1
ATOM 3142 C CA . ALA B 1 196 ? -14.797 17.859 11.016 1 92.19 196 ALA B CA 1
ATOM 3143 C C . ALA B 1 196 ? -14.242 18.297 12.367 1 92.19 196 ALA B C 1
ATOM 3145 O O . ALA B 1 196 ? -14.625 19.344 12.891 1 92.19 196 ALA B O 1
ATOM 3146 N N . MET B 1 197 ? -13.383 17.594 12.922 1 90.12 197 MET B N 1
ATOM 3147 C CA . MET B 1 197 ? -12.805 17.906 14.227 1 90.12 197 MET B CA 1
ATOM 3148 C C . MET B 1 197 ? -11.914 19.141 14.141 1 90.12 197 MET B C 1
ATOM 3150 O O . MET B 1 197 ? -11.93 20 15.031 1 90.12 197 MET B O 1
ATOM 3154 N N . VAL B 1 198 ? -11.188 19.219 13.102 1 87.81 198 VAL B N 1
ATOM 3155 C CA . VAL B 1 198 ? -10.336 20.375 12.906 1 87.81 198 VAL B CA 1
ATOM 3156 C C . VAL B 1 198 ? -11.195 21.625 12.711 1 87.81 198 VAL B C 1
ATOM 3158 O O . VAL B 1 198 ? -10.906 22.688 13.281 1 87.81 198 VAL B O 1
ATOM 3161 N N . ALA B 1 199 ? -12.211 21.547 11.953 1 89.25 199 ALA B N 1
ATOM 3162 C CA . ALA B 1 199 ? -13.125 22.656 11.734 1 89.25 199 ALA B CA 1
ATOM 3163 C C . ALA B 1 199 ? -13.742 23.125 13.047 1 89.25 199 ALA B C 1
ATOM 3165 O O . ALA B 1 199 ? -13.867 24.328 13.297 1 89.25 199 ALA B O 1
ATOM 3166 N N . SER B 1 200 ? -14.086 22.234 13.859 1 85.25 200 SER B N 1
ATOM 3167 C CA . SER B 1 200 ? -14.672 22.578 15.148 1 85.25 200 SER B CA 1
ATOM 3168 C C . SER B 1 200 ? -13.656 23.281 16.047 1 85.25 200 SER B C 1
ATOM 3170 O O . SER B 1 200 ? -14 24.203 16.781 1 85.25 200 SER B O 1
ATOM 3172 N N . CYS B 1 201 ? -12.469 22.797 16.031 1 83.12 201 CYS B N 1
ATOM 3173 C CA . CYS B 1 201 ? -11.414 23.406 16.828 1 83.12 201 CYS B CA 1
ATOM 3174 C C . CYS B 1 201 ? -11.133 24.828 16.359 1 83.12 201 CYS B C 1
ATOM 3176 O O . CYS B 1 201 ? -10.969 25.734 17.188 1 83.12 201 CYS B O 1
ATOM 3178 N N . VAL B 1 202 ? -11.141 25.016 15.055 1 83.31 202 VAL B N 1
ATOM 3179 C CA . VAL B 1 202 ? -10.891 26.344 14.5 1 83.31 202 VAL B CA 1
ATOM 3180 C C . VAL B 1 202 ? -12.055 27.281 14.844 1 83.31 202 VAL B C 1
ATOM 3182 O O . VAL B 1 202 ? -11.844 28.438 15.188 1 83.31 202 VAL B O 1
ATOM 3185 N N . ALA B 1 203 ? -13.211 26.797 14.773 1 84.94 203 ALA B N 1
ATOM 3186 C CA . ALA B 1 203 ? -14.383 27.594 15.125 1 84.94 203 ALA B CA 1
ATOM 3187 C C . ALA B 1 203 ? -14.344 28.016 16.594 1 84.94 203 ALA B C 1
ATOM 3189 O O . ALA B 1 203 ? -14.688 29.156 16.922 1 84.94 203 ALA B O 1
ATOM 3190 N N . ASP B 1 204 ? -13.914 27.156 17.391 1 80.88 204 ASP B N 1
ATOM 3191 C CA . ASP B 1 204 ? -13.812 27.469 18.812 1 80.88 204 ASP B CA 1
ATOM 3192 C C . ASP B 1 204 ? -12.734 28.516 19.062 1 80.88 204 ASP B C 1
ATOM 3194 O O . ASP B 1 204 ? -12.914 29.406 19.906 1 80.88 204 ASP B O 1
ATOM 3198 N N . LEU B 1 205 ? -11.656 28.406 18.391 1 79.25 205 LEU B N 1
ATOM 3199 C CA . LEU B 1 205 ? -10.578 29.391 18.531 1 79.25 205 LEU B CA 1
ATOM 3200 C C . LEU B 1 205 ? -11.023 30.766 18.031 1 79.25 205 LEU B C 1
ATOM 3202 O O . LEU B 1 205 ? -10.703 31.781 18.656 1 79.25 205 LEU B O 1
ATOM 3206 N N . ARG B 1 206 ? -11.766 30.781 17 1 82.06 206 ARG B N 1
ATOM 3207 C CA . ARG B 1 206 ? -12.266 32.062 16.484 1 82.06 206 ARG B CA 1
ATOM 3208 C C . ARG B 1 206 ? -13.289 32.688 17.422 1 82.06 206 ARG B C 1
ATOM 3210 O O . ARG B 1 206 ? -13.312 33.906 17.609 1 82.06 206 ARG B O 1
ATOM 3217 N N . ARG B 1 207 ? -14.023 31.938 18.047 1 81 207 ARG B N 1
ATOM 3218 C CA . ARG B 1 207 ? -15.016 32.438 19 1 81 207 ARG B CA 1
ATOM 3219 C C . ARG B 1 207 ? -14.336 33.031 20.234 1 81 207 ARG B C 1
ATOM 3221 O O . ARG B 1 207 ? -14.742 34.062 20.734 1 81 207 ARG B O 1
ATOM 3228 N N . GLN B 1 208 ? -13.297 32.375 20.641 1 77.12 208 GLN B N 1
ATOM 3229 C CA . GLN B 1 208 ? -12.57 32.875 21.812 1 77.12 208 GLN B CA 1
ATOM 3230 C C . GLN B 1 208 ? -11.875 34.188 21.516 1 77.12 208 GLN B C 1
ATOM 3232 O O . GLN B 1 208 ? -11.828 35.094 22.375 1 77.12 208 GLN B O 1
ATOM 3237 N N . GLN B 1 209 ? -11.344 34.344 20.328 1 76.38 209 GLN B N 1
ATOM 3238 C CA . GLN B 1 209 ? -10.688 35.594 19.938 1 76.38 209 GLN B CA 1
ATOM 3239 C C . GLN B 1 209 ? -11.695 36.719 19.828 1 76.38 209 GLN B C 1
ATOM 3241 O O . GLN B 1 209 ? -11.406 37.844 20.219 1 76.38 209 GLN B O 1
ATOM 3246 N N . ARG B 1 210 ? -12.82 36.438 19.406 1 77.5 210 ARG B N 1
ATOM 3247 C CA . ARG B 1 210 ? -13.867 37.469 19.281 1 77.5 210 ARG B CA 1
ATOM 3248 C C . ARG B 1 210 ? -14.352 37.906 20.656 1 77.5 210 ARG B C 1
ATOM 3250 O O . ARG B 1 210 ? -14.586 39.125 20.875 1 77.5 210 ARG B O 1
ATOM 3257 N N . ASP B 1 211 ? -14.445 37.062 21.578 1 75.06 211 ASP B N 1
ATOM 3258 C CA . ASP B 1 211 ? -14.898 37.406 22.922 1 75.06 211 ASP B CA 1
ATOM 3259 C C . ASP B 1 211 ? -13.828 38.188 23.688 1 75.06 211 ASP B C 1
ATOM 3261 O O . ASP B 1 211 ? -14.148 39.031 24.5 1 75.06 211 ASP B O 1
ATOM 3265 N N . SER B 1 212 ? -12.594 37.875 23.484 1 68.31 212 SER B N 1
ATOM 3266 C CA . SER B 1 212 ? -11.516 38.594 24.156 1 68.31 212 SER B CA 1
ATOM 3267 C C . SER B 1 212 ? -11.43 40.031 23.641 1 68.31 212 SER B C 1
ATOM 3269 O O . SER B 1 212 ? -11.078 40.938 24.406 1 68.31 212 SER B O 1
ATOM 3271 N N . HIS B 1 213 ? -11.758 40.281 22.453 1 65.69 213 HIS B N 1
ATOM 3272 C CA . HIS B 1 213 ? -11.758 41.625 21.906 1 65.69 213 HIS B CA 1
ATOM 3273 C C . HIS B 1 213 ? -12.953 42.438 22.406 1 65.69 213 HIS B C 1
ATOM 3275 O O . HIS B 1 213 ? -12.859 43.656 22.578 1 65.69 213 HIS B O 1
ATOM 3281 N N . GLU B 1 214 ? -13.961 41.781 22.734 1 62.88 214 GLU B N 1
ATOM 3282 C CA . GLU B 1 214 ? -15.141 42.5 23.234 1 62.88 214 GLU B CA 1
ATOM 3283 C C . GLU B 1 214 ? -15.008 42.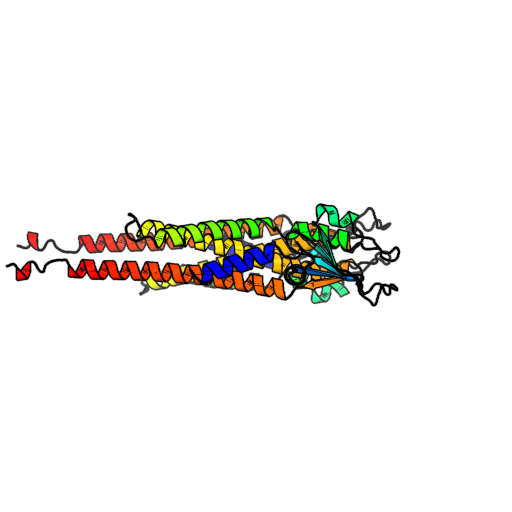812 24.719 1 62.88 214 GLU B C 1
ATOM 3285 O O . GLU B 1 214 ? -15.523 43.812 25.203 1 62.88 214 GLU B O 1
ATOM 3290 N N . THR B 1 215 ? -14.398 41.969 25.516 1 57.31 215 THR B N 1
ATOM 3291 C CA . THR B 1 215 ? -14.312 42.219 26.953 1 57.31 215 THR B CA 1
ATOM 3292 C C . THR B 1 215 ? -13.164 43.188 27.25 1 57.31 215 THR B C 1
ATOM 3294 O O . THR B 1 215 ? -12.922 43.531 28.422 1 57.31 215 THR B O 1
ATOM 3297 N N . LYS B 1 216 ? -12.273 43.719 26.469 1 56.75 216 LYS B N 1
ATOM 3298 C CA . LYS B 1 216 ? -11.438 44.844 26.828 1 56.75 216 LYS B CA 1
ATOM 3299 C C . LYS B 1 216 ? -12.281 46.094 27.047 1 56.75 216 LYS B C 1
ATOM 3301 O O . LYS B 1 216 ? -12.914 46.625 26.109 1 56.75 216 LYS B O 1
ATOM 3306 N N . PRO B 1 217 ? -12.75 46.406 28.25 1 49.81 217 PRO B N 1
ATOM 3307 C CA . PRO B 1 217 ? -13.516 47.625 28.562 1 49.81 217 PRO B CA 1
ATOM 3308 C C . PRO B 1 217 ? -12.906 48.875 27.953 1 49.81 217 PRO B C 1
ATOM 3310 O O . PRO B 1 217 ? -11.68 49.031 27.922 1 49.81 217 PRO B O 1
ATOM 3313 N N . SER B 1 218 ? -13.484 49.5 26.875 1 46.09 218 SER B N 1
ATOM 3314 C CA . SER B 1 218 ? -13.125 50.875 26.578 1 46.09 218 SER B CA 1
ATOM 3315 C C . SER B 1 218 ? -12.883 51.688 27.844 1 46.09 218 SER B C 1
ATOM 3317 O O . SER B 1 218 ? -13.797 51.906 28.625 1 46.09 218 SER B O 1
ATOM 3319 N N . LEU B 1 219 ? -11.891 51.5 28.516 1 48.41 219 LEU B N 1
ATOM 3320 C CA . LEU B 1 219 ? -11.508 52.438 29.578 1 48.41 219 LEU B CA 1
ATOM 3321 C C . LEU B 1 219 ? -11.828 53.875 29.203 1 48.41 219 LEU B C 1
ATOM 3323 O O . LEU B 1 219 ? -11.852 54.75 30.062 1 48.41 219 LEU B O 1
ATOM 3327 N N . ARG B 1 220 ? -12.016 54.188 27.891 1 50.19 220 ARG B N 1
ATOM 3328 C CA . ARG B 1 220 ? -12.453 55.531 27.547 1 50.19 220 ARG B CA 1
ATOM 3329 C C . ARG B 1 220 ? -13.859 55.812 28.062 1 50.19 220 ARG B C 1
ATOM 3331 O O . ARG B 1 220 ? -14.227 56.969 28.312 1 50.19 220 ARG B O 1
ATOM 3338 N N . ASP B 1 221 ? -14.672 54.844 28.109 1 47.94 221 ASP B N 1
ATOM 3339 C CA . ASP B 1 221 ? -16.031 55.188 28.516 1 47.94 221 ASP B CA 1
ATOM 3340 C C . ASP B 1 221 ? -16.172 55.25 30.031 1 47.94 221 ASP B C 1
ATOM 3342 O O . ASP B 1 221 ? -17.219 55.594 30.562 1 47.94 221 ASP B O 1
ATOM 3346 N N . ALA B 1 222 ? -15.117 54.625 30.719 1 49.06 222 ALA B N 1
ATOM 3347 C CA . ALA B 1 222 ? -15.188 54.844 32.156 1 49.06 222 ALA B CA 1
ATOM 3348 C C . ALA B 1 222 ? -14.562 56.188 32.531 1 49.06 222 ALA B C 1
ATOM 3350 O O . ALA B 1 222 ? -14.656 56.594 33.688 1 49.06 222 ALA B O 1
ATOM 3351 N N . LEU B 1 223 ? -13.727 56.781 31.594 1 35.09 223 LEU B N 1
ATOM 3352 C CA . LEU B 1 223 ? -13.391 58.156 31.938 1 35.09 223 LEU B CA 1
ATOM 3353 C C . LEU B 1 223 ? -14.398 59.125 31.344 1 35.09 223 LEU B C 1
ATOM 3355 O O . LEU B 1 223 ? -14.797 59 30.188 1 35.09 223 LEU B O 1
#

Solvent-accessible surface area (backbone atoms only — not comparable to full-atom values): 22366 Å² total; per-residue (Å²): 108,66,42,49,52,53,23,46,52,45,49,50,51,54,51,45,4,11,68,38,66,50,64,85,26,46,61,28,19,54,32,34,40,33,56,30,60,86,62,41,88,50,84,61,61,51,43,33,37,35,33,32,66,57,10,26,26,43,33,43,87,86,49,66,48,52,38,43,59,90,52,34,59,80,69,49,78,75,57,90,86,51,84,51,52,65,46,55,27,49,49,34,35,55,72,40,54,56,51,63,46,47,52,50,23,50,50,46,45,51,51,44,54,52,50,54,58,53,68,67,47,89,83,61,86,61,58,67,58,52,50,49,51,46,42,51,50,36,48,51,28,33,50,35,38,40,51,41,47,43,21,42,53,20,17,51,43,11,34,35,36,20,28,20,39,31,32,64,44,39,34,42,48,44,75,26,63,62,34,50,51,46,50,54,47,26,37,51,28,34,44,49,39,34,53,50,48,50,52,51,52,52,52,51,50,53,51,51,54,55,50,57,62,64,66,56,70,64,63,65,79,77,98,109,67,42,50,53,53,23,47,53,46,50,51,52,53,52,45,3,12,69,38,66,52,65,86,25,48,60,29,18,55,32,35,40,32,56,30,61,87,61,41,88,52,83,61,65,49,43,32,36,33,32,32,68,57,10,28,25,41,35,42,86,84,48,66,50,50,38,42,59,90,51,34,60,79,68,50,78,76,56,90,85,51,82,52,51,66,46,55,27,49,50,34,35,55,73,40,54,55,51,63,47,45,52,51,23,52,51,46,44,51,52,44,52,51,51,54,57,53,67,68,46,89,82,60,87,59,58,69,59,52,48,50,50,48,43,52,50,35,48,51,27,34,50,35,38,40,50,40,48,44,21,41,52,19,17,51,42,11,33,34,36,20,28,22,39,31,32,63,45,40,35,42,47,44,76,25,61,59,35,49,51,46,48,54,48,26,37,50,29,34,45,49,39,35,53,52,47,49,52,51,52,51,53,51,53,52,50,53,54,54,50,57,65,63,66,57,70,64,63,65,78,77,96

Nearest PDB structures (foldseek):
  1t98-assembly1_A  TM=3.199E-01  e=8.286E+00  Escherichia coli
  1t98-assembly1_A  TM=3.196E-01  e=8.186E+00  Escherichia coli

Sequence (446 aa):
MLFTFIAFIILVFLLLGQCHTNSTFSNVYLAEVHYNQTTTALNDTATSLRMGFRGACIITAKETNCSDYGSLQQRWTATPLTQVSLADVAVSWHKSTHYHVVLVGVLVGLVKMGLILYTMVPRLPRHFQVSLVCVGVAAVEVILVGASAIAHHAATSAAIYTAGEASGDQIAITRGGRANGMTWAAVTLASLSVVAMVASCVADLRRQQRDSHETKPSLRDALMLFTFIAFIILVFLLLGQCHTNSTFSNVYLAEVHYNQTTTALNDTATSLRMGFRGACIITAKETNCSDYGSLQQRWTATPLTQVSLADVAVSWHKSTHYHVVLVGVLVGLVKMGLILYTMVPRLPRHFQVSLVCVGVAAVEVILVGASAIAHHAATSAAIYTAGEASGDQIAITRGGRANGMTWAAVTLASLSVVAMVASCVADLRRQQRDSHETKPSLRDAL

Foldseek 3Di:
DVLLVLLLVLLVLQQQALVDQDCSRPLNAFKKKFFDVVPQPDPQRQWIWGHGLFWIWIGGPVGIDIDGLVCQVVPFDDDPRAPDGNSVLRSVLSVQLPSVLSVVLSVLSVVLVVLVVVLPDPPDPPSLVSLVVSLVSLVVSLVSLVVSLVSSVVSQVCCQVCVCVVRVNGMGMDGRDVNNVSSVSSSVSSVVVSVVSVVVSVVVVVVVVVVVVVPPPPVVVVD/DVLLVLLLVLLVLQQQALVDQDCSRPLNAFKKKFFDPVPQPDPQRFWIWGHGLFWIWIGGPVGIDIDGLVCQVVPFDDDPRAPDGNSVLRSVLSVQLPSVLSVVLSVLSVVLVVLVVVLPDPPDPPSLVSLVVSLVSLVVSLVSLVVSLVSSVVSQVCCQVCVCVVRVNGMGMDGRDVNNVSSVSSSVSSVVVSVVSVVVSVVVVVVVVVVVVVPPPPPVVVD

pLDDT: mean 85.79, std 13.32, range [35.09, 97.75]

Radius of gyration: 27.75 Å; Cα contacts (8 Å, |Δi|>4): 717; chains: 2; bounding box: 51×97×60 Å

Secondary structure (DSSP, 8-state):
-HHHHHHHHHHHHHHTTTSSSSHHHHT--SEEEEE-TTT---S-TT-EEEE-SSEEEEE-SS-EEEEEHHHHHHH----TT-SS-HHHHHHHHHTTS-HHHHHHHHHHHHHHHHHHHHHTSTT-S-HHHHHHHHHHHHHHHHHHHHHHHHHHHHHHHHHHHHHHHHTTSSEEEEE-HHHHHHHHHHHHHHHHHHHHHHHHHHHHHHHHHHHHHHSS--TTTT-/-HHHHHHHHHHHHHHTTTSSSSHHHHT--SEEEEE-TTT---S-TT-EEEE-SSEEEEE-SS-EEEEEHHHHHHH----TT-SS-HHHHHHHHHTTS-HHHHHHHHHHHHHHHHHHHHHTSTT-S-HHHHHHHHHHHHHHHHHHHHHHHHHHHHHHHHHHHHHHHHTTSSEEEEE-HHHHHHHHHHHHHHHHHHHHHHHHHHHHHHHHHHHHHHSS--TTTT-

Organism: Diutina rugosa (NCBI:txid5481)

InterPro domains:
  IPR033481 Cell fusion protein Dni1/Fig1 [PF12351] (38-201)
  IPR033481 Cell fusion protein Dni1/Fig1 [PTHR28092] (1-210)

=== Feature glossary ===
The record interleaves many kinds of information about one protein. Here is each kind framed as the question it answers.

Q: What does the local fold look like, residue by residue?
A: A 3Di character summarizes, for each residue, the relative orientation of the Cα frame of its nearest spatial neighbor. Because it encodes fold topology rather than chemistry, 3Di alignments detect remote structural similarity that sequence alignment misse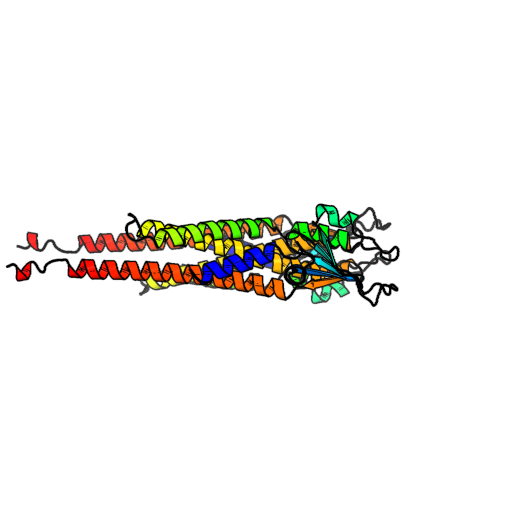s.

Q: Which residues are in helices, strands, or loops?
A: Secondary structure is the local, repeating backbone conformation. DSSP classifies it into eight states by reading the hydrogen-bond network: three helix types (H, G, I), two β types (E, B), two non-regular types (T, S), and unstructured coil (-).

Q: How big and how compact is the whole molecule?
A: Three whole-structure scalars: the radius of gyration (RMS distance of Cα from centroid, in Å), the count of Cα–Cα contacts (pairs closer than 8 Å and separated by more than four residues in sequence — i.e. tertiary, not local, contacts), and the bounding-box dimensions. Together they distinguish compact globular folds from extended fibres or disordered chains.

Q: How confident is the AlphaFold model at each residue?
A: For AlphaFold models, the B-factor field carries pLDDT — the model's own estimate of local accuracy on a 0–100 scale. Regions with pLDDT<50 should be treated as essentially unmodeled; they often correspond to intrinsically disordered segments.

Q: What family and function is it annotated with?
A: Functional annotations link the protein to curated databases. InterPro entries identify conserved domains and families by matching the sequence against member-database signatures (Pfam, PROSITE, CDD, …). Gene Ontology (GO) terms describe molecular function, biological process, and cellular component in a controlled vocabulary. CATH places the structure in a hierarchical fold classification (Class/Architecture/Topology/Homologous-superfamily). The organism is the source species.

Q: What known structures does this most resemble?
A: Nearest PDB neighbors are the top structural matches found by Foldseek when searching this structure against the entire Protein Data Bank. Each hit reports a TM-score (0 to 1; >0.5 almost always implies the same fold) and an E-value. These are *structural* homologs — they may share no detectable sequence similarity.

Q: Which residues are buried vs exposed?
A: Solvent-accessible surface area (SASA) is the area in Å² traced out by the centre of a 1.4 Å probe sphere (a water molecule) rolled over the protein's van der Waals surface (Shrake–Rupley / Lee–Richards construction). Buried residues have near-zero SASA; fully exposed residues can exceed 200 Å². The total SASA scales roughly with the number of surface residues.

Q: What are the backbone torsion angles?
A: φ (phi) and ψ (psi) are the two rotatable backbone dihedrals per residue: φ is the C(i-1)–N–Cα–C torsion, ψ is the N–Cα–C–N(i+1) torsion, both in degrees on (−180°, 180°]. α-helical residues cluster near (−60°, −45°); β-strand residues near (−120°, +130°). A Ramachandran plot is simply a scatter of (φ, ψ) for every residue.

Q: Are the domains correctly placed relative to each other?
A: Predicted aligned error is AlphaFold's pairwise confidence. Unlike pLDDT (per-residue), PAE is per-residue-pair and captures whether two parts of the structure are correctly placed relative to each other. Units are ångströms of expected positional error.

Q: What if only a Cα trace is available?
A: P-SEA three-state annotation labels each residue as helix, strand, or coil based purely on the geometry of the Cα trace. It serves as a fallback when the full backbone (and thus DSSP) is unavailable.

Q: What is the amino-acid chain?
A: This is the polypeptide sequence — one letter per residue, N-terminus first. Length ranges from a few dozen residues for small domains to over a thousand for large multi-domain proteins.

Q: What do the rendered images show?
A: The six renders are orthographic views along the three Cartesian axes in both directions. Representation (cartoon, sticks, or surface) and color scheme (sequence-rainbow or by-chain) vary across proteins so the training set covers all the common visualization conventions.

Q: What do the diagnostic plots show?
A: Plot images: a contact map (which residues are close in 3D, as an N×N binary image), a Ramachandran scatter (backbone torsion angles, revealing secondary-structure composition at a glance), and — for AlphaFold structures — a PAE heatmap (pairwise prediction confidence).

Q: How mobile is each atom in the crystal?
A: B-factor (Debye–Waller factor) reflects atomic displacement in the crystal lattice. It is an experimental observable (units Å²), not a prediction; low values mean the atom is pinned down, high values mean it moves or is heterogeneous across the crystal.

Q: Where is each backbone atom in 3D?
A: The mmCIF table is the protein's shape written out atom by atom. For each backbone N, Cα, C, and carbonyl O, it records an (x, y, z) coordinate triple in Å plus the residue type, chain letter, and residue number.